Protein AF-A0A963GA34-F1 (afdb_monomer_lite)

Sequence (514 aa):
MICSTREDLLPYRVAASEIVSRIARDERHRFQILNTSMEDNTQSGAVESAIHVSKRWVEEADWIVVILGWLYGTVADDDPQGLSITEWEYRHARALREAGADKRIFVFFAGEPKSAVGYRAAEGDEFDLKDWMQSPYADRMQAFRSFACGKHAEPFRNQAHFCERLDATLRDAVSTLVPNFPHSGGLAELLVRVQDDCRGCVAGVRQLARCKRIHDWLHTFRQDVLRKLWEEDLPLWRTRPSLSAREFAMLARRGIAAARLATRIEQECEGLDECHADLRLAVLDVIKEVSSLWPEAECPATDATDVAERIDSLASAVRLAFSEANRAMLERQSALEALHAALVQHIGDHRASYGLTDEEDRLLDSELEQIRSNKRRLVEALLSHDKWQGYHDRLEAIYTKLGTPVFERELGRFTTTKLPGLEELLARMVQFPRGQGPGPEAQSEHVAAELHPRATALARHPDEESFRAFQAPFEQVFFHVDRATLAEVGRAEDRVAQFENALKNVALAAAGAR

Structure (mmCIF, N/CA/C/O backbone):
data_AF-A0A963GA34-F1
#
_entry.id   AF-A0A963GA34-F1
#
loop_
_atom_site.group_PDB
_atom_site.id
_atom_site.type_symbol
_atom_site.label_atom_id
_atom_site.label_alt_id
_atom_site.label_comp_id
_atom_site.label_asym_id
_atom_site.label_entity_id
_atom_site.label_seq_id
_atom_site.pdbx_PDB_ins_code
_atom_site.Cartn_x
_atom_site.Cartn_y
_atom_site.Cartn_z
_atom_site.occupancy
_atom_site.B_iso_or_equiv
_atom_site.auth_seq_id
_atom_site.auth_comp_id
_atom_site.auth_asym_id
_atom_site.auth_atom_id
_atom_site.pdbx_PDB_model_num
ATOM 1 N N . MET A 1 1 ? -10.846 19.895 16.377 1.00 82.50 1 MET A N 1
ATOM 2 C CA . MET A 1 1 ? -10.889 21.368 16.266 1.00 82.50 1 MET A CA 1
ATOM 3 C C . MET A 1 1 ? -11.002 21.769 14.804 1.00 82.50 1 MET A C 1
ATOM 5 O O . MET A 1 1 ? -10.276 21.209 13.985 1.00 82.50 1 MET A O 1
ATOM 9 N N . ILE A 1 2 ? -11.905 22.697 14.478 1.00 83.75 2 ILE A N 1
ATOM 10 C CA . ILE A 1 2 ? -12.041 23.272 13.128 1.00 83.75 2 ILE A CA 1
ATOM 11 C C . ILE A 1 2 ? -11.496 24.706 13.149 1.00 83.75 2 ILE A C 1
ATOM 13 O O . ILE A 1 2 ? -12.010 25.559 13.869 1.00 83.75 2 ILE A O 1
ATOM 17 N N . CYS A 1 3 ? -10.471 24.948 12.340 1.00 82.06 3 CYS A N 1
ATOM 18 C CA . CYS A 1 3 ? -9.737 26.199 12.196 1.00 82.06 3 CYS A CA 1
ATOM 19 C C . CYS A 1 3 ? -10.072 26.832 10.839 1.00 82.06 3 CYS A C 1
ATOM 21 O O . CYS A 1 3 ? -10.002 26.161 9.805 1.00 82.06 3 CYS A O 1
ATOM 23 N N . SER A 1 4 ? -10.392 28.124 10.802 1.00 77.44 4 SER A N 1
ATOM 24 C CA . SER A 1 4 ? -10.565 28.859 9.543 1.00 77.44 4 SER A CA 1
ATOM 25 C C . SER A 1 4 ? -10.117 30.307 9.681 1.00 77.44 4 SER A C 1
ATOM 27 O O . SER A 1 4 ? -10.205 30.895 10.758 1.00 77.44 4 SER A O 1
ATOM 29 N N . THR A 1 5 ? -9.673 30.890 8.568 1.00 60.62 5 THR A N 1
ATOM 30 C CA . THR A 1 5 ? -9.035 32.209 8.564 1.00 60.62 5 THR A CA 1
ATOM 31 C C . THR A 1 5 ? -9.970 33.363 8.955 1.00 60.62 5 THR A C 1
ATOM 33 O O . THR A 1 5 ? -9.458 34.401 9.378 1.00 60.62 5 THR A O 1
ATOM 36 N N . ARG A 1 6 ? -11.309 33.224 8.866 1.00 67.62 6 ARG A N 1
ATOM 37 C CA . ARG A 1 6 ? -12.282 34.307 9.149 1.00 67.62 6 ARG A CA 1
ATOM 38 C C . ARG A 1 6 ? -13.750 33.826 9.262 1.00 67.62 6 ARG A C 1
ATOM 40 O O . ARG A 1 6 ? -14.054 32.660 9.013 1.00 67.62 6 ARG A O 1
ATOM 47 N N . GLU A 1 7 ? -14.640 34.737 9.677 1.00 59.28 7 GLU A N 1
ATOM 48 C CA . GLU A 1 7 ? -16.116 34.635 9.735 1.00 59.28 7 GLU A CA 1
ATOM 49 C C . GLU A 1 7 ? -16.793 34.331 8.383 1.00 59.28 7 GLU A C 1
ATOM 51 O O . GLU A 1 7 ? -17.810 33.664 8.349 1.00 59.28 7 GLU A O 1
ATOM 56 N N . ASP A 1 8 ? -16.225 34.728 7.248 1.00 58.84 8 ASP A N 1
ATOM 57 C CA . ASP A 1 8 ? -16.766 34.474 5.898 1.00 58.84 8 ASP A CA 1
ATOM 58 C C . ASP A 1 8 ? -16.512 33.040 5.384 1.00 58.84 8 ASP A C 1
ATOM 60 O O . ASP A 1 8 ? -17.111 32.612 4.399 1.00 58.84 8 ASP A O 1
ATOM 64 N N . LEU A 1 9 ? -15.692 32.246 6.085 1.00 74.50 9 LEU A N 1
ATOM 65 C CA . LEU A 1 9 ? -15.646 30.785 5.931 1.00 74.50 9 LEU A CA 1
ATOM 66 C C . LEU A 1 9 ? -16.666 30.063 6.833 1.00 74.50 9 LEU A C 1
ATOM 68 O O . LEU A 1 9 ? -16.624 28.835 6.927 1.00 74.50 9 LEU A O 1
ATOM 72 N N . LEU A 1 10 ? -17.589 30.792 7.475 1.00 74.81 10 LEU A N 1
ATOM 73 C CA . LEU A 1 10 ? -18.668 30.233 8.296 1.00 74.81 10 LEU A CA 1
ATOM 74 C C . LEU A 1 10 ? -19.438 29.105 7.586 1.00 74.81 10 LEU A C 1
ATOM 76 O O . LEU A 1 10 ? -19.548 28.038 8.190 1.00 74.81 10 LEU A O 1
ATOM 80 N N . PRO A 1 11 ? -19.866 29.222 6.309 1.00 79.62 11 PRO A N 1
ATOM 81 C CA . PRO A 1 11 ? -20.570 28.123 5.637 1.00 79.62 11 PRO A CA 1
ATOM 82 C C . PRO A 1 11 ? -19.743 26.830 5.557 1.00 79.62 11 PRO A C 1
ATOM 84 O O . PRO A 1 11 ? -20.273 25.727 5.696 1.00 79.62 11 PRO A O 1
ATOM 87 N N . TYR A 1 12 ? -18.422 26.954 5.395 1.00 84.44 12 TYR A N 1
ATOM 88 C CA . TYR A 1 12 ? -17.501 25.818 5.369 1.00 84.44 12 TYR A CA 1
ATOM 89 C C . TYR A 1 12 ? -17.289 25.226 6.768 1.00 84.44 12 TYR A C 1
ATOM 91 O O . TYR A 1 12 ? -17.206 24.006 6.904 1.00 84.44 12 TYR A O 1
ATOM 99 N N . ARG A 1 13 ? -17.239 26.061 7.815 1.00 81.62 13 ARG A N 1
ATOM 100 C CA . ARG A 1 13 ? -17.166 25.595 9.210 1.00 81.62 13 ARG A CA 1
ATOM 101 C C . ARG A 1 13 ? -18.437 24.870 9.638 1.00 81.62 13 ARG A C 1
ATOM 103 O O . ARG A 1 13 ? -18.333 23.792 10.213 1.00 81.62 13 ARG A O 1
ATOM 110 N N . VAL A 1 14 ? -19.611 25.417 9.320 1.00 83.75 14 VAL A N 1
ATOM 111 C CA . VAL A 1 14 ? -20.911 24.787 9.599 1.00 83.75 14 VAL A CA 1
ATOM 112 C C . VAL A 1 14 ? -20.989 23.432 8.905 1.00 83.75 14 VAL A C 1
ATOM 114 O O . VAL A 1 14 ? -21.224 22.420 9.562 1.00 83.75 14 VAL A O 1
ATOM 117 N N . ALA A 1 15 ? -20.674 23.383 7.607 1.00 86.50 15 ALA A N 1
ATOM 118 C CA . ALA A 1 15 ? -20.642 22.129 6.864 1.00 86.50 15 ALA A CA 1
ATOM 119 C C . ALA A 1 15 ? -19.647 21.118 7.463 1.00 86.50 15 ALA A C 1
ATOM 121 O O . ALA A 1 15 ? -19.959 19.933 7.587 1.00 86.50 15 ALA A O 1
ATOM 122 N N . ALA A 1 16 ? -18.465 21.572 7.888 1.00 87.56 16 ALA A N 1
ATOM 123 C CA . ALA A 1 16 ? -17.494 20.718 8.561 1.00 87.56 16 ALA A CA 1
ATOM 124 C C . ALA A 1 16 ? -18.028 20.168 9.894 1.00 87.56 16 ALA A C 1
ATOM 126 O O . ALA A 1 16 ? -17.912 18.968 10.143 1.00 87.56 16 ALA A O 1
ATOM 127 N N . SER A 1 17 ? -18.666 21.002 10.716 1.00 86.12 17 SER A N 1
ATOM 128 C CA . SER A 1 17 ? -19.302 20.588 11.971 1.00 86.12 17 SER A CA 1
ATOM 129 C C . SER A 1 17 ? -20.434 19.578 11.755 1.00 86.12 17 SER A C 1
ATOM 131 O O . SER A 1 17 ? -20.552 18.617 12.520 1.00 86.12 17 SER A O 1
ATOM 133 N N . GLU A 1 18 ? -21.242 19.733 10.703 1.00 88.44 18 GLU A N 1
ATOM 134 C CA . GLU A 1 18 ? -22.288 18.771 10.331 1.00 88.44 18 GLU A CA 1
ATOM 135 C C . GLU A 1 18 ? -21.705 17.419 9.904 1.00 88.44 18 GLU A C 1
ATOM 137 O O . GLU A 1 18 ? -22.190 16.369 10.333 1.00 88.44 18 GLU A O 1
ATOM 142 N N . ILE A 1 19 ? -20.640 17.433 9.095 1.00 89.19 19 ILE A N 1
ATOM 143 C CA . ILE A 1 19 ? -19.920 16.224 8.672 1.00 89.19 19 ILE A CA 1
ATOM 144 C C . ILE A 1 19 ? -19.331 15.508 9.889 1.00 89.19 19 ILE A C 1
ATOM 146 O O . ILE A 1 19 ? -19.557 14.310 10.059 1.00 89.19 19 ILE A O 1
ATOM 150 N N . VAL A 1 20 ? -18.643 16.237 10.774 1.00 86.44 20 VAL A N 1
ATOM 151 C CA . VAL A 1 20 ? -18.084 15.686 12.018 1.00 86.44 20 VAL A CA 1
ATOM 152 C C . VAL A 1 20 ? -19.188 15.090 12.889 1.00 86.44 20 VAL A C 1
ATOM 154 O O . VAL A 1 20 ? -19.040 13.972 13.369 1.00 86.44 20 VAL A O 1
ATOM 157 N N . SER A 1 21 ? -20.324 15.776 13.041 1.00 84.94 21 SER A N 1
ATOM 158 C CA . SER A 1 21 ? -21.461 15.290 13.839 1.00 84.94 21 SER A CA 1
ATOM 159 C C . SER A 1 21 ? -22.110 14.038 13.246 1.00 84.94 21 SER A C 1
ATOM 161 O O . SER A 1 21 ? -22.558 13.156 13.981 1.00 84.94 21 SER A O 1
ATOM 163 N N . ARG A 1 22 ? -22.168 13.940 11.913 1.00 88.00 22 ARG A N 1
ATOM 164 C CA . ARG A 1 22 ? -22.647 12.744 11.216 1.00 88.00 22 ARG A CA 1
ATOM 165 C C . ARG A 1 22 ? -21.697 11.571 11.437 1.00 88.00 22 ARG A C 1
ATOM 167 O O . ARG A 1 22 ? -22.156 10.522 11.868 1.00 88.00 22 ARG A O 1
ATOM 174 N N . ILE A 1 23 ? -20.393 11.765 11.236 1.00 85.81 23 ILE A N 1
ATOM 175 C CA . ILE A 1 23 ? -19.382 10.725 11.483 1.00 85.81 23 ILE A CA 1
ATOM 176 C C . ILE A 1 23 ? -19.398 10.301 12.959 1.00 85.81 23 ILE A C 1
ATOM 178 O O . ILE A 1 23 ? -19.403 9.113 13.251 1.00 85.81 23 ILE A O 1
ATOM 182 N N . ALA A 1 24 ? -19.504 11.250 13.893 1.00 83.38 24 ALA A N 1
ATOM 183 C CA . ALA A 1 24 ? -19.626 10.971 15.324 1.00 83.38 24 ALA A CA 1
ATOM 184 C C . ALA A 1 24 ? -20.837 10.089 15.649 1.00 83.38 24 ALA A C 1
ATOM 186 O O . ALA A 1 24 ? -20.762 9.220 16.510 1.00 83.38 24 ALA A O 1
ATOM 187 N N . ARG A 1 25 ? -21.963 10.305 14.959 1.00 84.44 25 ARG A N 1
ATOM 188 C CA . ARG A 1 25 ? -23.172 9.492 15.120 1.00 84.44 25 ARG A CA 1
ATOM 189 C C . ARG A 1 25 ? -23.004 8.099 14.524 1.00 84.44 25 ARG A C 1
ATOM 191 O O . ARG A 1 25 ? -23.435 7.137 15.157 1.00 84.44 25 ARG A O 1
ATOM 198 N N . ASP A 1 26 ? -22.413 8.021 13.335 1.00 82.56 26 ASP A N 1
ATOM 199 C CA . ASP A 1 26 ? -22.175 6.772 12.610 1.00 82.56 26 ASP A CA 1
ATOM 200 C C . ASP A 1 26 ? -21.196 5.866 13.374 1.00 82.56 26 ASP A C 1
ATOM 202 O O . ASP A 1 26 ? -21.379 4.656 13.384 1.00 82.56 26 ASP A O 1
ATOM 206 N N . GLU A 1 27 ? -20.206 6.447 14.058 1.00 81.44 27 GLU A N 1
ATOM 207 C CA . GLU A 1 27 ? -19.087 5.739 14.704 1.00 81.44 27 GLU A CA 1
ATOM 208 C C . GLU A 1 27 ? -19.187 5.717 16.244 1.00 81.44 27 GLU A C 1
ATOM 210 O O . GLU A 1 27 ? -18.241 5.323 16.928 1.00 81.44 27 GLU A O 1
ATOM 215 N N . ARG A 1 28 ? -20.334 6.128 16.810 1.00 79.50 28 ARG A N 1
ATOM 216 C CA . ARG A 1 28 ? -20.542 6.314 18.264 1.00 79.50 28 ARG A CA 1
ATOM 217 C C . ARG A 1 28 ? -20.269 5.077 19.120 1.00 79.50 28 ARG A C 1
ATOM 219 O O . ARG A 1 28 ? -20.043 5.199 20.316 1.00 79.50 28 ARG A O 1
ATOM 226 N N . HIS A 1 29 ? -20.379 3.890 18.530 1.00 73.19 29 HIS A N 1
ATOM 227 C CA . HIS A 1 29 ? -20.136 2.603 19.187 1.00 73.19 29 HIS A CA 1
ATOM 228 C C . HIS A 1 29 ? -18.654 2.220 19.205 1.00 73.19 29 HIS A C 1
ATOM 230 O O . HIS A 1 29 ? -18.298 1.266 19.885 1.00 73.19 29 HIS A O 1
ATOM 236 N N . ARG A 1 30 ? -17.798 2.941 18.470 1.00 72.75 30 ARG A N 1
ATOM 237 C CA . ARG A 1 30 ? -16.344 2.730 18.440 1.00 72.75 30 ARG A CA 1
ATOM 238 C C . ARG A 1 30 ? -15.588 3.841 19.153 1.00 72.75 30 ARG A C 1
ATOM 240 O O . ARG A 1 30 ? -14.643 3.566 19.885 1.00 72.75 30 ARG A O 1
ATOM 247 N N . PHE A 1 31 ? -15.997 5.093 18.934 1.00 73.81 31 PHE A N 1
ATOM 248 C CA . PHE A 1 31 ? -15.293 6.270 19.435 1.00 73.81 31 PHE A CA 1
ATOM 249 C C . PHE A 1 31 ? -16.259 7.381 19.842 1.00 73.81 31 PHE A C 1
ATOM 251 O O . PHE A 1 31 ? -17.329 7.553 19.259 1.00 73.81 31 PHE A O 1
ATOM 258 N N . GLN A 1 32 ? -15.826 8.203 20.798 1.00 69.94 32 GLN A N 1
ATOM 259 C CA . GLN A 1 32 ? -16.468 9.476 21.094 1.00 69.94 32 GLN A CA 1
ATOM 260 C C . GLN A 1 32 ? -15.746 10.586 20.328 1.00 69.94 32 GLN A C 1
ATOM 262 O O . GLN A 1 32 ? -14.588 10.886 20.603 1.00 69.94 32 GLN A O 1
ATOM 267 N N . ILE A 1 33 ? -16.435 11.211 19.374 1.00 73.00 33 ILE A N 1
ATOM 268 C CA . ILE A 1 33 ? -15.909 12.373 18.653 1.00 73.00 33 ILE A CA 1
ATOM 269 C C . ILE A 1 33 ? -16.510 13.631 19.278 1.00 73.00 33 ILE A C 1
ATOM 271 O O . ILE A 1 33 ? -17.724 13.835 19.241 1.00 73.00 33 ILE A O 1
ATOM 275 N N . LEU A 1 34 ? -15.651 14.473 19.852 1.00 70.56 34 LEU A N 1
ATOM 276 C CA . LEU A 1 34 ? -16.024 15.775 20.396 1.00 70.56 34 LEU A CA 1
ATOM 277 C C . LEU A 1 34 ? -15.658 16.862 19.385 1.00 70.56 34 LEU A C 1
ATOM 279 O O . LEU A 1 34 ? -14.497 17.001 18.995 1.00 70.56 34 LEU A O 1
ATOM 283 N N . ASN A 1 35 ? -16.656 17.624 18.942 1.00 66.94 35 ASN A N 1
ATOM 284 C CA . ASN A 1 35 ? -16.414 18.787 18.102 1.00 66.94 35 ASN A CA 1
ATOM 285 C C . ASN A 1 35 ? -16.180 20.014 18.986 1.00 66.94 35 ASN A C 1
ATOM 287 O O . ASN A 1 35 ? -17.022 20.354 19.811 1.00 66.94 35 ASN A O 1
ATOM 291 N N . THR A 1 36 ? -15.053 20.684 18.766 1.00 65.50 36 THR A N 1
ATOM 292 C CA . THR A 1 36 ? -14.765 21.998 19.340 1.00 65.50 36 THR A CA 1
ATOM 293 C C . THR A 1 36 ? -14.562 22.954 18.177 1.00 65.50 36 THR A C 1
ATOM 295 O O . THR A 1 36 ? -13.589 22.822 17.419 1.00 65.50 36 THR A O 1
ATOM 298 N N . SER A 1 37 ? -15.497 23.889 18.024 1.00 61.12 37 SER A N 1
ATOM 299 C CA . SER A 1 37 ? -15.430 24.991 17.068 1.00 61.12 37 SER A CA 1
ATOM 300 C C . SER A 1 37 ? -15.336 26.320 17.824 1.00 61.12 37 SER A C 1
ATOM 302 O O . SER A 1 37 ? -15.760 26.416 18.977 1.00 61.12 37 SER A O 1
ATOM 304 N N . MET A 1 38 ? -14.793 27.358 17.180 1.00 56.78 38 MET A N 1
ATOM 305 C CA . MET A 1 38 ? -14.717 28.695 17.786 1.00 56.78 38 MET A CA 1
ATOM 306 C C . MET A 1 38 ? -16.094 29.322 18.074 1.00 56.78 38 MET A C 1
ATOM 308 O O . MET A 1 38 ? -16.169 30.311 18.796 1.00 56.78 38 MET A O 1
ATOM 312 N N . GLU A 1 39 ? -17.173 28.773 17.511 1.00 53.38 39 GLU A N 1
ATOM 313 C CA . GLU A 1 39 ? -18.527 29.335 17.591 1.00 53.38 39 GLU A CA 1
ATOM 314 C C . GLU A 1 39 ? -19.317 28.802 18.790 1.00 53.38 39 GLU A C 1
ATOM 316 O O . GLU A 1 39 ? -20.099 29.541 19.382 1.00 53.38 39 GLU A O 1
ATOM 321 N N . ASP A 1 40 ? -19.067 27.554 19.199 1.00 46.47 40 ASP A N 1
ATOM 322 C CA . ASP A 1 40 ? -19.817 26.902 20.284 1.00 46.47 40 ASP A CA 1
ATOM 323 C C . ASP A 1 40 ? -19.371 27.358 21.684 1.00 46.47 40 ASP A C 1
ATOM 325 O O . ASP A 1 40 ? -20.106 27.220 22.660 1.00 46.47 40 ASP A O 1
ATOM 329 N N . ASN A 1 41 ? -18.165 27.923 21.792 1.00 49.03 41 ASN A N 1
ATOM 330 C CA . ASN A 1 41 ? -17.547 28.335 23.050 1.00 49.03 41 ASN A CA 1
ATOM 331 C C . ASN A 1 41 ? -17.190 29.827 23.008 1.00 49.03 41 ASN A C 1
ATOM 333 O O . ASN A 1 41 ? -16.018 30.208 22.977 1.00 49.03 41 ASN A O 1
ATOM 337 N N . THR A 1 42 ? -18.206 30.692 22.996 1.00 43.84 42 THR A N 1
ATOM 338 C CA . THR A 1 42 ? -18.004 32.140 23.125 1.00 43.84 42 THR A CA 1
ATOM 339 C C . THR A 1 42 ? -17.345 32.482 24.461 1.00 43.84 42 THR A C 1
ATOM 341 O O . THR A 1 42 ? -17.850 32.111 25.521 1.00 43.84 42 THR A O 1
ATOM 344 N N . GLN A 1 43 ? -16.226 33.205 24.359 1.00 48.94 43 GLN A N 1
ATOM 345 C CA . GLN A 1 43 ? -15.454 33.897 25.397 1.00 48.94 43 GLN A CA 1
ATOM 346 C C . GLN A 1 43 ? -16.172 34.011 26.749 1.00 48.94 43 GLN A C 1
ATOM 348 O O . GLN A 1 43 ? -17.126 34.775 26.916 1.00 48.94 43 GLN A O 1
ATOM 353 N N . SER A 1 44 ? -15.678 33.274 27.743 1.00 42.09 44 SER A N 1
ATOM 354 C CA . SER A 1 44 ? -16.161 33.338 29.117 1.00 42.09 44 SER A CA 1
ATOM 355 C C . SER A 1 44 ? -15.744 34.652 29.779 1.00 42.09 44 SER A C 1
ATOM 357 O O . SER A 1 44 ? -14.802 34.656 30.555 1.00 42.09 44 SER A O 1
ATOM 359 N N . GLY A 1 45 ? -16.420 35.764 29.469 1.00 45.81 45 GLY A N 1
ATOM 360 C CA . GLY A 1 45 ? -16.564 36.976 30.299 1.00 45.81 45 GLY A CA 1
ATOM 361 C C . GLY A 1 45 ? -15.314 37.685 30.856 1.00 45.81 45 GLY A C 1
ATOM 362 O O . GLY A 1 45 ? -15.457 38.693 31.543 1.00 45.81 45 GLY A O 1
ATOM 363 N N . ALA A 1 46 ? -14.109 37.205 30.574 1.00 46.75 46 ALA A N 1
ATOM 364 C CA . ALA A 1 46 ? -12.825 37.741 30.989 1.00 46.75 46 ALA A CA 1
ATOM 365 C C . ALA A 1 46 ? -11.946 37.880 29.741 1.00 46.75 46 ALA A C 1
ATOM 367 O O . ALA A 1 46 ? -12.072 37.102 28.799 1.00 46.75 46 ALA A O 1
ATOM 368 N N . VAL A 1 47 ? -11.100 38.910 29.721 1.00 54.38 47 VAL A N 1
ATOM 369 C CA . VAL A 1 47 ? -10.253 39.312 28.587 1.00 54.38 47 VAL A CA 1
ATOM 370 C C . VAL A 1 47 ? -9.162 38.257 28.331 1.00 54.38 47 VAL A C 1
ATOM 372 O O . VAL A 1 47 ? -8.002 38.457 28.674 1.00 54.38 47 VAL A O 1
ATOM 375 N N . GLU A 1 48 ? -9.529 37.103 27.780 1.00 62.09 48 GLU A N 1
ATOM 376 C CA . GLU A 1 48 ? -8.594 36.117 27.232 1.00 62.09 48 GLU A CA 1
ATOM 377 C C . GLU A 1 48 ? -8.366 36.418 25.748 1.00 62.09 48 GLU A C 1
ATOM 379 O O . GLU A 1 48 ? -9.317 36.634 24.992 1.00 62.09 48 GLU A O 1
ATOM 384 N N . SER A 1 49 ? -7.100 36.467 25.319 1.00 69.25 49 SER A N 1
ATOM 385 C CA . SER A 1 49 ? -6.777 36.696 23.910 1.00 69.25 49 SER A CA 1
ATOM 386 C C . SER A 1 49 ? -7.182 35.496 23.051 1.00 69.25 49 SER A C 1
ATOM 388 O O . SER A 1 49 ? -7.190 34.352 23.512 1.00 69.25 49 SER A O 1
ATOM 390 N N . ALA A 1 50 ? -7.500 35.741 21.776 1.00 70.25 50 ALA A N 1
ATOM 391 C CA . ALA A 1 50 ? -7.913 34.683 20.853 1.00 70.25 50 ALA A CA 1
ATOM 392 C C . ALA A 1 50 ? -6.846 33.581 20.713 1.00 70.25 50 ALA A C 1
ATOM 394 O O . ALA A 1 50 ? -7.188 32.405 20.602 1.00 70.25 50 ALA A O 1
ATOM 395 N N . ILE A 1 51 ? -5.560 33.941 20.798 1.00 75.62 51 ILE A N 1
ATOM 396 C CA . ILE A 1 51 ? -4.446 32.986 20.799 1.00 75.62 51 ILE A CA 1
ATOM 397 C C . ILE A 1 51 ? -4.452 32.117 22.056 1.00 75.62 51 ILE A C 1
ATOM 399 O O . ILE A 1 51 ? -4.220 30.915 21.958 1.00 75.62 51 ILE A O 1
ATOM 403 N N . HIS A 1 52 ? -4.741 32.683 23.230 1.00 76.44 52 HIS A N 1
ATOM 404 C CA . HIS A 1 52 ? -4.780 31.915 24.474 1.00 76.44 52 HIS A CA 1
ATOM 405 C C . HIS A 1 52 ? -5.868 30.832 24.447 1.00 76.44 52 HIS A C 1
ATOM 407 O O . HIS A 1 52 ? -5.607 29.678 24.789 1.00 76.44 52 HIS A O 1
ATOM 413 N N . VAL A 1 53 ? -7.062 31.184 23.964 1.00 75.56 53 VAL A N 1
ATOM 414 C CA . VAL A 1 53 ? -8.175 30.236 23.801 1.00 75.56 53 VAL A CA 1
ATOM 415 C C . VAL A 1 53 ? -7.834 29.173 22.751 1.00 75.56 53 VAL A C 1
ATOM 417 O O . VAL A 1 53 ? -7.973 27.975 23.006 1.00 75.56 53 VAL A O 1
ATOM 420 N N . SER A 1 54 ? -7.308 29.602 21.599 1.00 79.44 54 SER A N 1
ATOM 421 C CA . SER A 1 54 ? -6.914 28.700 20.508 1.00 79.44 54 SER A CA 1
ATOM 422 C C . SER A 1 54 ? -5.824 27.723 20.947 1.00 79.44 54 SER A C 1
ATOM 424 O O . SER A 1 54 ? -5.872 26.548 20.593 1.00 79.44 54 SER A O 1
ATOM 426 N N . LYS A 1 55 ? -4.872 28.172 21.776 1.00 85.25 55 LYS A N 1
ATOM 427 C CA . LYS A 1 55 ? -3.823 27.322 22.347 1.00 85.25 55 LYS A CA 1
ATOM 428 C C . LYS A 1 55 ? -4.413 26.131 23.086 1.00 85.25 55 LYS A C 1
ATOM 430 O O . LYS A 1 55 ? -4.056 24.997 22.778 1.00 85.25 55 LYS A O 1
ATOM 435 N N . ARG A 1 56 ? -5.339 26.387 24.015 1.00 83.69 56 ARG A N 1
ATOM 436 C CA . ARG A 1 56 ? -5.964 25.333 24.816 1.00 83.69 56 ARG A CA 1
ATOM 437 C C . ARG A 1 56 ? -6.668 24.309 23.927 1.00 83.69 56 ARG A C 1
ATOM 439 O O . ARG A 1 56 ? -6.471 23.112 24.097 1.00 83.69 56 ARG A O 1
ATOM 446 N N . TRP A 1 57 ? -7.432 24.766 22.937 1.00 84.38 57 TRP A N 1
ATOM 447 C CA . TRP A 1 57 ? -8.152 23.866 22.033 1.00 84.38 57 TRP A CA 1
ATOM 448 C C . TRP A 1 57 ? -7.235 23.058 21.120 1.00 84.38 57 TRP A C 1
ATOM 450 O O . TRP A 1 57 ? -7.503 21.881 20.888 1.00 84.38 57 TRP A O 1
ATOM 460 N N . VAL A 1 58 ? -6.142 23.645 20.626 1.00 86.94 58 VAL A N 1
ATOM 461 C CA . VAL A 1 58 ? -5.140 22.908 19.845 1.00 86.94 58 VAL A CA 1
ATOM 462 C C . VAL A 1 58 ? -4.446 21.856 20.716 1.00 86.94 58 VAL A C 1
ATOM 464 O O . VAL A 1 58 ? -4.220 20.732 20.262 1.00 86.94 58 VAL A O 1
ATOM 467 N N . GLU A 1 59 ? -4.127 22.187 21.968 1.00 89.25 59 GLU A N 1
ATOM 468 C CA . GLU A 1 59 ? -3.520 21.262 22.930 1.00 89.25 59 GLU A CA 1
ATOM 469 C C . GLU A 1 59 ? -4.472 20.114 23.310 1.00 89.25 59 GLU A C 1
ATOM 471 O O . GLU A 1 59 ? -4.032 18.965 23.351 1.00 89.25 59 GLU A O 1
ATOM 476 N N . GLU A 1 60 ? -5.769 20.382 23.483 1.00 86.38 60 GLU A N 1
ATOM 477 C CA . GLU A 1 60 ? -6.797 19.381 23.817 1.00 86.38 60 GLU A CA 1
ATOM 478 C C . GLU A 1 60 ? -7.213 18.506 22.621 1.00 86.38 60 GLU A C 1
ATOM 480 O O . GLU A 1 60 ? -7.534 17.336 22.799 1.00 86.38 60 GLU A O 1
ATOM 485 N N . ALA A 1 61 ? -7.220 19.037 21.395 1.00 86.81 61 ALA A N 1
ATOM 486 C CA . ALA A 1 61 ? -7.761 18.322 20.239 1.00 86.81 61 ALA A CA 1
ATOM 487 C C . ALA A 1 61 ? -6.756 17.355 19.602 1.00 86.81 61 ALA A C 1
ATOM 489 O O . ALA A 1 61 ? -5.685 17.772 19.168 1.00 86.81 61 ALA A O 1
ATOM 490 N N . ASP A 1 62 ? -7.118 16.088 19.418 1.00 87.62 62 ASP A N 1
ATOM 491 C CA . ASP A 1 62 ? -6.280 15.136 18.671 1.00 87.62 62 ASP A CA 1
ATOM 492 C C . ASP A 1 62 ? -6.223 15.483 17.175 1.00 87.62 62 ASP A C 1
ATOM 494 O O . ASP A 1 62 ? -5.203 15.305 16.503 1.00 87.62 62 ASP A O 1
ATOM 498 N N . TRP A 1 63 ? -7.343 15.967 16.626 1.00 88.94 63 TRP A N 1
ATOM 499 C CA . TRP A 1 63 ? -7.503 16.251 15.200 1.00 88.94 63 TRP A CA 1
ATOM 500 C C . TRP A 1 63 ? -7.782 17.731 14.945 1.00 88.94 63 TRP A C 1
ATOM 502 O O . TRP A 1 63 ? -8.678 18.334 15.548 1.00 88.94 63 TRP A O 1
ATOM 512 N N . ILE A 1 64 ? -7.049 18.294 13.988 1.00 89.25 64 ILE A N 1
ATOM 513 C CA . ILE A 1 64 ? -7.133 19.688 13.558 1.00 89.25 64 ILE A CA 1
ATOM 514 C C . ILE A 1 64 ? -7.535 19.722 12.080 1.00 89.25 64 ILE A C 1
ATOM 516 O O . ILE A 1 64 ? -6.819 19.192 11.230 1.00 89.25 64 ILE A O 1
ATOM 520 N N . VAL A 1 65 ? -8.669 20.348 11.764 1.00 90.00 65 VAL A N 1
ATOM 521 C CA . VAL A 1 65 ? -9.127 20.601 10.389 1.00 90.00 65 VAL A CA 1
ATOM 522 C C . VAL A 1 65 ? -8.905 22.074 10.081 1.00 90.00 65 VAL A C 1
ATOM 524 O O . VAL A 1 65 ? -9.511 22.926 10.716 1.00 90.00 65 VAL A O 1
ATOM 527 N N . VAL A 1 66 ? -8.051 22.380 9.112 1.00 89.69 66 VAL A N 1
ATOM 528 C CA . VAL A 1 66 ? -7.681 23.743 8.724 1.00 89.69 66 VAL A CA 1
ATOM 529 C C . VAL A 1 66 ? -8.281 24.065 7.363 1.00 89.69 66 VAL A C 1
ATOM 531 O O . VAL A 1 66 ? -7.972 23.396 6.381 1.00 89.69 66 VAL A O 1
ATOM 534 N N . ILE A 1 67 ? -9.114 25.102 7.292 1.00 88.06 67 ILE A N 1
ATOM 535 C CA . ILE A 1 67 ? -9.778 25.549 6.063 1.00 88.06 67 ILE A CA 1
ATOM 536 C C . ILE A 1 67 ? -9.136 26.861 5.601 1.00 88.06 67 ILE A C 1
ATOM 538 O O . ILE A 1 67 ? -9.204 27.880 6.291 1.00 88.06 67 ILE A O 1
ATOM 542 N N . LEU A 1 68 ? -8.506 26.834 4.427 1.00 84.56 68 LEU A N 1
ATOM 543 C CA . LEU A 1 68 ? -7.732 27.934 3.855 1.00 84.56 68 LEU A CA 1
ATOM 544 C C . LEU A 1 68 ? -8.417 28.513 2.611 1.00 84.56 68 LEU A C 1
ATOM 546 O O . LEU A 1 68 ? -8.519 27.867 1.567 1.00 84.56 68 LEU A O 1
ATOM 550 N N . GLY A 1 69 ? -8.840 29.772 2.704 1.00 79.31 69 GLY A N 1
ATOM 551 C CA . GLY A 1 69 ? -9.303 30.555 1.558 1.00 79.31 69 GLY A CA 1
ATOM 552 C C . GLY A 1 69 ? -8.156 31.250 0.812 1.00 79.31 69 GLY A C 1
ATOM 553 O O . GLY A 1 69 ? -7.047 30.727 0.678 1.00 79.31 69 GLY A O 1
ATOM 554 N N . TRP A 1 70 ? -8.442 32.460 0.336 1.00 74.19 70 TRP A N 1
ATOM 555 C CA . TRP A 1 70 ? -7.483 33.365 -0.317 1.00 74.19 70 TRP A CA 1
ATOM 556 C C . TRP A 1 70 ? -7.147 34.607 0.527 1.00 74.19 70 TRP A C 1
ATOM 558 O O . TRP A 1 70 ? -6.211 35.333 0.207 1.00 74.19 70 TRP A O 1
ATOM 568 N N . LEU A 1 71 ? -7.864 34.820 1.636 1.00 73.44 71 LEU A N 1
ATOM 569 C CA . LEU A 1 71 ? -7.558 35.837 2.642 1.00 73.44 71 LEU A CA 1
ATOM 570 C C . LEU A 1 71 ? -6.771 35.223 3.802 1.00 73.44 71 LEU A C 1
ATOM 572 O O . LEU A 1 71 ? -7.127 34.156 4.303 1.00 73.44 71 LEU A O 1
ATOM 576 N N . TYR A 1 72 ? -5.737 35.945 4.246 1.00 70.25 72 TYR A N 1
ATOM 577 C CA . TYR A 1 72 ? -4.802 35.512 5.291 1.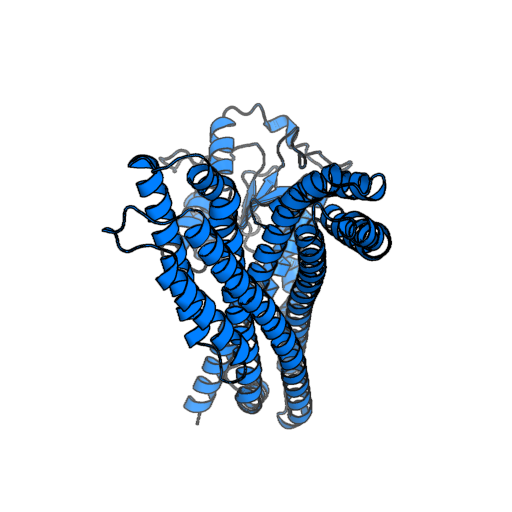00 70.25 72 TYR A CA 1
ATOM 578 C C . TYR A 1 72 ? -5.456 35.301 6.664 1.00 70.25 72 TYR A C 1
ATOM 580 O O . TYR A 1 72 ? -5.028 34.437 7.427 1.00 70.25 72 TYR A O 1
ATOM 588 N N . GLY A 1 73 ? -6.537 36.035 6.937 1.00 73.31 73 GLY A N 1
ATOM 589 C CA . GLY A 1 73 ? -7.318 35.936 8.166 1.00 73.31 73 GLY A CA 1
ATOM 590 C C . GLY A 1 73 ? -6.976 36.985 9.218 1.00 73.31 73 GLY A C 1
ATOM 591 O O . GLY A 1 73 ? -6.196 37.903 8.964 1.00 73.31 73 GLY A O 1
ATOM 592 N N . THR A 1 74 ? -7.591 36.860 10.395 1.00 75.69 74 THR A N 1
ATOM 593 C CA . THR A 1 74 ? -7.390 37.788 11.519 1.00 75.69 74 THR A CA 1
ATOM 594 C C . THR A 1 74 ? -6.003 37.602 12.130 1.00 75.69 74 THR A C 1
ATOM 596 O O . THR A 1 74 ? -5.692 36.519 12.626 1.00 75.69 74 THR A O 1
ATOM 599 N N . VAL A 1 75 ? -5.184 38.655 12.107 1.00 74.44 75 VAL A N 1
ATOM 600 C CA . VAL A 1 75 ? -3.911 38.737 12.841 1.00 74.44 75 VAL A CA 1
ATOM 601 C C . VAL A 1 75 ? -4.216 39.206 14.255 1.00 74.44 75 VAL A C 1
ATOM 603 O O . VAL A 1 75 ? -4.906 40.209 14.423 1.00 74.44 75 VAL A O 1
ATOM 606 N N . ALA A 1 76 ? -3.757 38.463 15.257 1.00 67.69 76 ALA A N 1
ATOM 607 C CA . ALA A 1 76 ? -3.986 38.834 16.645 1.00 67.69 76 ALA A CA 1
ATOM 608 C C . ALA A 1 76 ? -3.011 39.943 17.068 1.00 67.69 76 ALA A C 1
ATOM 610 O O . ALA A 1 76 ? -1.825 39.884 16.742 1.00 67.69 76 ALA A O 1
ATOM 611 N N . ASP A 1 77 ? -3.505 40.939 17.807 1.00 69.12 77 ASP A N 1
ATOM 612 C CA . ASP A 1 77 ? -2.700 42.084 18.259 1.00 69.12 77 ASP A CA 1
ATOM 613 C C . ASP A 1 77 ? -1.562 41.673 19.215 1.00 69.12 77 ASP A C 1
ATOM 615 O O . ASP A 1 77 ? -0.576 42.395 19.363 1.00 69.12 77 ASP A O 1
ATOM 619 N N . ASP A 1 78 ? -1.692 40.514 19.866 1.00 68.94 78 ASP A N 1
ATOM 620 C CA . ASP A 1 78 ? -0.744 39.955 20.828 1.00 68.94 78 ASP A CA 1
ATOM 621 C C . ASP A 1 78 ? 0.287 38.990 20.214 1.00 68.94 78 ASP A C 1
ATOM 623 O O . ASP A 1 78 ? 1.149 38.492 20.943 1.00 68.94 78 ASP A O 1
ATOM 627 N N . ASP A 1 79 ? 0.262 38.751 18.895 1.00 70.12 79 ASP A N 1
ATOM 628 C CA . ASP A 1 79 ? 1.282 37.942 18.218 1.00 70.12 79 ASP A CA 1
ATOM 629 C C . ASP A 1 79 ? 2.448 38.798 17.685 1.00 70.12 79 ASP A C 1
ATOM 631 O O . ASP A 1 79 ? 2.294 39.528 16.700 1.00 70.12 79 ASP A O 1
ATOM 635 N N . PRO A 1 80 ? 3.666 38.674 18.244 1.00 69.12 80 PRO A N 1
ATOM 636 C CA . PRO A 1 80 ? 4.819 39.455 17.797 1.00 69.12 80 PRO A CA 1
ATOM 637 C C . PRO A 1 80 ? 5.302 39.078 16.386 1.00 69.12 80 PRO A C 1
ATOM 639 O O . PRO A 1 80 ? 6.117 39.799 15.809 1.00 69.12 80 PRO A O 1
ATOM 642 N N . GLN A 1 81 ? 4.836 37.954 15.828 1.00 77.44 81 GLN A N 1
ATOM 643 C CA . GLN A 1 81 ? 5.189 37.484 14.486 1.00 77.44 81 GLN A CA 1
ATOM 644 C C . GLN A 1 81 ? 4.203 37.973 13.408 1.00 77.44 81 GLN A C 1
ATOM 646 O O . GLN A 1 81 ? 4.493 37.857 12.214 1.00 77.44 81 GLN A O 1
ATOM 651 N N . GLY A 1 82 ? 3.078 38.581 13.804 1.00 78.38 82 GLY A N 1
ATOM 652 C CA . GLY A 1 82 ? 2.049 39.077 12.893 1.00 78.38 82 GLY A CA 1
ATOM 653 C C . GLY A 1 82 ? 1.365 37.971 12.084 1.00 78.38 82 GLY A C 1
ATOM 654 O O . GLY A 1 82 ? 0.992 38.211 10.928 1.00 78.38 82 GLY A O 1
ATOM 655 N N . LEU A 1 83 ? 1.255 36.773 12.658 1.00 83.62 83 LEU A N 1
ATOM 656 C CA . LEU A 1 83 ? 0.583 35.615 12.084 1.00 83.62 83 LEU A CA 1
ATOM 657 C C . LEU A 1 83 ? -0.932 35.742 12.229 1.00 83.62 83 LEU A C 1
ATOM 659 O O . LEU A 1 83 ? -1.440 36.290 13.210 1.00 83.62 83 LEU A O 1
ATOM 663 N N . SER A 1 84 ? -1.676 35.191 11.269 1.00 82.81 84 SER A N 1
ATOM 664 C CA . SER A 1 84 ? -3.105 34.988 11.489 1.00 82.81 84 SER A CA 1
ATOM 665 C C . SER A 1 84 ? -3.338 33.910 12.546 1.00 82.81 84 SER A C 1
ATOM 667 O O . SER A 1 84 ? -2.521 32.999 12.695 1.00 82.81 84 SER A O 1
ATOM 669 N N . ILE A 1 85 ? -4.466 33.981 13.260 1.00 82.75 85 ILE A N 1
ATOM 670 C CA . ILE A 1 85 ? -4.837 32.987 14.284 1.00 82.75 85 ILE A CA 1
ATOM 671 C C . ILE A 1 85 ? -4.771 31.567 13.701 1.00 82.75 85 ILE A C 1
ATOM 673 O O . ILE A 1 85 ? -4.175 30.682 14.301 1.00 82.75 85 ILE A O 1
ATOM 677 N N . THR A 1 86 ? -5.274 31.360 12.483 1.00 85.69 86 THR A N 1
ATOM 678 C CA . THR A 1 86 ? -5.233 30.054 11.802 1.00 85.69 86 THR A CA 1
ATOM 679 C C . THR A 1 86 ? -3.824 29.592 11.448 1.00 85.69 86 THR A C 1
ATOM 681 O O . THR A 1 86 ? -3.521 28.402 11.548 1.00 85.69 86 THR A O 1
ATOM 684 N N . GLU A 1 87 ? -2.938 30.503 11.030 1.00 88.25 87 GLU A N 1
ATOM 685 C CA . GLU A 1 87 ? -1.537 30.137 10.818 1.00 88.25 87 GLU A CA 1
ATOM 686 C C . GLU A 1 87 ? -0.851 29.783 12.141 1.00 88.25 87 GLU A C 1
ATOM 688 O O . GLU A 1 87 ? -0.090 28.812 12.200 1.00 88.25 87 GLU A O 1
ATOM 693 N N . TRP A 1 88 ? -1.151 30.526 13.207 1.00 89.12 88 TRP A N 1
ATOM 694 C CA . TRP A 1 88 ? -0.659 30.240 14.547 1.00 89.12 88 TRP A CA 1
ATOM 695 C C . TRP A 1 88 ? -1.125 28.856 15.030 1.00 89.12 88 TRP A C 1
ATOM 697 O O . TRP A 1 88 ? -0.289 28.044 15.430 1.00 89.12 88 TRP A O 1
ATOM 707 N N . GLU A 1 89 ? -2.418 28.536 14.902 1.00 88.81 89 GLU A N 1
ATOM 708 C CA . GLU A 1 89 ? -3.004 27.233 15.258 1.00 88.81 89 GLU A CA 1
ATOM 709 C C . GLU A 1 89 ? -2.319 26.087 14.508 1.00 88.81 89 GLU A C 1
ATOM 711 O O . GLU A 1 89 ? -1.899 25.098 15.114 1.00 88.81 89 GLU A O 1
ATOM 716 N N . TYR A 1 90 ? -2.141 26.239 13.190 1.00 90.38 90 TYR A N 1
ATOM 717 C CA . TYR A 1 90 ? -1.454 25.252 12.361 1.00 90.38 90 TYR A CA 1
ATOM 718 C C . TYR A 1 90 ? -0.006 25.035 12.814 1.00 90.38 90 TYR A C 1
ATOM 720 O O . TYR A 1 90 ? 0.436 23.893 12.978 1.00 90.38 90 TYR A O 1
ATOM 728 N N . ARG A 1 91 ? 0.749 26.122 13.026 1.00 91.50 91 ARG A N 1
ATOM 729 C CA . ARG A 1 91 ? 2.148 26.057 13.474 1.00 91.50 91 ARG A CA 1
ATOM 730 C C . ARG A 1 91 ? 2.259 25.420 14.852 1.00 91.50 91 ARG A C 1
ATOM 732 O O . ARG A 1 91 ? 3.146 24.594 15.057 1.00 91.50 91 ARG A O 1
ATOM 739 N N . HIS A 1 92 ? 1.356 25.756 15.766 1.00 91.75 92 HIS A N 1
ATOM 740 C CA . HIS A 1 92 ? 1.347 25.205 17.113 1.00 91.75 92 HIS A CA 1
ATOM 741 C C . HIS A 1 92 ? 1.019 23.705 17.110 1.00 91.75 92 HIS A C 1
ATOM 743 O O . HIS A 1 92 ? 1.774 22.916 17.676 1.00 91.75 92 HIS A O 1
ATOM 749 N N . ALA A 1 93 ? -0.020 23.285 16.380 1.00 91.06 93 ALA A N 1
ATOM 750 C CA . ALA A 1 93 ? -0.366 21.873 16.218 1.00 91.06 93 ALA A CA 1
ATOM 751 C C . ALA A 1 93 ? 0.791 21.067 15.608 1.00 91.06 93 ALA A C 1
ATOM 753 O O . ALA A 1 93 ? 1.100 19.957 16.045 1.00 91.06 93 ALA A O 1
ATOM 754 N N . ARG A 1 94 ? 1.465 21.641 14.605 1.00 91.44 94 ARG A N 1
ATOM 755 C CA . ARG A 1 94 ? 2.629 21.022 13.972 1.00 91.44 94 ARG A CA 1
ATOM 756 C C . ARG A 1 94 ? 3.807 20.901 14.942 1.00 91.44 94 ARG A C 1
ATOM 758 O O . ARG A 1 94 ? 4.427 19.843 14.970 1.00 91.44 94 ARG A O 1
ATOM 765 N N . ALA A 1 95 ? 4.084 21.929 15.742 1.00 91.88 95 ALA A N 1
ATOM 766 C CA . ALA A 1 95 ? 5.139 21.893 16.752 1.00 91.88 95 ALA A CA 1
ATOM 767 C C . ALA A 1 95 ? 4.865 20.829 17.830 1.00 91.88 95 ALA A C 1
ATOM 769 O O . ALA A 1 95 ? 5.770 20.083 18.189 1.00 91.88 95 ALA A O 1
ATOM 770 N N . LEU A 1 96 ? 3.614 20.696 18.290 1.00 92.25 96 LEU A N 1
ATOM 771 C CA . LEU A 1 96 ? 3.212 19.623 19.210 1.00 92.25 96 LEU A CA 1
ATOM 772 C C . LEU A 1 96 ? 3.435 18.239 18.589 1.00 92.25 96 LEU A C 1
ATOM 774 O O . LEU A 1 96 ? 3.968 17.347 19.246 1.00 92.25 96 LEU A O 1
ATOM 778 N N . ARG A 1 97 ? 3.085 18.070 17.308 1.00 90.06 97 ARG A N 1
ATOM 779 C CA . ARG A 1 97 ? 3.335 16.826 16.569 1.00 90.06 97 ARG A CA 1
ATOM 780 C C . ARG A 1 97 ? 4.826 16.504 16.463 1.00 90.06 97 ARG A C 1
ATOM 782 O O . ARG A 1 97 ? 5.225 15.367 16.678 1.00 90.06 97 ARG A O 1
ATOM 789 N N . GLU A 1 98 ? 5.651 17.497 16.137 1.00 88.00 98 GLU A N 1
ATOM 790 C CA . GLU A 1 98 ? 7.114 17.356 16.063 1.00 88.00 98 GLU A CA 1
ATOM 791 C C . GLU A 1 98 ? 7.735 17.055 17.440 1.00 88.00 98 GLU A C 1
ATOM 793 O O . GLU A 1 98 ? 8.740 16.354 17.517 1.00 88.00 98 GLU A O 1
ATOM 798 N N . ALA A 1 99 ? 7.097 17.507 18.524 1.00 91.06 99 ALA A N 1
ATOM 799 C CA . ALA A 1 99 ? 7.451 17.176 19.904 1.00 91.06 99 ALA A CA 1
ATOM 800 C C . ALA A 1 99 ? 6.923 15.804 20.382 1.00 91.06 99 ALA A C 1
ATOM 802 O O . ALA A 1 99 ? 7.189 15.418 21.519 1.00 91.06 99 ALA A O 1
ATOM 803 N N . GLY A 1 100 ? 6.205 15.058 19.534 1.00 86.88 100 GLY A N 1
ATOM 804 C CA . GLY A 1 100 ? 5.754 13.691 19.810 1.00 86.88 100 GLY A CA 1
ATOM 805 C C . GLY A 1 100 ? 4.289 13.539 20.230 1.00 86.88 100 GLY A C 1
ATOM 806 O O . GLY A 1 100 ? 3.887 12.432 20.577 1.00 86.88 100 GLY A O 1
ATOM 807 N N . ALA A 1 101 ? 3.478 14.601 20.195 1.00 88.38 101 ALA A N 1
ATOM 808 C CA . ALA A 1 101 ? 2.034 14.475 20.398 1.00 88.38 101 ALA A CA 1
ATOM 809 C C . ALA A 1 101 ? 1.352 13.818 19.181 1.00 88.38 101 ALA A C 1
ATOM 811 O O . ALA A 1 101 ? 1.706 14.107 18.034 1.00 88.38 101 ALA A O 1
ATOM 812 N N . ASP A 1 102 ? 0.325 12.993 19.409 1.00 84.75 102 ASP A N 1
ATOM 813 C CA . ASP A 1 102 ? -0.464 12.358 18.339 1.00 84.75 102 ASP A CA 1
ATOM 814 C C . ASP A 1 102 ? -1.484 13.339 17.734 1.00 84.75 102 ASP A C 1
ATOM 816 O O . ASP A 1 102 ? -2.692 13.240 17.932 1.00 84.75 102 ASP A O 1
ATOM 820 N N . LYS A 1 103 ? -0.980 14.359 17.030 1.00 87.62 103 LYS A N 1
ATOM 821 C CA . LYS A 1 103 ? -1.809 15.366 16.353 1.00 87.62 103 LYS A CA 1
ATOM 822 C C . LYS A 1 103 ? -1.977 15.022 14.876 1.00 87.62 103 LYS A C 1
ATOM 824 O O . LYS A 1 103 ? -1.001 14.991 14.117 1.00 87.62 103 LYS A O 1
ATOM 829 N N . ARG A 1 104 ? -3.223 14.864 14.424 1.00 88.00 104 ARG A N 1
ATOM 830 C CA . ARG A 1 104 ? -3.564 14.732 12.996 1.00 88.00 104 ARG A CA 1
ATOM 831 C C . ARG A 1 104 ? -4.052 16.069 12.455 1.00 88.00 104 ARG A C 1
ATOM 833 O O . ARG A 1 104 ? -4.984 16.655 12.991 1.00 88.00 104 ARG A O 1
ATOM 840 N N . ILE A 1 105 ? -3.410 16.562 11.399 1.00 90.06 105 ILE A N 1
ATOM 841 C CA . ILE A 1 105 ? -3.700 17.879 10.817 1.00 90.06 105 ILE A CA 1
ATOM 842 C C . ILE A 1 105 ? -4.151 17.674 9.374 1.00 90.06 105 ILE A C 1
ATOM 844 O O . ILE A 1 105 ? -3.361 17.196 8.559 1.00 90.06 105 ILE A O 1
ATOM 848 N N . PHE A 1 106 ? -5.391 18.051 9.074 1.00 89.94 106 PHE A N 1
ATOM 849 C CA . PHE A 1 106 ? -6.002 18.000 7.748 1.00 89.94 106 PHE A CA 1
ATOM 850 C C . PHE A 1 106 ? -6.160 19.423 7.230 1.00 89.94 106 PHE A C 1
ATOM 852 O O . PHE A 1 106 ? -6.754 20.256 7.907 1.00 89.94 106 PHE A O 1
ATOM 859 N N . VAL A 1 107 ? -5.619 19.721 6.055 1.00 89.94 107 VAL A N 1
ATOM 860 C CA . VAL A 1 107 ? -5.649 21.066 5.474 1.00 89.94 107 VAL A CA 1
ATOM 861 C C . VAL A 1 107 ? -6.481 21.025 4.202 1.00 89.94 107 VAL A C 1
ATOM 863 O O . VAL A 1 107 ? -6.196 20.247 3.303 1.00 89.94 107 VAL A O 1
ATOM 866 N N . PHE A 1 108 ? -7.480 21.888 4.092 1.00 87.81 108 PHE A N 1
ATOM 867 C CA . PHE A 1 108 ? -8.311 22.034 2.904 1.00 87.81 108 PHE A CA 1
ATOM 868 C C . PHE A 1 108 ? -8.153 23.446 2.375 1.00 87.81 108 PHE A C 1
ATOM 870 O O . PHE A 1 108 ? -8.418 24.400 3.102 1.00 87.81 108 PHE A O 1
ATOM 877 N N . PHE A 1 109 ? -7.726 23.605 1.126 1.00 86.19 109 PHE A N 1
ATOM 878 C CA . PHE A 1 109 ? -7.481 24.925 0.553 1.00 86.19 109 PHE A CA 1
ATOM 879 C C . PHE A 1 109 ? -8.277 25.167 -0.729 1.00 86.19 109 PHE A C 1
ATOM 881 O O . PHE A 1 109 ? -8.405 24.291 -1.580 1.00 86.19 109 PHE A O 1
ATOM 888 N N . ALA A 1 110 ? -8.804 26.378 -0.906 1.00 81.56 110 ALA A N 1
ATOM 889 C CA . ALA A 1 110 ? -9.524 26.739 -2.125 1.00 81.56 110 ALA A CA 1
ATOM 890 C C . ALA A 1 110 ? -8.578 26.655 -3.338 1.00 81.56 110 ALA A C 1
ATOM 892 O O . ALA A 1 110 ? -7.487 27.221 -3.298 1.00 81.56 110 ALA A O 1
ATOM 893 N N . GLY A 1 111 ? -8.953 25.946 -4.403 1.00 73.94 111 GLY A N 1
ATOM 894 C CA . GLY A 1 111 ? -8.070 25.641 -5.535 1.00 73.94 111 GLY A CA 1
ATOM 895 C C . GLY A 1 111 ? -7.638 26.862 -6.357 1.00 73.94 111 GLY A C 1
ATOM 896 O O . GLY A 1 111 ? -8.405 27.808 -6.534 1.00 73.94 111 GLY A O 1
ATOM 897 N N . GLU A 1 112 ? -6.411 26.837 -6.891 1.00 68.88 112 GLU A N 1
ATOM 898 C CA . GLU A 1 112 ? -5.804 27.957 -7.631 1.00 68.88 112 GLU A CA 1
ATOM 899 C C . GLU A 1 112 ? -6.560 28.302 -8.925 1.00 68.88 112 GLU A C 1
ATOM 901 O O . GLU A 1 112 ? -6.774 27.414 -9.760 1.00 68.88 112 GLU A O 1
ATOM 906 N N . PRO A 1 113 ? -6.931 29.572 -9.163 1.00 57.38 113 PRO A N 1
ATOM 907 C CA . PRO A 1 113 ? -7.541 29.965 -10.425 1.00 57.38 113 PRO A CA 1
ATOM 908 C C . PRO A 1 113 ? -6.620 29.621 -11.604 1.00 57.38 113 PRO A C 1
ATOM 910 O O . PRO A 1 113 ? -5.431 29.917 -11.581 1.00 57.38 113 PRO A O 1
ATOM 913 N N . LYS A 1 114 ? -7.194 29.017 -12.656 1.00 55.22 114 LYS A N 1
ATOM 914 C CA . LYS A 1 114 ? -6.499 28.485 -13.852 1.00 55.22 114 LYS A CA 1
ATOM 915 C C . LYS A 1 114 ? -5.700 27.185 -13.647 1.00 55.22 114 LYS A C 1
ATOM 917 O O . LYS A 1 114 ? -5.083 26.722 -14.601 1.00 55.22 114 LYS A O 1
ATOM 922 N N . SER A 1 115 ? -5.767 26.552 -12.475 1.00 58.38 115 SER A N 1
ATOM 923 C CA . SER A 1 115 ? -5.324 25.160 -12.293 1.00 58.38 115 SER A CA 1
ATOM 924 C C . SER A 1 115 ? -6.418 24.160 -12.704 1.00 58.38 115 SER A C 1
ATOM 926 O O . SER A 1 115 ? -7.598 24.517 -12.808 1.00 58.38 115 SER A O 1
ATOM 928 N N . ALA A 1 116 ? -6.053 22.884 -12.877 1.00 50.91 116 ALA A N 1
ATOM 929 C CA . ALA A 1 116 ? -7.005 21.792 -13.127 1.00 50.91 116 ALA A CA 1
ATOM 930 C C . ALA A 1 116 ? -8.072 21.644 -12.015 1.00 50.91 116 ALA A C 1
ATOM 932 O O . ALA A 1 116 ? -9.127 21.051 -12.239 1.00 50.91 116 ALA A O 1
ATOM 933 N N . VAL A 1 117 ? -7.821 22.212 -10.829 1.00 54.28 117 VAL A N 1
ATOM 934 C CA . VAL A 1 117 ? -8.687 22.163 -9.639 1.00 54.28 117 VAL A CA 1
ATOM 935 C C . VAL A 1 117 ? -9.148 23.560 -9.212 1.00 54.28 117 VAL A C 1
ATOM 937 O O . VAL A 1 117 ? -9.541 23.756 -8.067 1.00 54.28 117 VAL A O 1
ATOM 940 N N . GLY A 1 118 ? -9.081 24.552 -10.104 1.00 68.44 118 GLY A N 1
ATOM 941 C CA . GLY A 1 118 ? -9.321 25.939 -9.722 1.00 68.44 118 GLY A CA 1
ATOM 942 C C . GLY A 1 118 ? -10.697 26.171 -9.114 1.00 68.44 118 GLY A C 1
ATOM 943 O O . GLY A 1 118 ? -11.693 25.642 -9.616 1.00 68.44 118 GLY A O 1
ATOM 944 N N . TYR A 1 119 ? -10.736 26.967 -8.042 1.00 71.69 119 TYR A N 1
ATOM 945 C CA . TYR A 1 119 ? -11.968 27.321 -7.351 1.00 71.69 119 TYR A CA 1
ATOM 946 C C . TYR A 1 119 ? -12.971 27.931 -8.335 1.00 71.69 119 TYR A C 1
ATOM 948 O O . TYR A 1 119 ? -12.604 28.704 -9.224 1.00 71.69 119 TYR A O 1
ATOM 956 N N . ARG A 1 120 ? -14.239 27.552 -8.205 1.00 71.31 120 ARG A N 1
ATOM 957 C CA . ARG A 1 120 ? -15.393 28.013 -8.974 1.00 71.31 120 ARG A CA 1
ATOM 958 C C . ARG A 1 120 ? -16.612 27.924 -8.069 1.00 71.31 120 ARG A C 1
ATOM 960 O O . ARG A 1 120 ? -17.107 26.819 -7.879 1.00 71.31 120 ARG A O 1
ATOM 967 N N . ALA A 1 121 ? -17.087 29.067 -7.572 1.00 65.81 121 ALA A N 1
ATOM 968 C CA . ALA A 1 121 ? -18.348 29.131 -6.844 1.00 65.81 121 ALA A CA 1
ATOM 969 C C . ALA A 1 121 ? -19.450 28.399 -7.629 1.00 65.81 121 ALA A C 1
ATOM 971 O O . ALA A 1 121 ? -19.582 28.585 -8.845 1.00 65.81 121 ALA A O 1
ATOM 972 N N . ALA A 1 122 ? -20.162 27.505 -6.951 1.00 68.88 122 ALA A N 1
ATOM 973 C CA . ALA A 1 122 ? -21.328 26.834 -7.498 1.00 68.88 122 ALA A CA 1
ATOM 974 C C . ALA A 1 122 ? -22.549 27.763 -7.445 1.00 68.88 122 ALA A C 1
ATOM 976 O O . ALA A 1 122 ? -22.588 28.738 -6.693 1.00 68.88 122 ALA A O 1
ATOM 977 N N . GLU A 1 123 ? -23.560 27.460 -8.256 1.00 60.44 123 GLU A N 1
ATOM 978 C CA . GLU A 1 123 ? -24.840 28.165 -8.209 1.00 60.44 123 GLU A CA 1
ATOM 979 C C . GLU A 1 123 ? -25.502 27.884 -6.845 1.00 60.44 123 GLU A C 1
ATOM 981 O O . GLU A 1 123 ? -25.862 26.744 -6.557 1.00 60.44 123 GLU A O 1
ATOM 986 N N . GLY A 1 124 ? -25.593 28.905 -5.983 1.00 61.88 124 GLY A N 1
ATOM 987 C CA . GLY A 1 124 ? -26.094 28.784 -4.606 1.00 61.88 124 GLY A CA 1
ATOM 988 C C . GLY A 1 124 ? -25.040 28.890 -3.495 1.00 61.88 124 GLY A C 1
ATOM 989 O O . GLY A 1 124 ? -25.429 28.927 -2.331 1.00 61.88 124 GLY A O 1
ATOM 990 N N . ASP A 1 125 ? -23.743 28.988 -3.817 1.00 64.50 125 ASP A N 1
ATOM 991 C CA . ASP A 1 125 ? -22.720 29.329 -2.816 1.00 64.50 125 ASP A CA 1
ATOM 992 C C . ASP A 1 125 ? -22.932 30.784 -2.341 1.00 64.50 125 ASP A C 1
ATOM 994 O O . ASP A 1 125 ? -23.045 31.696 -3.162 1.00 64.50 125 ASP A O 1
ATOM 998 N N . GLU A 1 126 ? -22.952 31.028 -1.024 1.00 64.19 126 GLU A N 1
ATOM 999 C CA . GLU A 1 126 ? -23.147 32.384 -0.470 1.00 64.19 126 GLU A CA 1
ATOM 1000 C C . GLU A 1 126 ? -21.990 33.348 -0.801 1.00 64.19 126 GLU A C 1
ATOM 1002 O O . GLU A 1 126 ? -22.191 34.563 -0.835 1.00 64.19 126 GLU A O 1
ATOM 1007 N N . PHE A 1 127 ? -20.785 32.826 -1.071 1.00 64.00 127 PHE A N 1
ATOM 1008 C CA . PHE A 1 127 ? -19.576 33.627 -1.287 1.00 64.00 127 PHE A CA 1
ATOM 1009 C C . PHE A 1 127 ? -18.695 33.079 -2.427 1.00 64.00 127 PHE A C 1
ATOM 1011 O O . PHE A 1 127 ? -18.344 31.895 -2.453 1.00 64.00 127 PHE A O 1
ATOM 1018 N N . ASP A 1 128 ? -18.251 33.954 -3.341 1.00 68.44 128 ASP A N 1
ATOM 1019 C CA . ASP A 1 128 ? -17.209 33.629 -4.326 1.00 68.44 128 ASP A CA 1
ATOM 1020 C C . ASP A 1 128 ? -15.816 33.961 -3.766 1.00 68.44 128 ASP A C 1
ATOM 1022 O O . ASP A 1 128 ? -15.407 35.118 -3.670 1.00 68.44 128 ASP A O 1
ATOM 1026 N N . LEU A 1 129 ? -15.051 32.925 -3.410 1.00 68.88 129 LEU A N 1
ATOM 1027 C CA . LEU A 1 129 ? -13.698 33.074 -2.868 1.00 68.88 129 LEU A CA 1
ATOM 1028 C C . LEU A 1 129 ? -12.679 33.615 -3.899 1.00 68.88 129 LEU A C 1
ATOM 1030 O O . LEU A 1 129 ? -11.543 33.895 -3.519 1.00 68.88 129 LEU A O 1
ATOM 1034 N N . LYS A 1 130 ? -13.021 33.756 -5.194 1.00 62.84 130 LYS A N 1
ATOM 1035 C CA . LYS A 1 130 ? -12.100 34.274 -6.234 1.00 62.84 130 LYS A CA 1
ATOM 1036 C C . LYS A 1 130 ? -11.760 35.750 -6.087 1.00 62.84 130 LYS A C 1
ATOM 1038 O O . LYS A 1 130 ? -10.651 36.144 -6.452 1.00 62.84 130 LYS A O 1
ATOM 1043 N N . ASP A 1 131 ? -12.673 36.554 -5.549 1.00 59.00 131 ASP A N 1
ATOM 1044 C CA . ASP A 1 131 ? -12.511 38.013 -5.449 1.00 59.00 131 ASP A CA 1
ATOM 1045 C C . ASP A 1 131 ? -11.394 38.424 -4.471 1.00 59.00 131 ASP A C 1
ATOM 1047 O O . ASP A 1 131 ? -11.002 39.584 -4.365 1.00 59.00 131 ASP A O 1
ATOM 1051 N N . TRP A 1 132 ? -10.835 37.452 -3.756 1.00 60.59 132 TRP A N 1
ATOM 1052 C CA . TRP A 1 132 ? -9.917 37.639 -2.640 1.00 60.59 132 TRP A CA 1
ATOM 1053 C C . TRP A 1 132 ? -8.436 37.602 -3.030 1.00 60.59 132 TRP A C 1
ATOM 1055 O O . TRP A 1 132 ? -7.570 37.882 -2.201 1.00 60.59 132 TRP A O 1
ATOM 1065 N N . MET A 1 133 ? -8.124 37.327 -4.300 1.00 60.16 133 MET A N 1
ATOM 1066 C CA . MET A 1 133 ? -6.752 37.371 -4.824 1.00 60.16 133 MET A CA 1
ATOM 1067 C C . MET A 1 133 ? -6.106 38.766 -4.780 1.00 60.16 133 MET A C 1
ATOM 1069 O O . MET A 1 133 ? -4.899 38.881 -4.967 1.00 60.16 133 MET A O 1
ATOM 1073 N N . GLN A 1 134 ? -6.888 39.829 -4.561 1.00 61.53 134 GLN A N 1
ATOM 1074 C CA . GLN A 1 134 ? -6.409 41.218 -4.525 1.00 61.53 134 GLN A CA 1
ATOM 1075 C C . GLN A 1 134 ? -6.092 41.719 -3.102 1.00 61.53 134 GLN A C 1
ATOM 1077 O O . GLN A 1 134 ? -5.982 42.921 -2.867 1.00 61.53 134 GLN A O 1
ATOM 1082 N N . SER A 1 135 ? -5.960 40.811 -2.132 1.00 66.19 135 SER A N 1
ATOM 1083 C CA . SER A 1 135 ? -5.694 41.155 -0.733 1.00 66.19 135 SER A CA 1
ATOM 1084 C C . SER A 1 135 ? -4.286 41.733 -0.514 1.00 66.19 135 SER A C 1
ATOM 1086 O O . SER A 1 135 ? -3.322 41.187 -1.055 1.00 66.19 135 SER A O 1
ATOM 1088 N N . PRO A 1 136 ? -4.108 42.741 0.366 1.00 67.62 136 PRO A N 1
ATOM 1089 C CA . PRO A 1 136 ? -2.781 43.228 0.763 1.00 67.62 136 PRO A CA 1
ATOM 1090 C C . PRO A 1 136 ? -1.932 42.170 1.493 1.00 67.62 136 PRO A C 1
ATOM 1092 O O . PRO A 1 136 ? -0.734 42.363 1.672 1.00 67.62 136 PRO A O 1
ATOM 1095 N N . TYR A 1 137 ? -2.533 41.045 1.898 1.00 71.19 137 TYR A N 1
ATOM 1096 C CA . TYR A 1 137 ? -1.850 39.913 2.531 1.00 71.19 137 TYR A CA 1
ATOM 1097 C C . TYR A 1 137 ? -1.673 38.707 1.596 1.00 71.19 137 TYR A C 1
ATOM 1099 O O . TYR A 1 137 ? -1.364 37.615 2.075 1.00 71.19 137 TYR A O 1
ATOM 1107 N N . ALA A 1 138 ? -1.865 38.876 0.281 1.00 73.50 138 ALA A N 1
ATOM 1108 C CA . ALA A 1 138 ? -1.772 37.788 -0.696 1.00 73.50 138 ALA A CA 1
ATOM 1109 C C . ALA A 1 138 ? -0.435 37.028 -0.609 1.00 73.50 138 ALA A C 1
ATOM 1111 O O . ALA A 1 138 ? -0.440 35.800 -0.555 1.00 73.50 138 ALA A O 1
ATOM 1112 N N . ASP A 1 139 ? 0.691 37.738 -0.481 1.00 80.38 139 ASP A N 1
ATOM 1113 C CA . ASP A 1 139 ? 2.019 37.118 -0.366 1.00 80.38 139 ASP A CA 1
ATOM 1114 C C . ASP A 1 139 ? 2.157 36.265 0.903 1.00 80.38 139 ASP A C 1
ATOM 1116 O O . ASP A 1 139 ? 2.692 35.155 0.861 1.00 80.38 139 ASP A O 1
ATOM 1120 N N . ARG A 1 140 ? 1.629 36.746 2.038 1.00 82.12 140 ARG A N 1
ATOM 1121 C CA . ARG A 1 140 ? 1.627 35.989 3.300 1.00 82.12 140 ARG A CA 1
ATOM 1122 C C . ARG A 1 140 ? 0.730 34.760 3.209 1.00 82.12 140 ARG A C 1
ATOM 1124 O O . ARG A 1 140 ? 1.131 33.685 3.644 1.00 82.12 140 ARG A O 1
ATOM 1131 N N . MET A 1 141 ? -0.445 34.891 2.594 1.00 82.69 141 MET A N 1
ATOM 1132 C CA . MET A 1 141 ? -1.341 33.756 2.374 1.00 82.69 141 MET A CA 1
ATOM 1133 C C . MET A 1 141 ? -0.715 32.713 1.444 1.00 82.69 141 MET A C 1
ATOM 1135 O O . MET A 1 141 ? -0.792 31.519 1.726 1.00 82.69 141 MET A O 1
ATOM 1139 N N . GLN A 1 142 ? -0.043 33.137 0.372 1.00 81.12 142 GLN A N 1
ATOM 1140 C CA . GLN A 1 142 ? 0.659 32.228 -0.533 1.00 81.12 142 GLN A CA 1
ATOM 1141 C C . GLN A 1 142 ? 1.819 31.514 0.177 1.00 81.12 142 GLN A C 1
ATOM 1143 O O . GLN A 1 142 ? 2.005 30.306 -0.004 1.00 81.12 142 GLN A O 1
ATOM 1148 N N . ALA A 1 143 ? 2.567 32.227 1.026 1.00 84.12 143 ALA A N 1
ATOM 1149 C CA . ALA A 1 143 ? 3.619 31.643 1.852 1.00 84.12 143 ALA A CA 1
ATOM 1150 C C . ALA A 1 143 ? 3.054 30.615 2.845 1.00 84.12 143 ALA A C 1
ATOM 1152 O O . ALA A 1 143 ? 3.588 29.509 2.942 1.00 84.12 143 ALA A O 1
ATOM 1153 N N . PHE A 1 144 ? 1.944 30.930 3.520 1.00 86.19 144 PHE A N 1
ATOM 1154 C CA . PHE A 1 144 ? 1.297 30.000 4.441 1.00 86.19 144 PHE A CA 1
ATOM 1155 C C . PHE A 1 144 ? 0.761 28.761 3.719 1.00 86.19 144 PHE A C 1
ATOM 1157 O O . PHE A 1 144 ? 1.033 27.645 4.151 1.00 86.19 144 PHE A O 1
ATOM 1164 N N . ARG A 1 145 ? 0.083 28.919 2.577 1.00 83.25 145 ARG A N 1
ATOM 1165 C CA . ARG A 1 145 ? -0.382 27.786 1.759 1.00 83.25 145 ARG A CA 1
ATOM 1166 C C . ARG A 1 145 ? 0.780 26.895 1.333 1.00 83.25 145 ARG A C 1
ATOM 1168 O O . ARG A 1 145 ? 0.711 25.688 1.532 1.00 83.25 145 ARG A O 1
ATOM 1175 N N . SER A 1 146 ? 1.872 27.486 0.848 1.00 82.62 146 SER A N 1
ATOM 1176 C CA . SER A 1 146 ? 3.086 26.747 0.474 1.00 82.62 146 SER A CA 1
ATOM 1177 C C . SER A 1 146 ? 3.698 25.998 1.662 1.00 82.62 146 SER A C 1
ATOM 1179 O O . SER A 1 146 ? 4.173 24.877 1.507 1.00 82.62 146 SER A O 1
ATOM 1181 N N . PHE A 1 147 ? 3.656 26.593 2.856 1.00 84.88 147 PHE A N 1
ATOM 1182 C CA . PHE A 1 147 ? 4.117 25.972 4.097 1.00 84.88 147 PHE A CA 1
ATOM 1183 C C . PHE A 1 147 ? 3.187 24.854 4.595 1.00 84.88 147 PHE A C 1
ATOM 1185 O O . PHE A 1 147 ? 3.663 23.868 5.162 1.00 84.88 147 PHE A O 1
ATOM 1192 N N . ALA A 1 148 ? 1.878 25.000 4.383 1.00 82.81 148 ALA A N 1
ATOM 1193 C CA . ALA A 1 148 ? 0.851 24.058 4.811 1.00 82.81 148 ALA A CA 1
ATOM 1194 C C . ALA A 1 148 ? 0.661 22.873 3.844 1.00 82.81 148 ALA A C 1
ATOM 1196 O O . ALA A 1 148 ? 0.070 21.863 4.235 1.00 82.81 148 ALA A O 1
ATOM 1197 N N . CYS A 1 149 ? 1.184 22.963 2.614 1.00 68.81 149 CYS A N 1
ATOM 1198 C CA . CYS A 1 149 ? 1.204 21.881 1.631 1.00 68.81 149 CYS A CA 1
ATOM 1199 C C . CYS A 1 149 ? 1.970 20.658 2.170 1.00 68.81 149 CYS A C 1
ATOM 1201 O O . CYS A 1 149 ? 3.199 20.627 2.210 1.00 68.81 149 CYS A O 1
ATOM 1203 N N . GLY A 1 150 ? 1.232 19.625 2.576 1.00 67.19 150 GLY A N 1
ATOM 1204 C CA . GLY A 1 150 ? 1.771 18.373 3.102 1.00 67.19 150 GLY A CA 1
ATOM 1205 C C . GLY A 1 150 ? 0.894 17.169 2.754 1.00 67.19 150 GLY A C 1
ATOM 1206 O O . GLY A 1 150 ? -0.017 17.267 1.940 1.00 67.19 150 GLY A O 1
ATOM 1207 N N . LYS A 1 151 ? 1.154 16.022 3.399 1.00 64.00 151 LYS A N 1
ATOM 1208 C CA . LYS A 1 151 ? 0.489 14.725 3.133 1.00 64.00 151 LYS A CA 1
ATOM 1209 C C . LYS A 1 151 ? -1.048 14.755 3.229 1.00 64.00 151 LYS A C 1
ATOM 1211 O O . LYS A 1 151 ? -1.700 13.915 2.627 1.00 64.00 151 LYS A O 1
ATOM 1216 N N . HIS A 1 152 ? -1.609 15.703 3.977 1.00 69.25 152 HIS A N 1
ATOM 1217 C CA . HIS A 1 152 ? -3.049 15.838 4.219 1.00 69.25 152 HIS A CA 1
ATOM 1218 C C . HIS A 1 152 ? -3.586 17.201 3.764 1.00 69.25 152 HIS A C 1
ATOM 1220 O O . HIS A 1 152 ? -4.538 17.707 4.352 1.00 69.25 152 HIS A O 1
ATOM 1226 N N . ALA A 1 153 ? -2.925 17.827 2.786 1.00 79.62 153 ALA A N 1
ATOM 1227 C CA . ALA A 1 153 ? -3.359 19.089 2.208 1.00 79.62 153 ALA A CA 1
ATOM 1228 C C . ALA A 1 153 ? -4.109 18.841 0.895 1.00 79.62 153 ALA A C 1
ATOM 1230 O O . ALA A 1 153 ? -3.540 18.280 -0.039 1.00 79.62 153 ALA A O 1
ATOM 1231 N N . GLU A 1 154 ? -5.367 19.270 0.830 1.00 80.81 154 GLU A N 1
ATOM 1232 C CA . GLU A 1 154 ? -6.294 18.934 -0.246 1.00 80.81 154 GLU A CA 1
ATOM 1233 C C . GLU A 1 154 ? -6.956 20.179 -0.858 1.00 80.81 154 GLU A C 1
ATOM 1235 O O . GLU A 1 154 ? -7.546 20.987 -0.131 1.00 80.81 154 GLU A O 1
ATOM 1240 N N . PRO A 1 155 ? -6.905 20.357 -2.192 1.00 83.06 155 PRO A N 1
ATOM 1241 C CA . PRO A 1 155 ? -7.617 21.439 -2.855 1.00 83.06 155 PRO A CA 1
ATOM 1242 C C . PRO A 1 155 ? -9.128 21.170 -2.937 1.00 83.06 155 PRO A C 1
ATOM 1244 O O . PRO A 1 155 ? -9.556 20.043 -3.184 1.00 83.06 155 PRO A O 1
ATOM 1247 N N . PHE A 1 156 ? -9.949 22.221 -2.858 1.00 82.50 156 PHE A N 1
ATOM 1248 C CA . PHE A 1 156 ? -11.385 22.154 -3.165 1.00 82.50 156 PHE A CA 1
ATOM 1249 C C . PHE A 1 156 ? -11.826 23.211 -4.185 1.00 82.50 156 PHE A C 1
ATOM 1251 O O . PHE A 1 156 ? -11.202 24.259 -4.350 1.00 82.50 156 PHE A O 1
ATOM 1258 N N . ARG A 1 157 ? -12.925 22.923 -4.896 1.00 81.94 157 ARG A N 1
ATOM 1259 C CA . ARG A 1 157 ? -13.411 23.735 -6.031 1.00 81.94 157 ARG A CA 1
ATOM 1260 C C . ARG A 1 157 ? -14.582 24.637 -5.651 1.00 81.94 157 ARG A C 1
ATOM 1262 O O . ARG A 1 157 ? -14.720 25.696 -6.236 1.00 81.94 157 ARG A O 1
ATOM 1269 N N . ASN A 1 158 ? -15.402 24.204 -4.706 1.00 81.06 158 ASN A N 1
ATOM 1270 C CA . ASN A 1 158 ? -16.582 24.875 -4.161 1.00 81.06 158 ASN A CA 1
ATOM 1271 C C . ASN A 1 158 ? -16.967 24.175 -2.852 1.00 81.06 158 ASN A C 1
ATOM 1273 O O . ASN A 1 158 ? -16.286 23.225 -2.444 1.00 81.06 158 ASN A O 1
ATOM 1277 N N . GLN A 1 159 ? -18.055 24.613 -2.220 1.00 83.88 159 GLN A N 1
ATOM 1278 C CA . GLN A 1 159 ? -18.519 24.046 -0.958 1.00 83.88 159 GLN A CA 1
ATOM 1279 C C . GLN A 1 159 ? -18.909 22.566 -1.081 1.00 83.88 159 GLN A C 1
ATOM 1281 O O . GLN A 1 159 ? -18.494 21.762 -0.251 1.00 83.88 159 GLN A O 1
ATOM 1286 N N . ALA A 1 160 ? -19.616 22.165 -2.143 1.00 83.62 160 ALA A N 1
ATOM 1287 C CA . ALA A 1 160 ? -19.991 20.762 -2.354 1.00 83.62 160 ALA A CA 1
ATOM 1288 C C . ALA A 1 160 ? -18.763 19.838 -2.471 1.00 83.62 160 ALA A C 1
ATOM 1290 O O . ALA A 1 160 ? -18.686 18.817 -1.789 1.00 83.62 160 ALA A O 1
ATOM 1291 N N . HIS A 1 161 ? -17.769 20.234 -3.275 1.00 84.06 161 HIS A N 1
ATOM 1292 C CA . HIS A 1 161 ? -16.514 19.493 -3.410 1.00 84.06 161 HIS A CA 1
ATOM 1293 C C . HIS A 1 161 ? -15.733 19.472 -2.086 1.00 84.06 161 HIS A C 1
ATOM 1295 O O . HIS A 1 161 ? -15.169 18.443 -1.729 1.00 84.06 161 HIS A O 1
ATOM 1301 N N . PHE A 1 162 ? -15.724 20.570 -1.322 1.00 86.81 162 PHE A N 1
ATOM 1302 C CA . PHE A 1 162 ? -15.138 20.584 0.021 1.00 86.81 162 PHE A CA 1
ATOM 1303 C C . PHE A 1 162 ? -15.807 19.558 0.946 1.00 86.81 162 PHE A C 1
ATOM 1305 O O . PHE A 1 162 ? -15.104 18.773 1.576 1.00 86.81 162 PHE A O 1
ATOM 1312 N N . CYS A 1 163 ? -17.142 19.523 0.992 1.00 87.00 163 CYS A N 1
ATOM 1313 C CA . CYS A 1 163 ? -17.893 18.586 1.825 1.00 87.00 163 CYS A CA 1
ATOM 1314 C C . CYS A 1 163 ? -17.580 17.127 1.478 1.00 87.00 163 CYS A C 1
ATOM 1316 O O . CYS A 1 163 ? -17.352 16.319 2.376 1.00 87.00 163 CYS A O 1
ATOM 1318 N N . GLU A 1 164 ? -17.532 16.799 0.185 1.00 85.56 164 GLU A N 1
ATOM 1319 C CA . GLU A 1 164 ? -17.166 15.465 -0.299 1.00 85.56 164 GLU A CA 1
ATOM 1320 C C . GLU A 1 164 ? -15.742 15.080 0.136 1.00 85.56 164 GLU A C 1
ATOM 1322 O O . GLU A 1 164 ? -15.530 14.009 0.708 1.00 85.56 164 GLU A O 1
ATOM 1327 N N . ARG A 1 165 ? -14.760 15.971 -0.075 1.00 83.94 165 ARG A N 1
ATOM 1328 C CA . ARG A 1 165 ? -13.355 15.727 0.297 1.00 83.94 165 ARG A CA 1
ATOM 1329 C C . ARG A 1 165 ? -13.170 15.611 1.805 1.00 83.94 165 ARG A C 1
ATOM 1331 O O . ARG A 1 165 ? -12.383 14.772 2.246 1.00 83.94 165 ARG A O 1
ATOM 1338 N N . LEU A 1 166 ? -13.868 16.434 2.587 1.00 87.69 166 LEU A N 1
ATOM 1339 C CA . LEU A 1 166 ? -13.794 16.400 4.042 1.00 87.69 166 LEU A CA 1
ATOM 1340 C C . LEU A 1 166 ? -14.406 15.109 4.591 1.00 87.69 166 LEU A C 1
ATOM 1342 O O . LEU A 1 166 ? -13.755 14.445 5.392 1.00 87.69 166 LEU A O 1
ATOM 1346 N N . ASP A 1 167 ? -15.604 14.720 4.141 1.00 85.94 167 ASP A N 1
ATOM 1347 C CA . ASP A 1 167 ? -16.247 13.471 4.574 1.00 85.94 167 ASP A CA 1
ATOM 1348 C C . ASP A 1 167 ? -15.373 12.259 4.232 1.00 85.94 167 ASP A C 1
ATOM 1350 O O . ASP A 1 167 ? -15.072 11.458 5.115 1.00 85.94 167 ASP A O 1
ATOM 1354 N N . ALA A 1 168 ? -14.864 12.179 2.997 1.00 81.88 168 ALA A N 1
ATOM 1355 C CA . ALA A 1 168 ? -13.970 11.102 2.579 1.00 81.88 168 ALA A CA 1
ATOM 1356 C C . ALA A 1 168 ? -12.679 11.053 3.417 1.00 81.88 168 ALA A C 1
ATOM 1358 O O . ALA A 1 168 ? -12.299 9.988 3.906 1.00 81.88 168 ALA A O 1
ATOM 1359 N N . THR A 1 169 ? -12.026 12.202 3.626 1.00 83.88 169 THR A N 1
ATOM 1360 C CA . THR A 1 169 ? -10.786 12.301 4.414 1.00 83.88 169 THR A CA 1
ATOM 1361 C C . THR A 1 169 ? -11.007 11.906 5.871 1.00 83.88 169 THR A C 1
ATOM 1363 O O . THR A 1 169 ? -10.222 11.137 6.424 1.00 83.88 169 THR A O 1
ATOM 1366 N N . LEU A 1 170 ? -12.065 12.414 6.510 1.00 84.81 170 LEU A N 1
ATOM 1367 C CA . LEU A 1 170 ? -12.348 12.115 7.912 1.00 84.81 170 LEU A CA 1
ATOM 1368 C C . LEU A 1 170 ? -12.797 10.665 8.101 1.00 84.81 170 LEU A C 1
ATOM 1370 O O . LEU A 1 170 ? -12.359 10.030 9.057 1.00 84.81 170 LEU A O 1
ATOM 1374 N N . ARG A 1 171 ? -13.605 10.106 7.192 1.00 83.50 171 ARG A N 1
ATOM 1375 C CA . ARG A 1 171 ? -13.977 8.683 7.240 1.00 83.50 171 ARG A CA 1
ATOM 1376 C C . ARG A 1 171 ? -12.769 7.775 7.051 1.00 83.50 171 ARG A C 1
ATOM 1378 O O . ARG A 1 171 ? -12.621 6.820 7.811 1.00 83.50 171 ARG A O 1
ATOM 1385 N N . ASP A 1 172 ? -11.873 8.082 6.109 1.00 79.38 172 ASP A N 1
ATOM 1386 C CA . ASP A 1 172 ? -10.618 7.332 5.978 1.00 79.38 172 ASP A CA 1
ATOM 1387 C C . ASP A 1 172 ? -9.786 7.457 7.262 1.00 79.38 172 ASP A C 1
ATOM 1389 O O . ASP A 1 172 ? -9.356 6.443 7.809 1.00 79.38 172 ASP A O 1
ATOM 1393 N N . ALA A 1 173 ? -9.662 8.657 7.836 1.00 80.94 173 ALA A N 1
ATOM 1394 C CA . ALA A 1 173 ? -8.949 8.850 9.094 1.00 80.94 173 ALA A CA 1
ATOM 1395 C C . ALA A 1 173 ? -9.562 8.051 10.259 1.00 80.94 173 ALA A C 1
ATOM 1397 O O . ALA A 1 173 ? -8.807 7.420 11.002 1.00 80.94 173 ALA A O 1
ATOM 1398 N N . VAL A 1 174 ? -10.893 8.011 10.408 1.00 81.88 174 VAL A N 1
ATOM 1399 C CA . VAL A 1 174 ? -11.558 7.252 11.489 1.00 81.88 174 VAL A CA 1
ATOM 1400 C C . VAL A 1 174 ? -11.382 5.754 11.273 1.00 81.88 174 VAL A C 1
ATOM 1402 O O . VAL A 1 174 ? -11.105 5.019 12.217 1.00 81.88 174 VAL A O 1
ATOM 1405 N N . SER A 1 175 ? -11.418 5.299 10.020 1.00 74.69 175 SER A N 1
ATOM 1406 C CA . SER A 1 175 ? -11.176 3.897 9.665 1.00 74.69 175 SER A CA 1
ATOM 1407 C C . SER A 1 175 ? -9.774 3.390 10.052 1.00 74.69 175 SER A C 1
ATOM 1409 O O . SER A 1 175 ? -9.542 2.182 10.109 1.00 74.69 175 SER A O 1
ATOM 1411 N N . THR A 1 176 ? -8.836 4.308 10.322 1.00 75.31 176 THR A N 1
ATOM 1412 C CA . THR A 1 176 ? -7.468 4.013 10.787 1.00 75.31 176 THR A CA 1
ATOM 1413 C C . THR A 1 176 ? -7.265 4.184 12.291 1.00 75.31 176 THR A C 1
ATOM 1415 O O . THR A 1 176 ? -6.135 4.064 12.760 1.00 75.31 176 THR A O 1
ATOM 1418 N N . LEU A 1 177 ? -8.307 4.521 13.054 1.00 78.94 177 LEU A N 1
ATOM 1419 C CA . LEU A 1 177 ? -8.206 4.556 14.509 1.00 78.94 177 LEU A CA 1
ATOM 1420 C C . LEU A 1 177 ? -8.158 3.135 15.070 1.00 78.94 177 LEU A C 1
ATOM 1422 O O . LEU A 1 177 ? -8.812 2.220 14.568 1.00 78.94 177 LEU A O 1
ATOM 1426 N N . VAL A 1 178 ? -7.356 2.968 16.120 1.00 76.88 178 VAL A N 1
ATOM 1427 C CA . VAL A 1 178 ? -7.194 1.686 16.803 1.00 76.88 178 VAL A CA 1
ATOM 1428 C C . VAL A 1 178 ? -8.466 1.389 17.596 1.00 76.88 178 VAL A C 1
ATOM 1430 O O . VAL A 1 178 ? -8.902 2.268 18.338 1.00 76.88 178 VAL A O 1
ATOM 1433 N N . PRO A 1 179 ? -9.053 0.185 17.490 1.00 75.19 179 PRO A N 1
ATOM 1434 C CA . PRO A 1 179 ? -10.197 -0.182 18.313 1.00 75.19 179 PRO A CA 1
ATOM 1435 C C . PRO A 1 179 ? -9.892 -0.059 19.805 1.00 75.19 179 PRO A C 1
ATOM 1437 O O . PRO A 1 179 ? -8.866 -0.548 20.285 1.00 75.19 179 PRO A O 1
ATOM 1440 N N . ASN A 1 180 ? -10.821 0.547 20.543 1.00 79.50 180 ASN A N 1
ATOM 1441 C CA . ASN A 1 180 ? -10.768 0.618 21.997 1.00 79.50 180 ASN A CA 1
ATOM 1442 C C . ASN A 1 180 ? -11.552 -0.551 22.607 1.00 79.50 180 ASN A C 1
ATOM 1444 O O . ASN A 1 180 ? -12.716 -0.415 22.979 1.00 79.50 180 ASN A O 1
ATOM 1448 N N . PHE A 1 181 ? -10.930 -1.728 22.645 1.00 84.56 181 PHE A N 1
ATOM 1449 C CA . PHE A 1 181 ? -11.565 -2.913 23.215 1.00 84.56 181 PHE A CA 1
ATOM 1450 C C . PHE A 1 181 ? -11.672 -2.828 24.744 1.00 84.56 181 PHE A C 1
ATOM 1452 O O . PHE A 1 181 ? -10.725 -2.379 25.397 1.00 84.56 181 PHE A O 1
ATOM 1459 N N . PRO A 1 182 ? -12.776 -3.317 25.338 1.00 83.94 182 PRO A N 1
ATOM 1460 C CA . PRO A 1 182 ? -12.898 -3.397 26.784 1.00 83.94 182 PRO A CA 1
ATOM 1461 C C . PRO A 1 182 ? -11.840 -4.345 27.367 1.00 83.94 182 PRO A C 1
ATOM 1463 O O . PRO A 1 182 ? -11.460 -5.350 26.763 1.00 83.94 182 PRO A O 1
ATOM 1466 N N . HIS A 1 183 ? -11.360 -4.023 28.568 1.00 85.19 183 HIS A N 1
ATOM 1467 C CA . HIS A 1 183 ? -10.330 -4.798 29.272 1.00 85.19 183 HIS A CA 1
ATOM 1468 C C . HIS A 1 183 ? -10.889 -5.960 30.112 1.00 85.19 183 HIS A C 1
ATOM 1470 O O . HIS A 1 183 ? -10.126 -6.732 30.689 1.00 85.19 183 HIS A O 1
ATOM 1476 N N . SER A 1 184 ? -12.212 -6.080 30.199 1.00 82.56 184 SER A N 1
ATOM 1477 C CA . SER A 1 184 ? -12.939 -7.124 30.921 1.00 82.56 184 SER A CA 1
ATOM 1478 C C . SER A 1 184 ? -14.284 -7.392 30.234 1.00 82.56 184 SER A C 1
ATOM 1480 O O . SER A 1 184 ? -14.678 -6.640 29.345 1.00 82.56 184 SER A O 1
ATOM 1482 N N . GLY A 1 185 ? -14.979 -8.461 30.631 1.00 87.56 185 GLY A N 1
ATOM 1483 C CA . GLY A 1 185 ? -16.270 -8.843 30.048 1.00 87.56 185 GLY A CA 1
ATOM 1484 C C . GLY A 1 185 ? -16.164 -9.904 28.951 1.00 87.56 185 GLY A C 1
ATOM 1485 O O . GLY A 1 185 ? -15.087 -10.446 28.684 1.00 87.56 185 GLY A O 1
ATOM 1486 N N . GLY A 1 186 ? -17.305 -10.211 28.331 1.00 90.69 186 GLY A N 1
ATOM 1487 C CA . GLY A 1 186 ? -17.428 -11.288 27.347 1.00 90.69 186 GLY A CA 1
ATOM 1488 C C . GLY A 1 186 ? -16.582 -11.045 26.099 1.00 90.69 186 GLY A C 1
ATOM 1489 O O . GLY A 1 186 ? -15.956 -11.972 25.580 1.00 90.69 186 GLY A O 1
ATOM 1490 N N . LEU A 1 187 ? -16.486 -9.786 25.653 1.00 91.19 187 LEU A N 1
ATOM 1491 C CA . LEU A 1 187 ? -15.670 -9.437 24.490 1.00 91.19 187 LEU A CA 1
ATOM 1492 C C . LEU A 1 187 ? -14.176 -9.632 24.762 1.00 91.19 187 LEU A C 1
ATOM 1494 O O . LEU A 1 187 ? -13.471 -10.180 23.918 1.00 91.19 187 LEU A O 1
ATOM 1498 N N . ALA A 1 188 ? -13.690 -9.242 25.942 1.00 91.44 188 ALA A N 1
ATOM 1499 C CA . ALA A 1 188 ? -12.287 -9.422 26.308 1.00 91.44 188 ALA A CA 1
ATOM 1500 C C . ALA A 1 188 ? -11.891 -10.910 26.330 1.00 91.44 188 ALA A C 1
ATOM 1502 O O . ALA A 1 188 ? -10.849 -11.285 25.788 1.00 91.44 188 ALA A O 1
ATOM 1503 N N . GLU A 1 189 ? -12.736 -11.774 26.900 1.00 91.38 189 GLU A N 1
ATOM 1504 C CA . GLU A 1 189 ? -12.493 -13.221 26.942 1.00 91.38 189 GLU A CA 1
ATOM 1505 C C . GLU A 1 189 ? -12.535 -13.869 25.552 1.00 91.38 189 GLU A C 1
ATOM 1507 O O . GLU A 1 189 ? -11.673 -14.696 25.234 1.00 91.38 189 GLU A O 1
ATOM 1512 N N . LEU A 1 190 ? -13.478 -13.453 24.700 1.00 93.38 190 LEU A N 1
ATOM 1513 C CA . LEU A 1 190 ? -13.550 -13.882 23.304 1.00 93.38 190 LEU A CA 1
ATOM 1514 C C . LEU A 1 190 ? -12.280 -13.493 22.533 1.00 93.38 190 LEU A C 1
ATOM 1516 O O . LEU A 1 190 ? -11.704 -14.330 21.839 1.00 93.38 190 LEU A O 1
ATOM 1520 N N . LEU A 1 191 ? -11.806 -12.252 22.678 1.00 92.19 191 LEU A N 1
ATOM 1521 C CA . LEU A 1 191 ? -10.593 -11.771 22.008 1.00 92.19 191 LEU A CA 1
ATOM 1522 C C . LEU A 1 191 ? -9.335 -12.518 22.467 1.00 92.19 191 LEU A C 1
ATOM 1524 O O . LEU A 1 191 ? -8.466 -12.812 21.646 1.00 92.19 191 LEU A O 1
ATOM 1528 N N . VAL A 1 192 ? -9.242 -12.871 23.755 1.00 91.25 192 VAL A N 1
ATOM 1529 C CA . VAL A 1 192 ? -8.168 -13.738 24.271 1.00 91.25 192 VAL A CA 1
ATOM 1530 C C . VAL A 1 192 ? -8.262 -15.137 23.661 1.00 91.25 192 VAL A C 1
ATOM 1532 O O . VAL A 1 192 ? -7.238 -15.716 23.299 1.00 91.25 192 VAL A O 1
ATOM 1535 N N . ARG A 1 193 ? -9.475 -15.678 23.499 1.00 92.56 193 ARG A N 1
ATOM 1536 C CA . ARG A 1 193 ? -9.696 -17.008 22.917 1.00 92.56 193 ARG A CA 1
ATOM 1537 C C . ARG A 1 193 ? -9.235 -17.107 21.462 1.00 92.56 193 ARG A C 1
ATOM 1539 O O . ARG A 1 193 ? -8.637 -18.118 21.108 1.00 92.56 193 ARG A O 1
ATOM 1546 N N . VAL A 1 194 ? -9.491 -16.085 20.647 1.00 93.00 194 VAL A N 1
ATOM 1547 C CA . VAL A 1 194 ? -9.122 -16.056 19.214 1.00 93.00 194 VAL A CA 1
ATOM 1548 C C . VAL A 1 194 ? -7.774 -15.370 18.949 1.00 93.00 194 VAL A C 1
ATOM 1550 O O . VAL A 1 194 ? -7.431 -15.068 17.806 1.00 93.00 194 VAL A O 1
ATOM 1553 N N . GLN A 1 195 ? -6.984 -15.097 19.994 1.00 91.44 195 GLN A N 1
ATOM 1554 C CA . GLN A 1 195 ? -5.757 -14.306 19.878 1.00 91.44 195 GLN A CA 1
ATOM 1555 C C . GLN A 1 195 ? -4.739 -14.922 18.909 1.00 91.44 195 GLN A C 1
ATOM 1557 O O . GLN A 1 195 ? -4.070 -14.189 18.176 1.00 91.44 195 GLN A O 1
ATOM 1562 N N . ASP A 1 196 ? -4.609 -16.247 18.888 1.00 91.19 196 ASP A N 1
ATOM 1563 C CA . ASP A 1 196 ? -3.656 -16.922 18.006 1.00 91.19 196 ASP A CA 1
ATOM 1564 C C . ASP A 1 196 ? -4.090 -16.866 16.532 1.00 91.19 196 ASP A C 1
ATOM 1566 O O . ASP A 1 196 ? -3.244 -16.646 15.662 1.00 91.19 196 ASP A O 1
ATOM 1570 N N . ASP A 1 197 ? -5.394 -16.919 16.243 1.00 93.56 197 ASP A N 1
ATOM 1571 C CA . ASP A 1 197 ? -5.928 -16.717 14.887 1.00 93.56 197 ASP A CA 1
ATOM 1572 C C . ASP A 1 197 ? -5.668 -15.282 14.399 1.00 93.56 197 ASP A C 1
ATOM 1574 O O . ASP A 1 197 ? -5.226 -15.055 13.265 1.00 93.56 197 ASP A O 1
ATOM 1578 N N . CYS A 1 198 ? -5.858 -14.298 15.287 1.00 92.06 198 CYS A N 1
ATOM 1579 C CA . CYS A 1 198 ? -5.501 -12.904 15.028 1.00 92.06 198 CYS A CA 1
ATOM 1580 C C . CYS A 1 198 ? -4.001 -12.757 14.730 1.00 92.06 198 CYS A C 1
ATOM 1582 O O . CYS A 1 198 ? -3.629 -12.097 13.758 1.00 92.06 198 CYS A O 1
ATOM 1584 N N . ARG A 1 199 ? -3.126 -13.395 15.522 1.00 92.31 199 ARG A N 1
ATOM 1585 C CA . ARG A 1 199 ? -1.670 -13.390 15.288 1.00 92.31 199 ARG A CA 1
ATOM 1586 C C . ARG A 1 199 ? -1.304 -14.022 13.949 1.00 92.31 199 ARG A C 1
ATOM 1588 O O . ARG A 1 199 ? -0.434 -13.486 13.265 1.00 92.31 199 ARG A O 1
ATOM 1595 N N . GLY A 1 200 ? -1.981 -15.099 13.551 1.00 92.94 200 GLY A N 1
ATOM 1596 C CA . GLY A 1 200 ? -1.824 -15.712 12.231 1.00 92.94 200 GLY A CA 1
ATOM 1597 C C . GLY A 1 200 ? -2.121 -14.724 11.100 1.00 92.94 200 GLY A C 1
ATOM 1598 O O . GLY A 1 200 ? -1.298 -14.547 10.201 1.00 92.94 200 GLY A O 1
ATOM 1599 N N . CYS A 1 201 ? -3.242 -14.000 11.184 1.00 94.25 201 CYS A N 1
ATOM 1600 C CA . CYS A 1 201 ? -3.595 -12.959 10.212 1.00 94.25 201 CYS A CA 1
ATOM 1601 C C . CYS A 1 201 ? -2.562 -11.816 10.175 1.00 94.25 201 CYS A C 1
ATOM 1603 O O . CYS A 1 201 ? -2.136 -11.402 9.095 1.00 94.25 201 CYS A O 1
ATOM 1605 N N . VAL A 1 202 ? -2.121 -11.331 11.343 1.00 94.12 202 VAL A N 1
ATOM 1606 C CA . VAL A 1 202 ? -1.096 -10.276 11.466 1.00 94.12 202 VAL A CA 1
ATOM 1607 C C . VAL A 1 202 ? 0.219 -10.720 10.819 1.00 94.12 202 VAL A C 1
ATOM 1609 O O . VAL A 1 202 ? 0.814 -9.972 10.040 1.00 94.12 202 VAL A O 1
ATOM 1612 N N . ALA A 1 203 ? 0.670 -11.942 11.111 1.00 93.12 203 ALA A N 1
ATOM 1613 C CA . ALA A 1 203 ? 1.872 -12.512 10.513 1.00 93.12 203 ALA A CA 1
ATOM 1614 C C . ALA A 1 203 ? 1.737 -12.629 8.987 1.00 93.12 203 ALA A C 1
ATOM 1616 O O . ALA A 1 203 ? 2.657 -12.241 8.270 1.00 93.12 203 ALA A O 1
ATOM 1617 N N . GLY A 1 204 ? 0.577 -13.070 8.488 1.00 93.69 204 GLY A N 1
ATOM 1618 C CA . GLY A 1 204 ? 0.286 -13.145 7.055 1.00 93.69 204 GLY A CA 1
ATOM 1619 C C . GLY A 1 204 ? 0.415 -11.795 6.341 1.00 93.69 204 GLY A C 1
ATOM 1620 O O . GLY A 1 204 ? 1.092 -11.705 5.318 1.00 93.69 204 GLY A O 1
ATOM 1621 N N . VAL A 1 205 ? -0.156 -10.726 6.910 1.00 95.44 205 VAL A N 1
ATOM 1622 C CA . VAL A 1 205 ? -0.039 -9.363 6.353 1.00 95.44 205 VAL A CA 1
ATOM 1623 C C . VAL A 1 205 ? 1.408 -8.861 6.381 1.00 95.44 205 VAL A C 1
ATOM 1625 O O . VAL A 1 205 ? 1.865 -8.278 5.401 1.00 95.44 205 VAL A O 1
ATOM 1628 N N . ARG A 1 206 ? 2.169 -9.128 7.451 1.00 94.62 206 ARG A N 1
ATOM 1629 C CA . ARG A 1 206 ? 3.599 -8.766 7.528 1.00 94.62 206 ARG A CA 1
ATOM 1630 C C . ARG A 1 206 ? 4.445 -9.490 6.480 1.00 94.62 206 ARG A C 1
ATOM 1632 O O . ARG A 1 206 ? 5.310 -8.875 5.863 1.00 94.62 206 ARG A O 1
ATOM 1639 N N . GLN A 1 207 ? 4.200 -10.782 6.261 1.00 94.25 207 GLN A N 1
ATOM 1640 C CA . GLN A 1 207 ? 4.902 -11.558 5.232 1.00 94.25 207 GLN A CA 1
ATOM 1641 C C . GLN A 1 207 ? 4.586 -11.036 3.825 1.00 94.25 207 GLN A C 1
ATOM 1643 O O . GLN A 1 207 ? 5.496 -10.834 3.021 1.00 94.25 207 GLN A O 1
ATOM 1648 N N . LEU A 1 208 ? 3.319 -10.713 3.552 1.00 95.12 208 LEU A N 1
ATOM 1649 C CA . LEU A 1 208 ? 2.914 -10.044 2.316 1.00 95.12 208 LEU A CA 1
ATOM 1650 C C . LEU A 1 208 ? 3.628 -8.690 2.134 1.00 95.12 208 LEU A C 1
ATOM 1652 O O . LEU A 1 2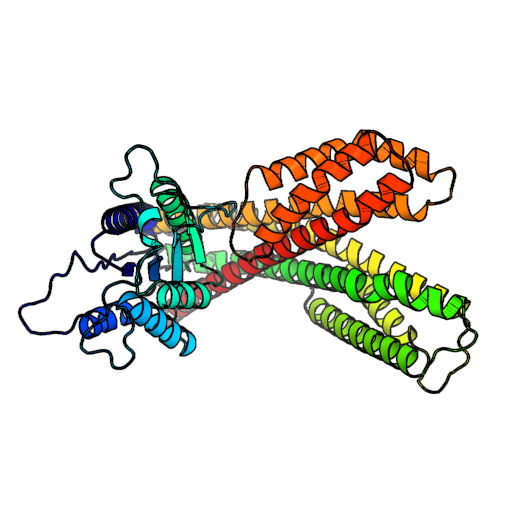08 ? 4.123 -8.398 1.046 1.00 95.12 208 LEU A O 1
ATOM 1656 N N . ALA A 1 209 ? 3.729 -7.884 3.196 1.00 94.62 209 ALA A N 1
ATOM 1657 C CA . ALA A 1 209 ? 4.420 -6.597 3.162 1.00 94.62 209 ALA A CA 1
ATOM 1658 C C . ALA A 1 209 ? 5.913 -6.724 2.845 1.00 94.62 209 ALA A C 1
ATOM 1660 O O . ALA A 1 209 ? 6.428 -5.969 2.018 1.00 94.62 209 ALA A O 1
ATOM 1661 N N . ARG A 1 210 ? 6.592 -7.723 3.419 1.00 94.88 210 ARG A N 1
ATOM 1662 C CA . ARG A 1 210 ? 7.983 -8.058 3.075 1.00 94.88 210 ARG A CA 1
ATOM 1663 C C . ARG A 1 210 ? 8.128 -8.450 1.607 1.00 94.88 210 ARG A C 1
ATOM 1665 O O . ARG A 1 210 ? 8.983 -7.897 0.921 1.00 94.88 210 ARG A O 1
ATOM 1672 N N . CYS A 1 211 ? 7.262 -9.333 1.103 1.00 95.31 211 CYS A N 1
ATOM 1673 C CA . CYS A 1 211 ? 7.274 -9.734 -0.309 1.00 95.31 211 CYS A CA 1
ATOM 1674 C C . CYS A 1 211 ? 7.107 -8.521 -1.238 1.00 95.31 211 CYS A C 1
ATOM 1676 O O . CYS A 1 211 ? 7.866 -8.370 -2.195 1.00 95.31 211 CYS A O 1
ATOM 1678 N N . LYS A 1 212 ? 6.180 -7.605 -0.919 1.00 94.88 212 LYS A N 1
ATOM 1679 C CA . LYS A 1 212 ? 5.979 -6.381 -1.707 1.00 94.88 212 LYS A CA 1
ATOM 1680 C C . LYS A 1 212 ? 7.166 -5.420 -1.639 1.00 94.88 212 LYS A C 1
ATOM 1682 O O . LYS A 1 212 ? 7.476 -4.795 -2.651 1.00 94.88 212 LYS A O 1
ATOM 1687 N N . ARG A 1 213 ? 7.836 -5.290 -0.486 1.00 95.25 213 ARG A N 1
ATOM 1688 C CA . ARG A 1 213 ? 9.070 -4.493 -0.360 1.00 95.25 213 ARG A CA 1
ATOM 1689 C C . ARG A 1 213 ? 10.201 -5.071 -1.204 1.00 95.25 213 ARG A C 1
ATOM 1691 O O . ARG A 1 213 ? 10.857 -4.315 -1.909 1.00 95.25 213 ARG A O 1
ATOM 1698 N N . ILE A 1 214 ? 10.402 -6.390 -1.171 1.00 94.88 214 ILE A N 1
ATOM 1699 C CA . ILE A 1 214 ? 11.382 -7.079 -2.026 1.00 94.88 214 ILE A CA 1
ATOM 1700 C C . ILE A 1 214 ? 11.080 -6.808 -3.503 1.00 94.88 214 ILE A C 1
ATOM 1702 O O . ILE A 1 214 ? 11.972 -6.392 -4.240 1.00 94.88 214 ILE A O 1
ATOM 1706 N N . HIS A 1 215 ? 9.820 -6.975 -3.914 1.00 94.31 215 HIS A N 1
ATOM 1707 C CA . HIS A 1 215 ? 9.359 -6.679 -5.272 1.00 94.31 215 HIS A CA 1
ATOM 1708 C C . HIS A 1 215 ? 9.649 -5.220 -5.680 1.00 94.31 215 HIS A C 1
ATOM 1710 O O . HIS A 1 215 ? 10.265 -4.991 -6.718 1.00 94.31 215 HIS A O 1
ATOM 1716 N N . ASP A 1 216 ? 9.336 -4.243 -4.821 1.00 92.06 216 ASP A N 1
ATOM 1717 C CA . ASP A 1 216 ? 9.581 -2.810 -5.071 1.00 92.06 216 ASP A CA 1
ATOM 1718 C C . ASP A 1 216 ? 11.082 -2.482 -5.188 1.00 92.06 216 ASP A C 1
ATOM 1720 O O . ASP A 1 216 ? 11.514 -1.723 -6.063 1.00 92.06 216 ASP A O 1
ATOM 1724 N N . TRP A 1 217 ? 11.915 -3.094 -4.337 1.00 93.12 217 TRP A N 1
ATOM 1725 C CA . TRP A 1 217 ? 13.368 -2.942 -4.410 1.00 93.12 217 TRP A CA 1
ATOM 1726 C C . TRP A 1 217 ? 13.948 -3.552 -5.684 1.00 93.12 217 TRP A C 1
ATOM 1728 O O . TRP A 1 217 ? 14.846 -2.952 -6.272 1.00 93.12 217 TRP A O 1
ATOM 1738 N N . LEU A 1 218 ? 13.429 -4.693 -6.143 1.00 92.75 218 LEU A N 1
ATOM 1739 C CA . LEU A 1 218 ? 13.811 -5.305 -7.419 1.00 92.75 218 LEU A CA 1
ATOM 1740 C C . LEU A 1 218 ? 13.366 -4.444 -8.611 1.00 92.75 218 LEU A C 1
ATOM 1742 O O . LEU A 1 218 ? 14.129 -4.273 -9.564 1.00 92.75 218 LEU A O 1
ATOM 1746 N N . HIS A 1 219 ? 12.186 -3.823 -8.539 1.00 88.88 219 HIS A N 1
ATOM 1747 C CA . HIS A 1 219 ? 11.734 -2.869 -9.552 1.00 88.88 219 HIS A CA 1
ATOM 1748 C C . HIS A 1 219 ? 12.643 -1.633 -9.604 1.00 88.88 219 HIS A C 1
ATOM 1750 O O . HIS A 1 219 ? 13.089 -1.218 -10.676 1.00 88.88 219 HIS A O 1
ATOM 1756 N N . THR A 1 220 ? 12.982 -1.087 -8.433 1.00 89.25 220 THR A N 1
ATOM 1757 C CA . THR A 1 220 ? 13.939 0.017 -8.290 1.00 89.25 220 THR A CA 1
ATOM 1758 C C . THR A 1 220 ? 15.300 -0.384 -8.849 1.00 89.25 220 THR A C 1
ATOM 1760 O O . THR A 1 220 ? 15.904 0.374 -9.600 1.00 89.25 220 THR A O 1
ATOM 1763 N N . PHE A 1 221 ? 15.766 -1.601 -8.564 1.00 90.81 221 PHE A N 1
ATOM 1764 C CA . PHE A 1 221 ? 17.008 -2.137 -9.113 1.00 90.81 221 PHE A CA 1
ATOM 1765 C C . PHE A 1 221 ? 16.980 -2.148 -10.644 1.00 90.81 221 PHE A C 1
ATOM 1767 O O . PHE A 1 221 ? 17.913 -1.669 -11.292 1.00 90.81 221 PHE A O 1
ATOM 1774 N N . ARG A 1 222 ? 15.891 -2.634 -11.244 1.00 87.38 222 ARG A N 1
ATOM 1775 C CA . ARG A 1 222 ? 15.726 -2.630 -12.698 1.00 87.38 222 ARG A CA 1
ATOM 1776 C C . ARG A 1 222 ? 15.779 -1.216 -13.281 1.00 87.38 222 ARG A C 1
ATOM 1778 O O . ARG A 1 222 ? 16.522 -0.992 -14.234 1.00 87.38 222 ARG A O 1
ATOM 1785 N N . GLN A 1 223 ? 15.023 -0.275 -12.717 1.00 82.50 223 GLN A N 1
ATOM 1786 C CA . GLN A 1 223 ? 14.917 1.089 -13.247 1.00 82.50 223 GLN A CA 1
ATOM 1787 C C . GLN A 1 223 ? 16.193 1.911 -13.029 1.00 82.50 223 GLN A C 1
ATOM 1789 O O . GLN A 1 223 ? 16.665 2.593 -13.939 1.00 82.50 223 GLN A O 1
ATOM 1794 N N . ASP A 1 224 ? 16.780 1.841 -11.835 1.00 84.75 224 ASP A N 1
ATOM 1795 C CA . ASP A 1 224 ? 17.885 2.717 -11.454 1.00 84.75 224 ASP A CA 1
ATOM 1796 C C . ASP A 1 224 ? 19.273 2.154 -11.736 1.00 84.75 224 ASP A C 1
ATOM 1798 O O . ASP A 1 224 ? 20.218 2.946 -11.821 1.00 84.75 224 ASP A O 1
ATOM 1802 N N . VAL A 1 225 ? 19.399 0.832 -11.883 1.00 87.81 225 VAL A N 1
ATOM 1803 C CA . VAL A 1 225 ? 20.671 0.149 -12.142 1.00 87.81 225 VAL A CA 1
ATOM 1804 C C . VAL A 1 225 ? 20.667 -0.468 -13.537 1.00 87.81 225 VAL A C 1
ATOM 1806 O O . VAL A 1 225 ? 21.372 0.036 -14.409 1.00 87.81 225 VAL A O 1
ATOM 1809 N N . LEU A 1 226 ? 19.873 -1.519 -13.776 1.00 86.56 226 LEU A N 1
ATOM 1810 C CA . LEU A 1 226 ? 19.959 -2.310 -15.016 1.00 86.56 226 LEU A CA 1
ATOM 1811 C C . LEU A 1 226 ? 19.674 -1.488 -16.267 1.00 86.56 226 LEU A C 1
ATOM 1813 O O . LEU A 1 226 ? 20.448 -1.522 -17.220 1.00 86.56 226 LEU A O 1
ATOM 1817 N N . ARG A 1 227 ? 18.592 -0.707 -16.250 1.00 83.12 227 ARG A N 1
ATOM 1818 C CA . ARG A 1 227 ? 18.211 0.110 -17.399 1.00 83.12 227 ARG A CA 1
ATOM 1819 C C . ARG A 1 227 ? 19.307 1.107 -17.760 1.00 83.12 227 ARG A C 1
ATOM 1821 O O . ARG A 1 227 ? 19.698 1.188 -18.917 1.00 83.12 227 ARG A O 1
ATOM 1828 N N . LYS A 1 228 ? 19.874 1.801 -16.770 1.00 85.19 228 LYS A N 1
ATOM 1829 C CA . LYS A 1 228 ? 20.970 2.750 -17.014 1.00 85.19 228 LYS A CA 1
ATOM 1830 C C . LYS A 1 228 ? 22.230 2.032 -17.507 1.00 85.19 228 LYS A C 1
ATOM 1832 O O . LYS A 1 228 ? 22.934 2.570 -18.362 1.00 85.19 228 LYS A O 1
ATOM 1837 N N . LEU A 1 229 ? 22.523 0.827 -17.010 1.00 81.81 229 LEU A N 1
ATOM 1838 C CA . LEU A 1 229 ? 23.646 0.023 -17.503 1.00 81.81 229 LEU A CA 1
ATOM 1839 C C . LEU A 1 229 ? 23.482 -0.330 -18.985 1.00 81.81 229 LEU A C 1
ATOM 1841 O O . LEU A 1 229 ? 24.431 -0.164 -19.748 1.00 81.81 229 LEU A O 1
ATOM 1845 N N . TRP A 1 230 ? 22.288 -0.744 -19.410 1.00 80.38 230 TRP A N 1
ATOM 1846 C CA . TRP A 1 230 ? 22.010 -1.062 -20.813 1.00 80.38 230 TRP A CA 1
ATOM 1847 C C . TRP A 1 230 ? 21.917 0.166 -21.725 1.00 80.38 230 TRP A C 1
ATOM 1849 O O . TRP A 1 230 ? 22.444 0.132 -22.835 1.00 80.38 230 TRP A O 1
ATOM 1859 N N . GLU A 1 231 ? 21.238 1.229 -21.292 1.00 80.81 231 GLU A N 1
ATOM 1860 C CA . GLU A 1 231 ? 20.933 2.395 -22.133 1.00 80.81 231 GLU A CA 1
ATOM 1861 C C . GLU A 1 231 ? 22.086 3.404 -22.193 1.00 80.81 231 GLU A C 1
ATOM 1863 O O . GLU A 1 231 ? 22.273 4.059 -23.218 1.00 80.81 231 GLU A O 1
ATOM 1868 N N . GLU A 1 232 ? 22.870 3.535 -21.119 1.00 82.50 232 GLU A N 1
ATOM 1869 C CA . GLU A 1 232 ? 23.890 4.582 -21.003 1.00 82.50 232 GLU A CA 1
ATOM 1870 C C . GLU A 1 232 ? 25.316 4.021 -21.030 1.00 82.50 232 GLU A C 1
ATOM 1872 O O . GLU A 1 232 ? 26.154 4.533 -21.771 1.00 82.50 232 GLU A O 1
ATOM 1877 N N . ASP A 1 233 ? 25.613 2.970 -20.257 1.00 78.12 233 ASP A N 1
ATOM 1878 C CA . ASP A 1 233 ? 27.007 2.545 -20.048 1.00 78.12 233 ASP A CA 1
ATOM 1879 C C . ASP A 1 233 ? 27.489 1.515 -21.079 1.00 78.12 233 ASP A C 1
ATOM 1881 O O . ASP A 1 233 ? 28.584 1.645 -21.631 1.00 78.12 233 ASP A O 1
ATOM 1885 N N . LEU A 1 234 ? 26.679 0.498 -21.386 1.00 77.88 234 LEU A N 1
ATOM 1886 C CA . LEU A 1 234 ? 27.041 -0.547 -22.344 1.00 77.88 234 LEU A CA 1
ATOM 1887 C C . LEU A 1 234 ? 27.349 0.004 -23.756 1.00 77.88 234 LEU A C 1
ATOM 1889 O O . LEU A 1 234 ? 28.326 -0.445 -24.367 1.00 77.88 234 LEU A O 1
ATOM 1893 N N . PRO A 1 235 ? 26.615 1.005 -24.291 1.00 82.31 235 PRO A N 1
ATOM 1894 C CA . PRO A 1 235 ? 26.971 1.645 -25.559 1.00 82.31 235 PRO A CA 1
ATOM 1895 C C . PRO A 1 235 ? 28.332 2.359 -25.522 1.00 82.31 235 PRO A C 1
ATOM 1897 O O . PRO A 1 235 ? 29.058 2.354 -26.521 1.00 82.31 235 PRO A O 1
ATOM 1900 N N . LEU A 1 236 ? 28.716 2.942 -24.379 1.00 76.75 236 LEU A N 1
ATOM 1901 C CA . LEU A 1 236 ? 30.027 3.580 -24.209 1.00 76.75 236 LEU A CA 1
ATOM 1902 C C . LEU A 1 236 ? 31.156 2.542 -24.244 1.00 76.75 236 LEU A C 1
ATOM 1904 O O . LEU A 1 236 ? 32.171 2.773 -24.901 1.00 76.75 236 LEU A O 1
ATOM 1908 N N . TRP A 1 237 ? 30.956 1.381 -23.614 1.00 74.06 237 TRP A N 1
ATOM 1909 C CA . TRP A 1 237 ? 31.911 0.266 -23.640 1.00 74.06 237 TRP A CA 1
ATOM 1910 C C . TRP A 1 237 ? 32.074 -0.361 -25.027 1.00 74.06 237 TRP A C 1
ATOM 1912 O O . TRP A 1 237 ? 33.185 -0.692 -25.427 1.00 74.06 237 TRP A O 1
ATOM 1922 N N . ARG A 1 238 ? 30.989 -0.485 -25.798 1.00 75.00 238 ARG A N 1
ATOM 1923 C CA . ARG A 1 238 ? 31.037 -1.053 -27.158 1.00 75.00 238 ARG A CA 1
ATOM 1924 C C . ARG A 1 238 ? 31.757 -0.162 -28.170 1.00 75.00 238 ARG A C 1
ATOM 1926 O O . ARG A 1 238 ? 32.222 -0.652 -29.194 1.00 75.00 238 ARG A O 1
ATOM 1933 N N . THR A 1 239 ? 31.816 1.144 -27.921 1.00 74.56 239 THR A N 1
ATOM 1934 C CA . THR A 1 239 ? 32.354 2.125 -28.878 1.00 74.56 239 THR A CA 1
ATOM 1935 C C . THR A 1 239 ? 33.777 2.576 -28.562 1.00 74.56 239 THR A C 1
ATOM 1937 O O . THR A 1 239 ? 34.381 3.271 -29.382 1.00 74.56 239 THR A O 1
ATOM 1940 N N . ARG A 1 240 ? 34.336 2.205 -27.400 1.00 68.94 240 ARG A N 1
ATOM 1941 C CA . ARG A 1 240 ? 35.645 2.692 -26.948 1.00 68.94 240 ARG A CA 1
ATOM 1942 C C . ARG A 1 240 ? 36.508 1.574 -26.355 1.00 68.94 240 ARG A C 1
ATOM 1944 O O . ARG A 1 240 ? 36.010 0.790 -25.560 1.00 68.94 240 ARG A O 1
ATOM 1951 N N . PRO A 1 241 ? 37.821 1.552 -26.650 1.00 61.31 241 PRO A N 1
ATOM 1952 C CA . PRO A 1 241 ? 38.746 0.560 -26.096 1.00 61.31 241 PRO A CA 1
ATOM 1953 C C . PRO A 1 241 ? 39.015 0.737 -24.591 1.00 61.31 241 PRO A C 1
ATOM 1955 O O . PRO A 1 241 ? 39.533 -0.174 -23.956 1.00 61.31 241 PRO A O 1
ATOM 1958 N N . SER A 1 242 ? 38.691 1.900 -24.013 1.00 68.00 242 SER A N 1
ATOM 1959 C CA . SER A 1 242 ? 38.820 2.178 -22.579 1.00 68.00 242 SER A CA 1
ATOM 1960 C C . SER A 1 242 ? 37.878 3.302 -22.144 1.00 68.00 242 SER A C 1
ATOM 1962 O O . SER A 1 242 ? 37.659 4.255 -22.899 1.00 68.00 242 SER A O 1
ATOM 1964 N N . LEU A 1 243 ? 37.388 3.235 -20.908 1.00 69.06 243 LEU A N 1
ATOM 1965 C CA . LEU A 1 243 ? 36.580 4.287 -20.287 1.00 69.06 243 LEU A CA 1
ATOM 1966 C C . LEU A 1 243 ? 37.457 5.397 -19.692 1.00 69.06 243 LEU A C 1
ATOM 1968 O O . LEU A 1 243 ? 38.546 5.145 -19.180 1.00 69.06 243 LEU A O 1
ATOM 1972 N N . SER A 1 244 ? 36.971 6.637 -19.712 1.00 74.44 244 SER A N 1
ATOM 1973 C CA . SER A 1 244 ? 37.604 7.742 -18.985 1.00 74.44 244 SER A CA 1
ATOM 1974 C C . SER A 1 244 ? 37.446 7.580 -17.468 1.00 74.44 244 SER A C 1
ATOM 1976 O O . SER A 1 244 ? 36.513 6.938 -16.986 1.00 74.44 244 SER A O 1
ATOM 1978 N N . ALA A 1 245 ? 38.298 8.249 -16.683 1.00 73.00 245 ALA A N 1
ATOM 1979 C CA . ALA A 1 245 ? 38.201 8.243 -15.218 1.00 73.00 245 ALA A CA 1
ATOM 1980 C C . ALA A 1 245 ? 36.823 8.707 -14.698 1.00 73.00 245 ALA A C 1
ATOM 1982 O O . ALA A 1 245 ? 36.338 8.217 -13.679 1.00 73.00 245 ALA A O 1
ATOM 1983 N N . ARG A 1 246 ? 36.167 9.633 -15.412 1.00 78.50 246 ARG A N 1
ATOM 1984 C CA . ARG A 1 246 ? 34.815 10.104 -15.079 1.00 78.50 246 ARG A CA 1
ATOM 1985 C C . ARG A 1 246 ? 33.757 9.024 -15.320 1.00 78.50 246 ARG A C 1
ATOM 1987 O O . ARG A 1 246 ? 32.871 8.864 -14.486 1.00 78.50 246 ARG A O 1
ATOM 1994 N N . GLU A 1 247 ? 33.843 8.308 -16.436 1.00 75.81 247 GLU A N 1
ATOM 1995 C CA . GLU A 1 247 ? 32.921 7.216 -16.784 1.00 75.81 247 GLU A CA 1
ATOM 1996 C C . GLU A 1 247 ? 33.105 6.027 -15.831 1.00 75.81 247 GLU A C 1
ATOM 1998 O O . GLU A 1 247 ? 32.127 5.505 -15.300 1.00 75.81 247 GLU A O 1
ATOM 2003 N N . PHE A 1 248 ? 34.353 5.691 -15.490 1.00 74.38 248 PHE A N 1
ATOM 2004 C CA . PHE A 1 248 ? 34.657 4.690 -14.467 1.00 74.38 248 PHE A CA 1
ATOM 2005 C C . PHE A 1 248 ? 34.091 5.078 -13.090 1.00 74.38 248 PHE A C 1
ATOM 2007 O O . PHE A 1 248 ? 33.484 4.259 -12.404 1.00 74.38 248 PHE A O 1
ATOM 2014 N N . ALA A 1 249 ? 34.206 6.352 -12.694 1.00 74.88 249 ALA A N 1
ATOM 2015 C CA . ALA A 1 249 ? 33.616 6.841 -11.448 1.00 74.88 249 ALA A CA 1
ATOM 2016 C C . ALA A 1 249 ? 32.075 6.784 -11.446 1.00 74.88 249 ALA A C 1
ATOM 2018 O O . ALA A 1 249 ? 31.474 6.545 -10.398 1.00 74.88 249 ALA A O 1
ATOM 2019 N N . MET A 1 250 ? 31.419 7.004 -12.592 1.00 77.00 250 MET A N 1
ATOM 2020 C CA . MET A 1 250 ? 29.966 6.838 -12.720 1.00 77.00 250 MET A CA 1
ATOM 2021 C C . MET A 1 250 ? 29.545 5.375 -12.559 1.00 77.00 250 MET A C 1
ATOM 2023 O O . MET A 1 250 ? 28.618 5.099 -11.798 1.00 77.00 250 MET A O 1
ATOM 2027 N N . LEU A 1 251 ? 30.257 4.448 -13.199 1.00 75.25 251 LEU A N 1
ATOM 2028 C CA . LEU A 1 251 ? 30.031 3.009 -13.057 1.00 75.25 251 LEU A CA 1
ATOM 2029 C C . LEU A 1 251 ? 30.232 2.535 -11.620 1.00 75.25 251 LEU A C 1
ATOM 2031 O O . LEU A 1 251 ? 29.356 1.881 -11.063 1.00 75.25 251 LEU A O 1
ATOM 2035 N N . ALA A 1 252 ? 31.321 2.954 -10.971 1.00 74.94 252 ALA A N 1
ATOM 2036 C CA . ALA A 1 252 ? 31.568 2.637 -9.568 1.00 74.94 252 ALA A CA 1
ATOM 2037 C C . ALA A 1 252 ? 30.420 3.117 -8.658 1.00 74.94 252 ALA A C 1
ATOM 2039 O O . ALA A 1 252 ? 29.996 2.400 -7.754 1.00 74.94 252 ALA A O 1
ATOM 2040 N N . ARG A 1 253 ? 29.849 4.305 -8.918 1.00 81.50 253 ARG A N 1
ATOM 2041 C CA . ARG A 1 253 ? 28.665 4.793 -8.184 1.00 81.50 253 ARG A CA 1
ATOM 2042 C C . ARG A 1 253 ? 27.437 3.912 -8.404 1.00 81.50 253 ARG A C 1
ATOM 2044 O O . ARG A 1 253 ? 26.705 3.673 -7.445 1.00 81.50 253 ARG A O 1
ATOM 2051 N N . ARG A 1 254 ? 27.209 3.430 -9.628 1.00 81.88 254 ARG A N 1
ATOM 2052 C CA . ARG A 1 254 ? 26.112 2.492 -9.925 1.00 81.88 254 ARG A CA 1
ATOM 2053 C C . ARG A 1 254 ? 26.338 1.148 -9.258 1.00 81.88 254 ARG A C 1
ATOM 2055 O O . ARG A 1 254 ? 25.396 0.593 -8.711 1.00 81.88 254 ARG A O 1
ATOM 2062 N N . GLY A 1 255 ? 27.581 0.684 -9.198 1.00 79.69 255 GLY A N 1
ATOM 2063 C CA . GLY A 1 255 ? 27.929 -0.521 -8.463 1.00 79.69 255 GLY A CA 1
ATOM 2064 C C . GLY A 1 255 ? 27.677 -0.426 -6.968 1.00 79.69 255 GLY A C 1
ATOM 2065 O O . GLY A 1 255 ? 27.082 -1.326 -6.382 1.00 79.69 255 GLY A O 1
ATOM 2066 N N . ILE A 1 256 ? 28.018 0.712 -6.363 1.00 82.25 256 ILE A N 1
ATOM 2067 C CA . ILE A 1 256 ? 27.665 1.006 -4.969 1.00 82.25 256 ILE A CA 1
ATOM 2068 C C . ILE A 1 256 ? 26.140 1.042 -4.788 1.00 82.25 256 ILE A C 1
ATOM 2070 O O . ILE A 1 256 ? 25.632 0.548 -3.783 1.00 82.25 256 ILE A O 1
ATOM 2074 N N . ALA A 1 257 ? 25.394 1.622 -5.735 1.00 85.88 257 ALA A N 1
ATOM 2075 C CA . ALA A 1 257 ? 23.932 1.644 -5.682 1.00 85.88 257 ALA A CA 1
ATOM 2076 C C . ALA A 1 257 ? 23.330 0.231 -5.784 1.00 85.88 257 ALA A C 1
ATOM 2078 O O . ALA A 1 257 ? 22.475 -0.116 -4.972 1.00 85.88 257 ALA A O 1
ATOM 2079 N N . ALA A 1 258 ? 23.828 -0.593 -6.708 1.00 87.62 258 ALA A N 1
ATOM 2080 C CA . ALA A 1 258 ? 23.445 -1.990 -6.878 1.00 87.62 258 ALA A CA 1
ATOM 2081 C C . ALA A 1 258 ? 23.694 -2.801 -5.600 1.00 87.62 258 ALA A C 1
ATOM 2083 O O . ALA A 1 258 ? 22.777 -3.439 -5.093 1.00 87.62 258 ALA A O 1
ATOM 2084 N N . ALA A 1 259 ? 24.895 -2.702 -5.022 1.00 87.94 259 ALA A N 1
ATOM 2085 C CA . ALA A 1 259 ? 25.240 -3.386 -3.777 1.00 87.94 259 ALA A CA 1
ATOM 2086 C C . ALA A 1 259 ? 24.329 -2.958 -2.615 1.00 87.94 259 ALA A C 1
ATOM 2088 O O . ALA A 1 259 ? 23.826 -3.799 -1.879 1.00 87.94 259 ALA A O 1
ATOM 2089 N N . ARG A 1 260 ? 24.039 -1.655 -2.482 1.00 90.19 260 ARG A N 1
ATOM 2090 C CA . ARG A 1 260 ? 23.112 -1.146 -1.453 1.00 90.19 260 ARG A CA 1
ATOM 2091 C C . ARG A 1 260 ? 21.699 -1.697 -1.611 1.00 90.19 260 ARG A C 1
ATOM 2093 O O . ARG A 1 260 ? 21.061 -2.001 -0.607 1.00 90.19 260 ARG A O 1
ATOM 2100 N N . LEU A 1 261 ? 21.196 -1.777 -2.842 1.00 90.94 261 LEU A N 1
ATOM 2101 C CA . LEU A 1 261 ? 19.881 -2.354 -3.113 1.00 90.94 261 LEU A CA 1
ATOM 2102 C C . LEU A 1 261 ? 19.875 -3.857 -2.822 1.00 90.94 261 LEU A C 1
ATOM 2104 O O . LEU A 1 261 ? 18.967 -4.317 -2.140 1.00 90.94 261 LEU A O 1
ATOM 2108 N N . ALA A 1 262 ? 20.907 -4.593 -3.243 1.00 90.69 262 ALA A N 1
ATOM 2109 C CA . ALA A 1 262 ? 21.051 -6.020 -2.955 1.00 90.69 262 ALA A CA 1
ATOM 2110 C C . ALA A 1 262 ? 21.042 -6.301 -1.443 1.00 90.69 262 ALA A C 1
ATOM 2112 O O . ALA A 1 262 ? 20.271 -7.141 -0.994 1.00 90.69 262 ALA A O 1
ATOM 2113 N N . THR A 1 263 ? 21.783 -5.526 -0.641 1.00 91.75 263 THR A N 1
ATOM 2114 C CA . THR A 1 263 ? 21.759 -5.642 0.830 1.00 91.75 263 THR A CA 1
ATOM 2115 C C . THR A 1 263 ? 20.373 -5.369 1.421 1.00 91.75 263 THR A C 1
ATOM 2117 O O . THR A 1 263 ? 19.960 -6.041 2.360 1.00 91.75 263 THR A O 1
ATOM 2120 N N . ARG A 1 264 ? 19.618 -4.393 0.896 1.00 92.38 264 ARG A N 1
ATOM 2121 C CA . ARG A 1 264 ? 18.241 -4.143 1.367 1.00 92.38 264 ARG A CA 1
ATOM 2122 C C . ARG A 1 264 ? 17.307 -5.302 1.036 1.00 92.38 264 ARG A C 1
ATOM 2124 O O . ARG A 1 264 ? 16.489 -5.677 1.869 1.00 92.38 264 ARG A O 1
ATOM 2131 N N . ILE A 1 265 ? 17.432 -5.857 -0.168 1.00 92.62 265 ILE A N 1
ATOM 2132 C CA . ILE A 1 265 ? 16.655 -7.021 -0.600 1.00 92.62 265 ILE A CA 1
ATOM 2133 C C . ILE A 1 265 ? 16.982 -8.223 0.298 1.00 92.62 265 ILE A C 1
ATOM 2135 O O . ILE A 1 265 ? 16.065 -8.884 0.779 1.00 92.62 265 ILE A O 1
ATOM 2139 N N . GLU A 1 266 ? 18.264 -8.460 0.580 1.00 93.12 266 GLU A N 1
ATOM 2140 C CA . GLU A 1 266 ? 18.744 -9.510 1.485 1.00 93.12 266 GLU A CA 1
ATOM 2141 C C . GLU A 1 266 ? 18.127 -9.386 2.886 1.00 93.12 266 GLU A C 1
ATOM 2143 O O . GLU A 1 266 ? 17.518 -10.334 3.376 1.00 93.12 266 GLU A O 1
ATOM 2148 N N . GLN A 1 267 ? 18.180 -8.194 3.487 1.00 92.94 267 GLN A N 1
ATOM 2149 C CA . GLN A 1 267 ? 17.616 -7.922 4.818 1.00 92.94 267 GLN A CA 1
ATOM 2150 C C . GLN A 1 267 ? 16.106 -8.186 4.900 1.00 92.94 267 GLN A C 1
ATOM 2152 O O . GLN A 1 267 ? 15.608 -8.719 5.894 1.00 92.94 267 GLN A O 1
ATOM 2157 N N . GLU A 1 268 ? 15.345 -7.819 3.867 1.00 92.44 268 GLU A N 1
ATOM 2158 C CA . GLU A 1 268 ? 13.912 -8.133 3.828 1.00 92.44 268 GLU A CA 1
ATOM 2159 C C . GLU A 1 268 ? 13.675 -9.647 3.702 1.00 92.44 268 GLU A C 1
ATOM 2161 O O . GLU A 1 268 ? 12.759 -10.186 4.333 1.00 92.44 268 GLU A O 1
ATOM 2166 N N . CYS A 1 269 ? 14.531 -10.329 2.936 1.00 91.75 269 CYS A N 1
ATOM 2167 C CA . CYS A 1 269 ? 14.480 -11.761 2.650 1.00 91.75 269 CYS A CA 1
ATOM 2168 C C . CYS A 1 269 ? 14.777 -12.635 3.885 1.00 91.75 269 CYS A C 1
ATOM 2170 O O . CYS A 1 269 ? 14.127 -13.669 4.099 1.00 91.75 269 CYS A O 1
ATOM 2172 N N . GLU A 1 270 ? 15.693 -12.194 4.754 1.00 89.88 270 GLU A N 1
ATOM 2173 C CA . GLU A 1 270 ? 16.003 -12.843 6.039 1.00 89.88 270 GLU A CA 1
ATOM 2174 C C . GLU A 1 270 ? 14.760 -13.008 6.925 1.00 89.88 270 GLU A C 1
ATOM 2176 O O . GLU A 1 270 ? 14.609 -14.021 7.608 1.00 89.88 270 GLU A O 1
ATOM 2181 N N . GLY A 1 271 ? 13.828 -12.052 6.878 1.00 86.25 271 GLY A N 1
ATOM 2182 C CA . GLY A 1 271 ? 12.601 -12.098 7.676 1.00 86.25 271 GLY A CA 1
ATOM 2183 C C . GLY A 1 271 ? 11.422 -12.839 7.040 1.00 86.25 271 GLY A C 1
ATOM 2184 O O . GLY A 1 271 ? 10.332 -12.838 7.623 1.00 86.25 271 GLY A O 1
ATOM 2185 N N . LEU A 1 272 ? 11.606 -13.442 5.861 1.00 90.25 272 LEU A N 1
ATOM 2186 C CA . LEU A 1 272 ? 10.609 -14.340 5.277 1.00 90.25 272 LEU A CA 1
ATOM 2187 C C . LEU A 1 272 ? 10.518 -15.664 6.058 1.00 90.25 272 LEU A C 1
ATOM 2189 O O . LEU A 1 272 ? 11.459 -16.080 6.730 1.00 90.25 272 LEU A O 1
ATOM 2193 N N . ASP A 1 273 ? 9.376 -16.336 5.995 1.00 87.81 273 ASP A N 1
ATOM 2194 C CA . ASP A 1 273 ? 9.252 -17.698 6.529 1.00 87.81 273 ASP A CA 1
ATOM 2195 C C . ASP A 1 273 ? 9.783 -18.757 5.533 1.00 87.81 273 ASP A C 1
ATOM 2197 O O . ASP A 1 273 ? 10.135 -18.456 4.388 1.00 87.81 273 ASP A O 1
ATOM 2201 N N . GLU A 1 274 ? 9.851 -20.019 5.965 1.00 86.25 274 GLU A N 1
ATOM 2202 C CA . GLU A 1 274 ? 10.338 -21.142 5.145 1.00 86.25 274 GLU A CA 1
ATOM 2203 C C . GLU A 1 274 ? 9.499 -21.397 3.886 1.00 86.25 274 GLU A C 1
ATOM 2205 O O . GLU A 1 274 ? 9.990 -21.981 2.922 1.00 86.25 274 GLU A O 1
ATOM 2210 N N . CYS A 1 275 ? 8.249 -20.930 3.850 1.00 86.25 275 CYS A N 1
ATOM 2211 C CA . CYS A 1 275 ? 7.368 -21.138 2.707 1.00 86.25 275 CYS A CA 1
ATOM 2212 C C . CYS A 1 275 ? 7.738 -20.260 1.499 1.00 86.25 275 CYS A C 1
ATOM 2214 O O . CYS A 1 275 ? 7.140 -20.421 0.441 1.00 86.25 275 CYS A O 1
ATOM 2216 N N . HIS A 1 276 ? 8.700 -19.342 1.638 1.00 90.75 276 HIS A N 1
ATOM 2217 C CA . HIS A 1 276 ? 9.189 -18.477 0.559 1.00 90.75 276 HIS A CA 1
ATOM 2218 C C . HIS A 1 276 ? 10.576 -18.904 0.046 1.00 90.75 276 HIS A C 1
ATOM 2220 O O . HIS A 1 276 ? 11.370 -18.064 -0.382 1.00 90.75 276 HIS A O 1
ATOM 2226 N N . ALA A 1 277 ? 10.900 -20.200 0.116 1.00 91.06 277 ALA A N 1
ATOM 2227 C CA . ALA A 1 277 ? 12.206 -20.735 -0.275 1.00 91.06 277 ALA A CA 1
ATOM 2228 C C . ALA A 1 277 ? 12.612 -20.366 -1.715 1.00 91.06 277 ALA A C 1
ATOM 2230 O O . ALA A 1 277 ? 13.757 -19.986 -1.943 1.00 91.06 277 ALA A O 1
ATOM 2231 N N . ASP A 1 278 ? 11.678 -20.401 -2.667 1.00 93.81 278 ASP A N 1
ATOM 2232 C CA . ASP A 1 278 ? 11.971 -20.082 -4.071 1.00 93.81 278 ASP A CA 1
ATOM 2233 C C . ASP A 1 278 ? 12.346 -18.605 -4.264 1.00 93.81 278 ASP A C 1
ATOM 2235 O O . ASP A 1 278 ? 13.337 -18.293 -4.923 1.00 93.81 278 ASP A O 1
ATOM 2239 N N . LEU A 1 279 ? 11.615 -17.691 -3.613 1.00 94.31 279 LEU A N 1
ATOM 2240 C CA . LEU A 1 279 ? 11.957 -16.266 -3.602 1.00 94.31 279 LEU A CA 1
ATOM 2241 C C . LEU A 1 279 ? 13.328 -16.035 -2.955 1.00 94.31 279 LEU A C 1
ATOM 2243 O O . LEU A 1 279 ? 14.126 -15.246 -3.460 1.00 94.31 279 LEU A O 1
ATOM 2247 N N . ARG A 1 280 ? 13.631 -16.748 -1.863 1.00 93.94 280 ARG A N 1
ATOM 2248 C CA . ARG A 1 280 ? 14.940 -16.680 -1.198 1.00 93.94 280 ARG A CA 1
ATOM 2249 C C . ARG A 1 280 ? 16.073 -17.081 -2.129 1.00 93.94 280 ARG A C 1
ATOM 2251 O O . ARG A 1 280 ? 17.055 -16.352 -2.226 1.00 93.94 280 ARG A O 1
ATOM 2258 N N . LEU A 1 281 ? 15.923 -18.202 -2.828 1.00 94.44 281 LEU A N 1
ATOM 2259 C CA . LEU A 1 281 ? 16.912 -18.680 -3.791 1.00 94.44 281 LEU A CA 1
ATOM 2260 C C . LEU A 1 281 ? 17.103 -17.683 -4.940 1.00 94.44 281 LEU A C 1
ATOM 2262 O O . LEU A 1 281 ? 18.236 -17.320 -5.242 1.00 94.44 281 LEU A O 1
ATOM 2266 N N . ALA A 1 282 ? 16.014 -17.159 -5.506 1.00 94.88 282 ALA A N 1
ATOM 2267 C CA . ALA A 1 282 ? 16.097 -16.178 -6.585 1.00 94.88 282 ALA A CA 1
ATOM 2268 C C . ALA A 1 282 ? 16.776 -14.864 -6.143 1.00 94.88 282 ALA A C 1
ATOM 2270 O O . ALA A 1 282 ? 17.554 -14.278 -6.893 1.00 94.88 282 ALA A O 1
ATOM 2271 N N . VAL A 1 283 ? 16.531 -14.404 -4.911 1.00 93.81 283 VAL A N 1
ATOM 2272 C CA . VAL A 1 283 ? 17.224 -13.242 -4.327 1.00 93.81 283 VAL A CA 1
ATOM 2273 C C . VAL A 1 283 ? 18.716 -13.516 -4.116 1.00 93.81 283 VAL A C 1
ATOM 2275 O O . VAL A 1 283 ? 19.535 -12.638 -4.385 1.00 93.81 283 VAL A O 1
ATOM 2278 N N . LEU A 1 284 ? 19.087 -14.716 -3.663 1.00 93.06 284 LEU A N 1
ATOM 2279 C CA . LEU A 1 284 ? 20.492 -15.098 -3.499 1.00 93.06 284 LEU A CA 1
ATOM 2280 C C . LEU A 1 284 ? 21.246 -15.075 -4.832 1.00 93.06 284 LEU A C 1
ATOM 2282 O O . LEU A 1 284 ? 22.388 -14.613 -4.869 1.00 93.06 284 LEU A O 1
ATOM 2286 N N . ASP A 1 285 ? 20.601 -15.493 -5.922 1.00 93.69 285 ASP A N 1
ATOM 2287 C CA . ASP A 1 285 ? 21.175 -15.375 -7.263 1.00 93.69 285 ASP A CA 1
ATOM 2288 C C . ASP A 1 285 ? 21.417 -13.904 -7.633 1.00 93.69 285 ASP A C 1
ATOM 2290 O O . ASP A 1 285 ? 22.504 -13.568 -8.095 1.00 93.69 285 ASP A O 1
ATOM 2294 N N . VAL A 1 286 ? 20.480 -12.992 -7.340 1.00 92.00 286 VAL A N 1
ATOM 2295 C CA . VAL A 1 286 ? 20.698 -11.545 -7.546 1.00 92.00 286 VAL A CA 1
ATOM 2296 C C . VAL A 1 286 ? 21.911 -11.047 -6.760 1.00 92.00 286 VAL A C 1
ATOM 2298 O O . VAL A 1 286 ? 22.758 -10.353 -7.319 1.00 92.00 286 VAL A O 1
ATOM 2301 N N . ILE A 1 287 ? 22.021 -11.396 -5.476 1.00 91.75 287 ILE A N 1
ATOM 2302 C CA . ILE A 1 287 ? 23.138 -10.966 -4.619 1.00 91.75 287 ILE A CA 1
ATOM 2303 C C . ILE A 1 287 ? 24.469 -11.462 -5.193 1.00 91.75 287 ILE A C 1
ATOM 2305 O O . ILE A 1 287 ? 25.417 -10.683 -5.322 1.00 91.75 287 ILE A O 1
ATOM 2309 N N . LYS A 1 288 ? 24.519 -12.734 -5.598 1.00 90.50 288 LYS A N 1
ATOM 2310 C CA . LYS A 1 288 ? 25.693 -13.351 -6.214 1.00 90.50 288 LYS A CA 1
ATOM 2311 C C . LYS A 1 288 ? 26.100 -12.630 -7.501 1.00 90.50 288 LYS A C 1
ATOM 2313 O O . LYS A 1 288 ? 27.268 -12.267 -7.634 1.00 90.50 288 LYS A O 1
ATOM 2318 N N . GLU A 1 289 ? 25.148 -12.382 -8.400 1.00 89.62 289 GLU A N 1
ATOM 2319 C CA . GLU A 1 289 ? 25.401 -11.695 -9.671 1.00 89.62 289 GLU A CA 1
ATOM 2320 C C . GLU A 1 289 ? 25.881 -10.248 -9.458 1.00 89.62 289 GLU A C 1
ATOM 2322 O O . GLU A 1 289 ? 26.777 -9.776 -10.158 1.00 89.62 289 GLU A O 1
ATOM 2327 N N . VAL A 1 290 ? 25.354 -9.540 -8.450 1.00 86.69 290 VAL A N 1
ATOM 2328 C CA . VAL A 1 290 ? 25.821 -8.188 -8.092 1.00 86.69 290 VAL A CA 1
ATOM 2329 C C . VAL A 1 290 ? 27.266 -8.199 -7.602 1.00 86.69 290 VAL A C 1
ATOM 2331 O O . VAL A 1 290 ? 28.036 -7.308 -7.965 1.00 86.69 290 VAL A O 1
ATOM 2334 N N . SER A 1 291 ? 27.655 -9.193 -6.800 1.00 81.38 291 SER A N 1
ATOM 2335 C CA . SER A 1 291 ? 29.037 -9.336 -6.330 1.00 81.38 291 SER A CA 1
ATOM 2336 C C . SER A 1 291 ? 30.025 -9.624 -7.465 1.00 81.38 291 SER A C 1
ATOM 2338 O O . SER A 1 291 ? 31.170 -9.187 -7.383 1.00 81.38 291 SER A O 1
ATOM 2340 N N . SER A 1 292 ? 29.597 -10.311 -8.529 1.00 77.31 292 SER A N 1
ATOM 2341 C CA . SER A 1 292 ? 30.430 -10.617 -9.704 1.00 77.31 292 SER A CA 1
ATOM 2342 C C . SER A 1 292 ? 30.371 -9.574 -10.825 1.00 77.31 292 SER A C 1
ATOM 2344 O O . SER A 1 292 ? 31.154 -9.653 -11.778 1.00 77.31 292 SER A O 1
ATOM 2346 N N . LEU A 1 293 ? 29.454 -8.603 -10.740 1.00 71.81 293 LEU A N 1
ATOM 2347 C CA . LEU A 1 293 ? 29.208 -7.625 -11.801 1.00 71.81 293 LEU A CA 1
ATOM 2348 C C . LEU A 1 293 ? 30.419 -6.719 -12.057 1.00 71.81 293 LEU A C 1
ATOM 2350 O O . LEU A 1 293 ? 30.678 -6.354 -13.203 1.00 71.81 293 LEU A O 1
ATOM 2354 N N . TRP A 1 294 ? 31.168 -6.360 -11.009 1.00 69.25 294 TRP A N 1
ATOM 2355 C CA . TRP A 1 294 ? 32.278 -5.420 -11.136 1.00 69.25 294 TRP A CA 1
ATOM 2356 C C . TRP A 1 294 ? 33.628 -6.123 -11.174 1.00 69.25 294 TRP A C 1
ATOM 2358 O O . TRP A 1 294 ? 33.909 -6.945 -10.301 1.00 69.25 294 TRP A O 1
ATOM 2368 N N . PRO A 1 295 ? 34.492 -5.781 -12.145 1.00 55.16 295 PRO A N 1
ATOM 2369 C CA . PRO A 1 295 ? 35.883 -6.176 -12.066 1.00 55.16 295 PRO A CA 1
ATOM 2370 C C . PRO A 1 295 ? 36.489 -5.568 -10.798 1.00 55.16 295 PRO A C 1
ATOM 2372 O O . PRO A 1 295 ? 36.180 -4.430 -10.430 1.00 55.16 295 PRO A O 1
ATOM 2375 N N . GLU A 1 296 ? 37.357 -6.324 -10.125 1.00 56.84 296 GLU A N 1
ATOM 2376 C CA . GLU A 1 296 ? 38.195 -5.774 -9.061 1.00 56.84 296 GLU A CA 1
ATOM 2377 C C . GLU A 1 296 ? 38.891 -4.506 -9.584 1.00 56.84 296 GLU A C 1
ATOM 2379 O O . GLU A 1 296 ? 39.239 -4.425 -10.766 1.00 56.84 296 GLU A O 1
ATOM 2384 N N . ALA A 1 297 ? 39.076 -3.504 -8.717 1.00 51.66 297 ALA A N 1
ATOM 2385 C CA . ALA A 1 297 ? 39.533 -2.152 -9.072 1.00 51.66 297 ALA A CA 1
ATOM 2386 C C . ALA A 1 297 ? 40.866 -2.095 -9.860 1.00 51.66 297 ALA A C 1
ATOM 2388 O O . ALA A 1 297 ? 41.253 -1.032 -10.342 1.00 51.66 297 ALA A O 1
ATOM 2389 N N . GLU A 1 298 ? 41.551 -3.228 -10.007 1.00 47.91 298 GLU A N 1
ATOM 2390 C CA . GLU A 1 298 ? 42.839 -3.403 -10.667 1.00 47.91 298 GLU A CA 1
ATOM 2391 C C . GLU A 1 298 ? 42.757 -4.033 -12.074 1.00 47.91 298 GLU A C 1
ATOM 2393 O O . GLU A 1 298 ? 43.801 -4.254 -12.684 1.00 47.91 298 GLU A O 1
ATOM 2398 N N . CYS A 1 299 ? 41.565 -4.304 -12.633 1.00 46.38 299 CYS A N 1
ATOM 2399 C CA . CYS A 1 299 ? 41.432 -4.966 -13.942 1.00 46.38 299 CYS A CA 1
ATOM 2400 C C . CYS A 1 299 ? 40.920 -4.023 -15.063 1.00 46.38 299 CYS A C 1
ATOM 2402 O O . CYS A 1 299 ? 39.722 -3.976 -15.339 1.00 46.38 299 CYS A O 1
ATOM 2404 N N . PRO A 1 300 ? 41.805 -3.268 -15.750 1.00 45.38 300 PRO A N 1
ATOM 2405 C CA . PRO A 1 300 ? 41.434 -2.280 -16.773 1.00 45.38 300 PRO A CA 1
ATOM 2406 C C . PRO A 1 300 ? 41.064 -2.869 -18.148 1.00 45.38 300 PRO A C 1
ATOM 2408 O O . PRO A 1 300 ? 40.747 -2.109 -19.060 1.00 45.38 300 PRO A O 1
ATOM 2411 N N . ALA A 1 301 ? 41.116 -4.192 -18.322 1.00 49.88 301 ALA A N 1
ATOM 2412 C CA . ALA A 1 301 ? 40.876 -4.874 -19.594 1.00 49.88 301 ALA A CA 1
ATOM 2413 C C . ALA A 1 301 ? 39.696 -5.852 -19.485 1.00 49.88 301 ALA A C 1
ATOM 2415 O O . ALA A 1 301 ? 39.861 -7.058 -19.646 1.00 49.88 301 ALA A O 1
ATOM 2416 N N . THR A 1 302 ? 38.506 -5.347 -19.168 1.00 58.97 302 THR A N 1
ATOM 2417 C CA . THR A 1 302 ? 37.276 -6.143 -19.280 1.00 58.97 302 THR A CA 1
ATOM 2418 C C . THR A 1 302 ? 36.720 -5.965 -20.688 1.00 58.97 302 THR A C 1
ATOM 2420 O O . THR A 1 302 ? 36.449 -4.838 -21.105 1.00 58.97 302 THR A O 1
ATOM 2423 N N . ASP A 1 303 ? 36.601 -7.062 -21.439 1.00 68.06 303 ASP A N 1
ATOM 2424 C CA . ASP A 1 303 ? 35.969 -7.055 -22.760 1.00 68.06 303 ASP A CA 1
ATOM 2425 C C . ASP A 1 303 ? 34.505 -6.599 -22.630 1.00 68.06 303 ASP A C 1
ATOM 2427 O O . ASP A 1 303 ? 33.789 -7.023 -21.721 1.00 68.06 303 ASP A O 1
ATOM 2431 N N . ALA A 1 304 ? 34.047 -5.742 -23.545 1.00 69.25 304 ALA A N 1
ATOM 2432 C CA . ALA A 1 304 ? 32.666 -5.270 -23.581 1.00 69.25 304 ALA A CA 1
ATOM 2433 C C . ALA A 1 304 ? 31.667 -6.430 -23.744 1.00 69.25 304 ALA A C 1
ATOM 2435 O O . ALA A 1 304 ? 30.520 -6.308 -23.313 1.00 69.25 304 ALA A O 1
ATOM 2436 N N . THR A 1 305 ? 32.100 -7.544 -24.343 1.00 74.69 305 THR A N 1
ATOM 2437 C CA . THR A 1 305 ? 31.312 -8.779 -24.454 1.00 74.69 305 THR A CA 1
ATOM 2438 C C . THR A 1 305 ? 31.097 -9.437 -23.087 1.00 74.69 305 THR A C 1
ATOM 2440 O O . THR A 1 305 ? 29.954 -9.690 -22.726 1.00 74.69 305 THR A O 1
ATOM 2443 N N . ASP A 1 306 ? 32.157 -9.619 -22.289 1.00 77.81 306 ASP A N 1
ATOM 2444 C CA . ASP A 1 306 ? 32.078 -10.189 -20.928 1.00 77.81 306 ASP A CA 1
ATOM 2445 C C . ASP A 1 306 ? 31.205 -9.311 -20.014 1.00 77.81 306 ASP A C 1
ATOM 2447 O O . ASP A 1 306 ? 30.324 -9.792 -19.304 1.00 77.81 306 ASP A O 1
ATOM 2451 N N . VAL A 1 307 ? 31.358 -7.986 -20.096 1.00 76.31 307 VAL A N 1
ATOM 2452 C CA . VAL A 1 307 ? 30.499 -7.060 -19.343 1.00 76.31 307 VAL A CA 1
ATOM 2453 C C . VAL A 1 307 ? 29.030 -7.165 -19.770 1.00 76.31 307 VAL A C 1
ATOM 2455 O O . VAL A 1 307 ? 28.148 -7.155 -18.911 1.00 76.31 307 VAL A O 1
ATOM 2458 N N . ALA A 1 308 ? 28.751 -7.277 -21.074 1.00 79.38 308 ALA A N 1
ATOM 2459 C CA . ALA A 1 308 ? 27.388 -7.469 -21.567 1.00 79.38 308 ALA A CA 1
ATOM 2460 C C . ALA A 1 308 ? 26.772 -8.765 -21.018 1.00 79.38 308 ALA A C 1
ATOM 2462 O O . ALA A 1 308 ? 25.660 -8.733 -20.498 1.00 79.38 308 ALA A O 1
ATOM 2463 N N . GLU A 1 309 ? 27.514 -9.874 -21.065 1.00 83.94 309 GLU A N 1
ATOM 2464 C CA . GLU A 1 309 ? 27.068 -11.180 -20.563 1.00 83.94 309 GLU A CA 1
ATOM 2465 C C . GLU A 1 309 ? 26.783 -11.161 -19.053 1.00 83.94 309 GLU A C 1
ATOM 2467 O O . GLU A 1 309 ? 25.790 -11.737 -18.600 1.00 83.94 309 GLU A O 1
ATOM 2472 N N . ARG A 1 310 ? 27.596 -10.448 -18.262 1.00 84.44 310 ARG A N 1
ATOM 2473 C CA . ARG A 1 310 ? 27.353 -10.262 -16.820 1.00 84.44 310 ARG A CA 1
ATOM 2474 C C . ARG A 1 310 ? 26.117 -9.413 -16.538 1.00 84.44 310 ARG A C 1
ATOM 2476 O O . ARG A 1 310 ? 25.339 -9.750 -15.650 1.00 84.44 310 ARG A O 1
ATOM 2483 N N . ILE A 1 311 ? 25.911 -8.328 -17.290 1.00 85.31 311 ILE A N 1
ATOM 2484 C CA . ILE A 1 311 ? 24.700 -7.504 -17.157 1.00 85.31 311 ILE A CA 1
ATOM 2485 C C . ILE A 1 311 ? 23.460 -8.332 -17.519 1.00 85.31 311 ILE A C 1
ATOM 2487 O O . ILE A 1 311 ? 22.464 -8.266 -16.802 1.00 85.31 311 ILE A O 1
ATOM 2491 N N . ASP A 1 312 ? 23.522 -9.142 -18.576 1.00 86.12 312 ASP A N 1
ATOM 2492 C CA . ASP A 1 312 ? 22.408 -9.994 -19.004 1.00 86.12 312 ASP A CA 1
ATOM 2493 C C . ASP A 1 312 ? 22.119 -11.126 -18.000 1.00 86.12 312 ASP A C 1
ATOM 2495 O O . ASP A 1 312 ? 20.953 -11.468 -17.758 1.00 86.12 312 ASP A O 1
ATOM 2499 N N . SER A 1 313 ? 23.161 -11.669 -17.360 1.00 89.69 313 SER A N 1
ATOM 2500 C CA . SER A 1 313 ? 23.040 -12.650 -16.270 1.00 89.69 313 SER A CA 1
ATOM 2501 C C . SER A 1 313 ? 22.363 -12.034 -15.046 1.00 89.69 313 SER A C 1
ATOM 2503 O O . SER A 1 313 ? 21.355 -12.560 -14.566 1.00 89.69 313 SER A O 1
ATOM 2505 N N . LEU A 1 314 ? 22.815 -10.852 -14.612 1.00 89.94 314 LEU A N 1
ATOM 2506 C CA . LEU A 1 314 ? 22.177 -10.109 -13.528 1.00 89.94 314 LEU A CA 1
ATOM 2507 C C . LEU A 1 314 ? 20.731 -9.730 -13.864 1.00 89.94 314 LEU A C 1
ATOM 2509 O O . LEU A 1 314 ? 19.845 -9.873 -13.024 1.00 89.94 314 LEU A O 1
ATOM 2513 N N . ALA A 1 315 ? 20.465 -9.267 -15.085 1.00 89.19 315 ALA A N 1
ATOM 2514 C CA . ALA A 1 315 ? 19.113 -8.939 -15.518 1.00 89.19 315 ALA A CA 1
ATOM 2515 C C . ALA A 1 315 ? 18.192 -10.164 -15.485 1.00 89.19 315 ALA A C 1
ATOM 2517 O O . ALA A 1 315 ? 17.038 -10.063 -15.066 1.00 89.19 315 ALA A O 1
ATOM 2518 N N . SER A 1 316 ? 18.713 -11.333 -15.864 1.00 90.12 316 SER A N 1
ATOM 2519 C CA . SER A 1 316 ? 17.986 -12.598 -15.777 1.00 90.12 316 SER A CA 1
ATOM 2520 C C . SER A 1 316 ? 17.685 -12.989 -14.328 1.00 90.12 316 SER A C 1
ATOM 2522 O O . SER A 1 316 ? 16.545 -13.362 -14.042 1.00 90.12 316 SER A O 1
ATOM 2524 N N . ALA A 1 317 ? 18.652 -12.844 -13.415 1.00 93.44 317 ALA A N 1
ATOM 2525 C CA . ALA A 1 317 ? 18.460 -13.096 -11.986 1.00 93.44 317 ALA A CA 1
ATOM 2526 C C . ALA A 1 317 ? 17.426 -12.138 -11.369 1.00 93.44 317 ALA A C 1
ATOM 2528 O O . ALA A 1 317 ? 16.490 -12.579 -10.702 1.00 93.44 317 ALA A O 1
ATOM 2529 N N . VAL A 1 318 ? 17.527 -10.834 -11.657 1.00 92.88 318 VAL A N 1
ATOM 2530 C CA . VAL A 1 318 ? 16.572 -9.820 -11.173 1.00 92.88 318 VAL A CA 1
ATOM 2531 C C . VAL A 1 318 ? 15.168 -10.103 -11.695 1.00 92.88 318 VAL A C 1
ATOM 2533 O O . VAL A 1 318 ? 14.212 -10.028 -10.929 1.00 92.88 318 VAL A O 1
ATOM 2536 N N . ARG A 1 319 ? 15.023 -10.478 -12.970 1.00 89.94 319 ARG A N 1
ATOM 2537 C CA . ARG A 1 319 ? 13.723 -10.833 -13.556 1.00 89.94 319 ARG A CA 1
ATOM 2538 C C . ARG A 1 319 ? 13.099 -12.058 -12.890 1.00 89.94 319 ARG A C 1
ATOM 2540 O O . ARG A 1 319 ? 11.893 -12.055 -12.631 1.00 89.94 319 ARG A O 1
ATOM 2547 N N . LEU A 1 320 ? 13.897 -13.093 -12.617 1.00 91.94 320 LEU A N 1
ATOM 2548 C CA . LEU A 1 320 ? 13.427 -14.277 -11.900 1.00 91.94 320 LEU A CA 1
ATOM 2549 C C . LEU A 1 320 ? 12.962 -13.893 -10.492 1.00 91.94 320 LEU A C 1
ATOM 2551 O O . LEU A 1 320 ? 11.808 -14.135 -10.155 1.00 91.94 320 LEU A O 1
ATOM 2555 N N . ALA A 1 321 ? 13.804 -13.206 -9.717 1.00 94.88 321 ALA A N 1
ATOM 2556 C CA . ALA A 1 321 ? 13.461 -12.759 -8.368 1.00 94.88 321 ALA A CA 1
ATOM 2557 C C . ALA A 1 321 ? 12.215 -11.860 -8.344 1.00 94.88 321 ALA A C 1
ATOM 2559 O O . ALA A 1 321 ? 11.383 -11.980 -7.449 1.00 94.88 321 ALA A O 1
ATOM 2560 N N . PHE A 1 322 ? 12.050 -10.987 -9.342 1.00 92.38 322 PHE A N 1
ATOM 2561 C CA . PHE A 1 322 ? 10.886 -10.111 -9.468 1.00 92.38 322 PHE A CA 1
ATOM 2562 C C . PHE A 1 322 ? 9.593 -10.905 -9.693 1.00 92.38 322 PHE A C 1
ATOM 2564 O O . PHE A 1 322 ? 8.581 -10.652 -9.036 1.00 92.38 322 PHE A O 1
ATOM 2571 N N . SER A 1 323 ? 9.649 -11.915 -10.565 1.00 90.38 323 SER A N 1
ATOM 2572 C CA . SER A 1 323 ? 8.526 -12.819 -10.845 1.00 90.38 323 SER A CA 1
ATOM 2573 C C . SER A 1 323 ? 8.170 -13.666 -9.619 1.00 90.38 323 SER A C 1
ATOM 2575 O O . SER A 1 323 ? 6.997 -13.780 -9.260 1.00 90.38 323 SER A O 1
ATOM 2577 N N . GLU A 1 324 ? 9.182 -14.202 -8.931 1.00 93.94 324 GLU A N 1
ATOM 2578 C CA . GLU A 1 324 ? 9.008 -14.968 -7.694 1.00 93.94 324 GLU A CA 1
ATOM 2579 C C . GLU A 1 324 ? 8.435 -14.113 -6.560 1.00 93.94 324 GLU A C 1
ATOM 2581 O O . GLU A 1 324 ? 7.585 -14.579 -5.802 1.00 93.94 324 GLU A O 1
ATOM 2586 N N . ALA A 1 325 ? 8.818 -12.836 -6.472 1.00 94.44 325 ALA A N 1
ATOM 2587 C CA . ALA A 1 325 ? 8.261 -11.918 -5.486 1.00 94.44 325 ALA A CA 1
ATOM 2588 C C . ALA A 1 325 ? 6.770 -11.650 -5.748 1.00 94.44 325 ALA A C 1
ATOM 2590 O O . ALA A 1 325 ? 5.976 -11.642 -4.805 1.00 94.44 325 ALA A O 1
ATOM 2591 N N . ASN A 1 326 ? 6.361 -11.495 -7.015 1.00 92.44 326 ASN A N 1
ATOM 2592 C CA . ASN A 1 326 ? 4.943 -11.372 -7.367 1.00 92.44 326 ASN A CA 1
ATOM 2593 C C . ASN A 1 326 ? 4.159 -12.656 -7.055 1.00 92.44 326 ASN A C 1
ATOM 2595 O O . ASN A 1 326 ? 3.087 -12.590 -6.452 1.00 92.44 326 ASN A O 1
ATOM 2599 N N . ARG A 1 327 ? 4.713 -13.830 -7.388 1.00 92.00 327 ARG A N 1
ATOM 2600 C CA . ARG A 1 327 ? 4.100 -15.126 -7.058 1.00 92.00 327 ARG A CA 1
ATOM 2601 C C . ARG A 1 327 ? 3.911 -15.295 -5.549 1.00 92.00 327 ARG A C 1
ATOM 2603 O O . ARG A 1 327 ? 2.811 -15.622 -5.108 1.00 92.00 327 ARG A O 1
ATOM 2610 N N . ALA A 1 328 ? 4.941 -14.991 -4.762 1.00 93.81 328 ALA A N 1
ATOM 2611 C CA . ALA A 1 328 ? 4.881 -15.009 -3.305 1.00 93.81 328 ALA A CA 1
ATOM 2612 C C . ALA A 1 328 ? 3.773 -14.092 -2.756 1.00 93.81 328 ALA A C 1
ATOM 2614 O O . ALA A 1 328 ? 3.024 -14.495 -1.865 1.00 93.81 328 ALA A O 1
ATOM 2615 N N . MET A 1 329 ? 3.613 -12.880 -3.306 1.00 94.00 329 MET A N 1
ATOM 2616 C CA . MET A 1 329 ? 2.519 -11.982 -2.914 1.00 94.00 329 MET A CA 1
ATOM 2617 C C . MET A 1 329 ? 1.135 -12.589 -3.181 1.00 94.00 329 MET A C 1
ATOM 2619 O O . MET A 1 329 ? 0.264 -12.501 -2.314 1.00 94.00 329 MET A O 1
ATOM 2623 N N . LEU A 1 330 ? 0.924 -13.222 -4.340 1.00 90.94 330 LEU A N 1
ATOM 2624 C CA . LEU A 1 330 ? -0.347 -13.873 -4.686 1.00 90.94 330 LEU A CA 1
ATOM 2625 C C . LEU A 1 330 ? -0.659 -15.065 -3.774 1.00 90.94 330 LEU A C 1
ATOM 2627 O O . LEU A 1 330 ? -1.776 -15.194 -3.270 1.00 90.94 330 LEU A O 1
ATOM 2631 N N . GLU A 1 331 ? 0.334 -15.915 -3.516 1.00 92.06 331 GLU A N 1
ATOM 2632 C CA . GLU A 1 331 ? 0.192 -17.053 -2.605 1.00 92.06 331 GLU A CA 1
ATOM 2633 C C . GLU A 1 331 ? -0.150 -16.582 -1.185 1.00 92.06 331 GLU A C 1
ATOM 2635 O O . GLU A 1 331 ? -1.062 -17.120 -0.550 1.00 92.06 331 GLU A O 1
ATOM 2640 N N . ARG A 1 332 ? 0.515 -15.523 -0.697 1.00 91.38 332 ARG A N 1
ATOM 2641 C CA . ARG A 1 332 ? 0.204 -14.921 0.609 1.00 91.38 332 ARG A CA 1
ATOM 2642 C C . ARG A 1 332 ? -1.167 -14.265 0.642 1.00 91.38 332 ARG A C 1
ATOM 2644 O O . ARG A 1 332 ? -1.846 -14.367 1.661 1.00 91.38 332 ARG A O 1
ATOM 2651 N N . GLN A 1 333 ? -1.593 -13.622 -0.442 1.00 92.56 333 GLN A N 1
ATOM 2652 C CA . GLN A 1 333 ? -2.938 -13.065 -0.554 1.00 92.56 333 GLN A CA 1
ATOM 2653 C C . GLN A 1 333 ? -3.997 -14.167 -0.411 1.00 92.56 333 GLN A C 1
ATOM 2655 O O . GLN A 1 333 ? -4.918 -14.017 0.390 1.00 92.56 333 GLN A O 1
ATOM 2660 N N . SER A 1 334 ? -3.821 -15.297 -1.099 1.00 90.06 334 SER A N 1
ATOM 2661 C CA . SER A 1 334 ? -4.725 -16.451 -0.997 1.00 90.06 334 SER A CA 1
ATOM 2662 C C . SER A 1 334 ? -4.701 -17.083 0.403 1.00 90.06 334 SER A C 1
ATOM 2664 O O . SER A 1 334 ? -5.749 -17.387 0.974 1.00 90.06 334 SER A O 1
ATOM 2666 N N . ALA A 1 335 ? -3.519 -17.223 1.012 1.00 90.94 335 ALA A N 1
ATOM 2667 C CA . ALA A 1 335 ? -3.389 -17.719 2.383 1.00 90.94 335 ALA A CA 1
ATOM 2668 C C . ALA A 1 335 ? -4.061 -16.786 3.410 1.00 90.94 335 ALA A C 1
ATOM 2670 O O . ALA A 1 335 ? -4.709 -17.254 4.347 1.00 90.94 335 ALA A O 1
ATOM 2671 N N . LEU A 1 336 ? -3.959 -15.466 3.220 1.00 91.38 336 LEU A N 1
ATOM 2672 C CA . LEU A 1 336 ? -4.608 -14.471 4.074 1.00 91.38 336 LEU A CA 1
ATOM 2673 C C . LEU A 1 336 ? -6.137 -14.560 3.998 1.00 91.38 336 LEU A C 1
ATOM 2675 O O . LEU A 1 336 ? -6.810 -14.355 5.009 1.00 91.38 336 LEU A O 1
ATOM 2679 N N . GLU A 1 337 ? -6.704 -14.892 2.834 1.00 91.06 337 GLU A N 1
ATOM 2680 C CA . GLU A 1 337 ? -8.145 -15.135 2.717 1.00 91.06 337 GLU A CA 1
ATOM 2681 C C . GLU A 1 337 ? -8.599 -16.318 3.572 1.00 91.06 337 GLU A C 1
ATOM 2683 O O . GLU A 1 337 ? -9.604 -16.195 4.279 1.00 91.06 337 GLU A O 1
ATOM 2688 N N . ALA A 1 338 ? -7.840 -17.418 3.559 1.00 92.56 338 ALA A N 1
ATOM 2689 C CA . ALA A 1 338 ? -8.120 -18.595 4.374 1.00 92.56 338 ALA A CA 1
ATOM 2690 C C . ALA A 1 338 ? -7.992 -18.298 5.878 1.00 92.56 338 ALA A C 1
ATOM 2692 O O . ALA A 1 338 ? -8.897 -18.627 6.644 1.00 92.56 338 ALA A O 1
ATOM 2693 N N . LEU A 1 339 ? -6.921 -17.611 6.295 1.00 93.00 339 LEU A N 1
ATOM 2694 C CA . LEU A 1 339 ? -6.716 -17.199 7.690 1.00 93.00 339 LEU A CA 1
ATOM 2695 C C . LEU A 1 339 ? -7.847 -16.291 8.188 1.00 93.00 339 LEU A C 1
ATOM 2697 O O . LEU A 1 339 ? -8.401 -16.512 9.262 1.00 93.00 339 LEU A O 1
ATOM 2701 N N . HIS A 1 340 ? -8.245 -15.304 7.382 1.00 93.69 340 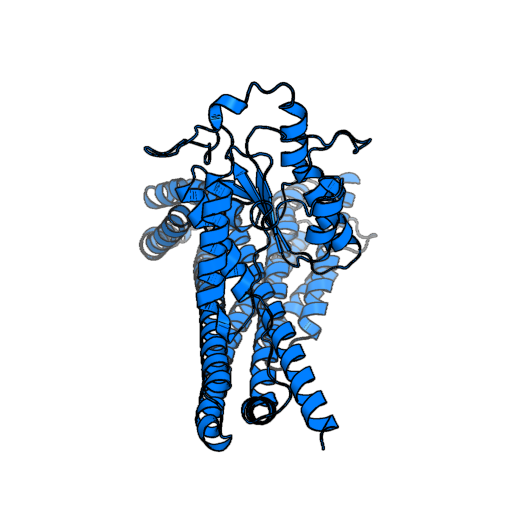HIS A N 1
ATOM 2702 C CA . HIS A 1 340 ? -9.358 -14.423 7.721 1.00 93.69 340 HIS A CA 1
ATOM 2703 C C . HIS A 1 340 ? -10.686 -15.188 7.812 1.00 93.69 340 HIS A C 1
ATOM 2705 O O . HIS A 1 340 ? -11.512 -14.882 8.669 1.00 93.69 340 HIS A O 1
ATOM 2711 N N . ALA A 1 341 ? -10.943 -16.139 6.909 1.00 93.38 341 ALA A N 1
ATOM 2712 C CA . ALA A 1 341 ? -12.159 -16.949 6.956 1.00 93.38 341 ALA A CA 1
ATOM 2713 C C . ALA A 1 341 ? -12.221 -17.791 8.241 1.00 93.38 341 ALA A C 1
ATOM 2715 O O . ALA A 1 341 ? -13.256 -17.793 8.905 1.00 93.38 341 ALA A O 1
ATOM 2716 N N . ALA A 1 342 ? -11.103 -18.419 8.621 1.00 93.25 342 ALA A N 1
ATOM 2717 C CA . ALA A 1 342 ? -10.984 -19.175 9.865 1.00 93.25 342 ALA A CA 1
ATOM 2718 C C . ALA A 1 342 ? -11.206 -18.288 11.102 1.00 93.25 342 ALA A C 1
ATOM 2720 O O . ALA A 1 342 ? -12.004 -18.644 11.963 1.00 93.25 342 ALA A O 1
ATOM 2721 N N . LEU A 1 343 ? -10.591 -17.098 11.150 1.00 94.25 343 LEU A N 1
ATOM 2722 C CA . LEU A 1 343 ? -10.788 -16.139 12.241 1.00 94.25 343 LEU A CA 1
ATOM 2723 C C . LEU A 1 343 ? -12.266 -15.753 12.405 1.00 94.25 343 LEU A C 1
ATOM 2725 O O . LEU A 1 343 ? -12.802 -15.806 13.509 1.00 94.25 343 LEU A O 1
ATOM 2729 N N . VAL A 1 344 ? -12.942 -15.381 11.312 1.00 94.69 344 VAL A N 1
ATOM 2730 C CA . VAL A 1 344 ? -14.364 -14.996 11.356 1.00 94.69 344 VAL A CA 1
ATOM 2731 C C . VAL A 1 344 ? -15.240 -16.165 11.807 1.00 94.69 344 VAL A C 1
ATOM 2733 O O . VAL A 1 344 ? -16.168 -15.962 12.588 1.00 94.69 344 VAL A O 1
ATOM 2736 N N . GLN A 1 345 ? -14.938 -17.381 11.348 1.00 93.81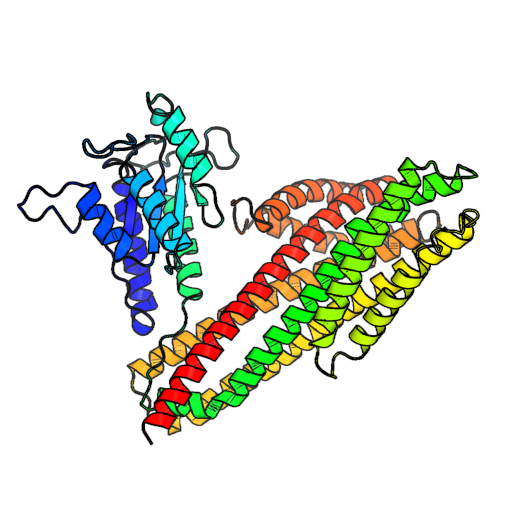 345 GLN A N 1
ATOM 2737 C CA . GLN A 1 345 ? -15.654 -18.578 11.774 1.00 93.81 345 GLN A CA 1
ATOM 2738 C C . GLN A 1 345 ? -15.462 -18.840 13.273 1.00 93.81 345 GLN A C 1
ATOM 2740 O O . GLN A 1 345 ? -16.451 -18.975 13.985 1.00 93.81 345 GLN A O 1
ATOM 2745 N N . HIS A 1 346 ? -14.223 -18.838 13.773 1.00 93.12 346 HIS A N 1
ATOM 2746 C CA . HIS A 1 346 ? -13.935 -19.051 15.194 1.00 93.12 346 HIS A CA 1
ATOM 2747 C C . HIS A 1 346 ? -14.568 -17.982 16.088 1.00 93.12 346 HIS A C 1
ATOM 2749 O O . HIS A 1 346 ? -15.080 -18.309 17.160 1.00 93.12 346 HIS A O 1
ATOM 2755 N N . ILE A 1 347 ? -14.586 -16.718 15.650 1.00 94.12 347 ILE A N 1
ATOM 2756 C CA . ILE A 1 347 ? -15.326 -15.661 16.347 1.00 94.12 347 ILE A CA 1
ATOM 2757 C C . ILE A 1 347 ? -16.812 -16.026 16.409 1.00 94.12 347 ILE A C 1
ATOM 2759 O O . ILE A 1 347 ? -17.385 -15.989 17.492 1.00 94.12 347 ILE A O 1
ATOM 2763 N N . GLY A 1 348 ? -17.421 -16.426 15.289 1.00 91.62 348 GLY A N 1
ATOM 2764 C CA . GLY A 1 348 ? -18.828 -16.832 15.229 1.00 91.62 348 GLY A CA 1
ATOM 2765 C C . GLY A 1 348 ? -19.165 -18.025 16.131 1.00 91.62 348 GLY A C 1
ATOM 2766 O O . GLY A 1 348 ? -20.141 -17.964 16.880 1.00 91.62 348 GLY A O 1
ATOM 2767 N N . ASP A 1 349 ? -18.332 -19.068 16.116 1.00 90.56 349 ASP A N 1
ATOM 2768 C CA . ASP A 1 349 ? -18.507 -20.291 16.911 1.00 90.56 349 ASP A CA 1
ATOM 2769 C C . ASP A 1 349 ? -18.453 -20.007 18.421 1.00 90.56 349 ASP A C 1
ATOM 2771 O O . ASP A 1 349 ? -19.150 -20.634 19.223 1.00 90.56 349 ASP A O 1
ATOM 2775 N N . HIS A 1 350 ? -17.637 -19.030 18.820 1.00 89.12 350 HIS A N 1
ATOM 2776 C CA . HIS A 1 350 ? -17.437 -18.670 20.216 1.00 89.12 350 HIS A CA 1
ATOM 2777 C C . HIS A 1 350 ? -18.339 -17.527 20.702 1.00 89.12 350 HIS A C 1
ATOM 2779 O O . HIS A 1 350 ? -18.634 -17.479 21.896 1.00 89.12 350 HIS A O 1
ATOM 2785 N N . ARG A 1 351 ? -18.839 -16.656 19.815 1.00 90.00 351 ARG A N 1
ATOM 2786 C CA . ARG A 1 351 ? -19.619 -15.442 20.142 1.00 90.00 351 ARG A CA 1
ATOM 2787 C C . ARG A 1 351 ? -20.747 -15.701 21.142 1.00 90.00 351 ARG A C 1
ATOM 2789 O O . ARG A 1 351 ? -20.840 -15.019 22.158 1.00 90.00 351 ARG A O 1
ATOM 2796 N N . ALA A 1 352 ? -21.558 -16.735 20.907 1.00 83.88 352 ALA A N 1
ATOM 2797 C CA . ALA A 1 352 ? -22.695 -17.075 21.769 1.00 83.88 352 ALA A CA 1
ATOM 2798 C C . ALA A 1 352 ? -22.290 -17.598 23.163 1.00 83.88 352 ALA A C 1
ATOM 2800 O O . ALA A 1 352 ? -23.084 -17.535 24.098 1.00 83.88 352 ALA 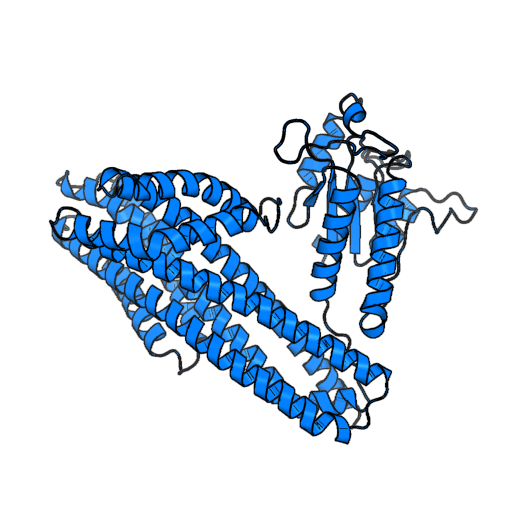A O 1
ATOM 2801 N N . SER A 1 353 ? -21.065 -18.112 23.315 1.00 87.44 353 SER A N 1
ATOM 2802 C CA . SER A 1 353 ? -20.590 -18.736 24.558 1.00 87.44 353 SER A CA 1
ATOM 2803 C C . SER A 1 353 ? -20.094 -17.726 25.598 1.00 87.44 353 SER A C 1
ATOM 2805 O O . SER A 1 353 ? -19.995 -18.078 26.770 1.00 87.44 353 SER A O 1
ATOM 2807 N N . TYR A 1 354 ? -19.792 -16.490 25.189 1.00 87.19 354 TYR A N 1
ATOM 2808 C CA . TYR A 1 354 ? -19.165 -15.475 26.047 1.00 87.19 354 TYR A CA 1
ATOM 2809 C C . TYR A 1 354 ? -20.124 -14.393 26.566 1.00 87.19 354 TYR A C 1
ATOM 2811 O O . TYR A 1 354 ? -19.690 -13.504 27.288 1.00 87.19 354 TYR A O 1
ATOM 2819 N N . GLY A 1 355 ? -21.425 -14.466 26.251 1.00 84.50 355 GLY A N 1
ATOM 2820 C CA . GLY A 1 355 ? -22.443 -13.601 26.867 1.00 84.50 355 GLY A CA 1
ATOM 2821 C C . GLY A 1 355 ? -22.207 -12.098 26.667 1.00 84.50 355 GLY A C 1
ATOM 2822 O O . GLY A 1 355 ? -22.280 -11.341 27.632 1.00 84.50 355 GLY A O 1
ATOM 2823 N N . LEU A 1 356 ? -21.907 -11.687 25.431 1.00 91.06 356 LEU A N 1
ATOM 2824 C CA . LEU A 1 356 ? -21.682 -10.289 25.047 1.00 91.06 356 LEU A CA 1
ATOM 2825 C C . LEU A 1 356 ? -22.896 -9.408 25.376 1.00 91.06 356 LEU A C 1
ATOM 2827 O O . LEU A 1 356 ? -24.043 -9.790 25.134 1.00 91.06 356 LEU A O 1
ATOM 2831 N N . THR A 1 357 ? -22.639 -8.205 25.883 1.00 90.75 357 THR A N 1
ATOM 2832 C CA . THR A 1 357 ? -23.647 -7.140 25.965 1.00 90.75 357 THR A CA 1
ATOM 2833 C C . THR A 1 357 ? -23.982 -6.593 24.574 1.00 90.75 357 THR A C 1
ATOM 2835 O O . THR A 1 357 ? -23.163 -6.666 23.662 1.00 90.75 357 THR A O 1
ATOM 2838 N N . ASP A 1 358 ? -25.152 -5.965 24.408 1.00 89.31 358 ASP A N 1
ATOM 2839 C CA . ASP A 1 358 ? -25.552 -5.330 23.139 1.00 89.31 358 ASP A CA 1
ATOM 2840 C C . ASP A 1 358 ? -24.523 -4.311 22.612 1.00 89.31 358 ASP A C 1
ATOM 2842 O O . ASP A 1 358 ? -24.428 -4.080 21.407 1.00 89.31 358 ASP A O 1
ATOM 2846 N N . GLU A 1 359 ? -23.787 -3.648 23.506 1.00 87.88 359 GLU A N 1
ATOM 2847 C CA . GLU A 1 359 ? -22.762 -2.667 23.146 1.00 87.88 359 GLU A CA 1
ATOM 2848 C C . GLU A 1 359 ? -21.473 -3.344 22.668 1.00 87.88 359 GLU A C 1
ATOM 2850 O O . GLU A 1 359 ? -20.960 -2.993 21.606 1.00 87.88 359 GLU A O 1
ATOM 2855 N N . GLU A 1 360 ? -21.003 -4.366 23.389 1.00 90.06 360 GLU A N 1
ATOM 2856 C CA . GLU A 1 360 ? -19.869 -5.199 22.972 1.00 90.06 360 GLU A CA 1
ATOM 2857 C C . GLU A 1 360 ? -20.136 -5.905 21.639 1.00 90.06 360 GLU A C 1
ATOM 2859 O O . GLU A 1 360 ? -19.248 -5.997 20.792 1.00 90.06 360 GLU A O 1
ATOM 2864 N N . ASP A 1 361 ? -21.364 -6.379 21.439 1.00 90.56 361 ASP A N 1
ATOM 2865 C CA . ASP A 1 361 ? -21.784 -7.077 20.230 1.00 90.56 361 ASP A CA 1
ATOM 2866 C C . ASP A 1 361 ? -21.776 -6.141 19.006 1.00 90.56 361 ASP A C 1
ATOM 2868 O O . ASP A 1 361 ? -21.237 -6.486 17.952 1.00 90.56 361 ASP A O 1
ATOM 2872 N N . ARG A 1 362 ? -22.264 -4.900 19.168 1.00 89.38 362 ARG A N 1
ATOM 2873 C CA . ARG A 1 362 ? -22.183 -3.853 18.129 1.00 89.38 362 ARG A CA 1
ATOM 2874 C C . ARG A 1 362 ? -20.749 -3.415 17.846 1.00 89.38 362 ARG A C 1
ATOM 2876 O O . ARG A 1 362 ? -20.415 -3.173 16.685 1.00 89.38 362 ARG A O 1
ATOM 2883 N N . LEU A 1 363 ? -19.914 -3.292 18.880 1.00 88.56 363 LEU A N 1
ATOM 2884 C CA . LEU A 1 363 ? -18.494 -2.984 18.713 1.00 88.56 363 LEU A CA 1
ATOM 2885 C C . LEU A 1 363 ? -17.806 -4.086 17.898 1.00 88.56 363 LEU A C 1
ATOM 2887 O O . LEU A 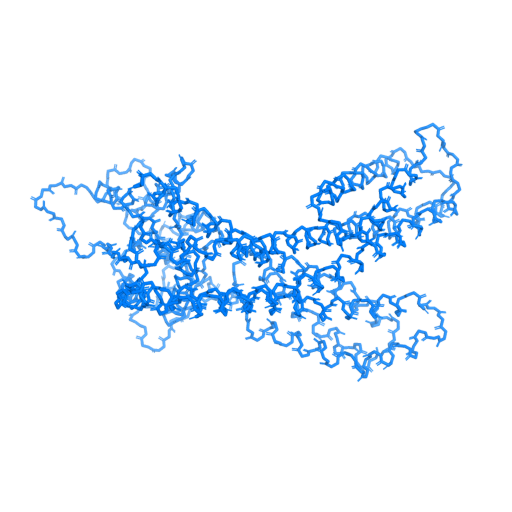1 363 ? -17.147 -3.781 16.905 1.00 88.56 363 LEU A O 1
ATOM 2891 N N . LEU A 1 364 ? -18.015 -5.358 18.257 1.00 90.88 364 LEU A N 1
ATOM 2892 C CA . LEU A 1 364 ? -17.456 -6.505 17.539 1.00 90.88 364 LEU A CA 1
ATOM 2893 C C . LEU A 1 364 ? -17.886 -6.525 16.066 1.00 90.88 364 LEU A C 1
ATOM 2895 O O . LEU A 1 364 ? -17.033 -6.654 15.190 1.00 90.88 364 LEU A O 1
ATOM 2899 N N . ASP A 1 365 ? -19.179 -6.356 15.779 1.00 91.00 365 ASP A N 1
ATOM 2900 C CA . ASP A 1 365 ? -19.684 -6.335 14.400 1.00 91.00 365 ASP A CA 1
ATOM 2901 C C . ASP A 1 365 ? -19.077 -5.198 13.576 1.00 91.00 365 ASP A C 1
ATOM 2903 O O . ASP A 1 365 ? -18.711 -5.388 12.412 1.00 91.00 365 ASP A O 1
ATOM 2907 N N . SER A 1 366 ? -18.908 -4.027 14.188 1.00 88.56 366 SER A N 1
ATOM 2908 C CA . SER A 1 366 ? -18.274 -2.899 13.522 1.00 88.56 366 SER A CA 1
ATOM 2909 C C . SER A 1 366 ? -16.800 -3.138 13.218 1.00 88.56 366 SER A C 1
ATOM 2911 O O . SER A 1 366 ? -16.335 -2.767 12.139 1.00 88.56 366 SER A O 1
ATOM 2913 N N . GLU A 1 367 ? -16.055 -3.745 14.142 1.00 89.62 367 GLU A N 1
ATOM 2914 C CA . GLU A 1 367 ? -14.648 -4.072 13.911 1.00 89.62 367 GLU A CA 1
ATOM 2915 C C . GLU A 1 367 ? -14.492 -5.166 12.851 1.00 89.62 367 GLU A C 1
ATOM 2917 O O . GLU A 1 367 ? -13.611 -5.075 11.996 1.00 89.62 367 GLU A O 1
ATOM 2922 N N . LEU A 1 368 ? -15.383 -6.162 12.828 1.00 91.62 368 LEU A N 1
ATOM 2923 C CA . LEU A 1 368 ? -15.395 -7.189 11.785 1.00 91.62 368 LEU A CA 1
ATOM 2924 C C . LEU A 1 368 ? -15.665 -6.600 10.395 1.00 91.62 368 LEU A C 1
ATOM 2926 O O . LEU A 1 368 ? -14.985 -6.973 9.433 1.00 91.62 368 LEU A O 1
ATOM 2930 N N . GLU A 1 369 ? -16.606 -5.661 10.265 1.00 89.06 369 GLU A N 1
ATOM 2931 C CA . GLU A 1 369 ? -16.856 -4.998 8.981 1.00 89.06 369 GLU A CA 1
ATOM 2932 C C . GLU A 1 369 ? -15.687 -4.087 8.575 1.00 89.06 369 GLU A C 1
ATOM 2934 O O . GLU A 1 369 ? -15.302 -4.060 7.402 1.00 89.06 369 GLU A O 1
ATOM 2939 N N . GLN A 1 370 ? -15.032 -3.420 9.531 1.00 86.75 370 GLN A N 1
ATOM 2940 C CA . GLN A 1 370 ? -13.829 -2.635 9.255 1.00 86.75 370 GLN A CA 1
ATOM 2941 C C . GLN A 1 370 ? -12.667 -3.518 8.774 1.00 86.75 370 GLN A C 1
ATOM 2943 O O . GLN A 1 370 ? -12.006 -3.187 7.783 1.00 86.75 370 GLN A O 1
ATOM 2948 N N . ILE A 1 371 ? -12.434 -4.666 9.418 1.00 89.50 371 ILE A N 1
ATOM 2949 C CA . ILE A 1 371 ? -11.441 -5.662 8.986 1.00 89.50 371 ILE A CA 1
ATOM 2950 C C . ILE A 1 371 ? -11.774 -6.157 7.574 1.00 89.50 371 ILE A C 1
ATOM 2952 O O . ILE A 1 371 ? -10.892 -6.214 6.712 1.00 89.50 371 ILE A O 1
ATOM 2956 N N . ARG A 1 372 ? -13.050 -6.446 7.294 1.00 90.38 372 ARG A N 1
ATOM 2957 C CA . ARG A 1 372 ? -13.513 -6.883 5.971 1.00 90.38 372 ARG A CA 1
ATOM 2958 C C . ARG A 1 372 ? -13.276 -5.826 4.894 1.00 90.38 372 ARG A C 1
ATOM 2960 O O . ARG A 1 372 ? -12.802 -6.164 3.807 1.00 90.38 372 ARG A O 1
ATOM 2967 N N . SER A 1 373 ? -13.588 -4.566 5.189 1.00 87.69 373 SER A N 1
ATOM 2968 C CA . SER A 1 373 ? -13.366 -3.424 4.299 1.00 87.69 373 SER A CA 1
ATOM 2969 C C . SER A 1 373 ? -11.874 -3.220 4.014 1.00 87.69 373 SER A C 1
ATOM 2971 O O . SER A 1 373 ? -11.462 -3.147 2.854 1.00 87.69 373 SER A O 1
ATOM 2973 N N . ASN A 1 374 ? -11.037 -3.249 5.055 1.00 87.88 374 ASN A N 1
ATOM 2974 C CA . ASN A 1 374 ? -9.582 -3.144 4.933 1.00 87.88 374 ASN A CA 1
ATOM 2975 C C . ASN A 1 374 ? -8.991 -4.292 4.103 1.00 87.88 374 ASN A C 1
ATOM 2977 O O . ASN A 1 374 ? -8.167 -4.053 3.220 1.00 87.88 374 ASN A O 1
ATOM 2981 N N . LYS A 1 375 ? -9.450 -5.530 4.325 1.00 90.94 375 LYS A N 1
ATOM 2982 C CA . LYS A 1 375 ? -9.043 -6.680 3.510 1.00 90.94 375 LYS A CA 1
ATOM 2983 C C . LYS A 1 375 ? -9.432 -6.489 2.046 1.00 90.94 375 LYS A C 1
ATOM 2985 O O . LYS A 1 375 ? -8.615 -6.750 1.170 1.00 90.94 375 LYS A O 1
ATOM 2990 N N . ARG A 1 376 ? -10.657 -6.026 1.769 1.00 89.81 376 ARG A N 1
ATOM 2991 C CA . ARG A 1 376 ? -11.127 -5.775 0.397 1.00 89.81 376 ARG A CA 1
ATOM 2992 C C . ARG A 1 376 ? -10.226 -4.764 -0.315 1.00 89.81 376 ARG A C 1
ATOM 2994 O O . ARG A 1 376 ? -9.772 -5.055 -1.414 1.00 89.81 376 ARG A O 1
ATOM 3001 N N . ARG A 1 377 ? -9.900 -3.641 0.338 1.00 86.44 377 ARG A N 1
ATOM 3002 C CA . ARG A 1 377 ? -8.972 -2.624 -0.193 1.00 86.44 377 ARG A CA 1
ATOM 3003 C C . ARG A 1 377 ? -7.600 -3.211 -0.535 1.00 86.44 377 ARG A C 1
ATOM 3005 O O . ARG A 1 377 ? -7.092 -2.973 -1.628 1.00 86.44 377 ARG A O 1
ATOM 3012 N N . LEU A 1 378 ? -7.028 -3.998 0.378 1.00 89.81 378 LEU A N 1
ATOM 3013 C CA . LEU A 1 378 ? -5.739 -4.661 0.179 1.00 89.81 378 LEU A CA 1
ATOM 3014 C C . LEU A 1 378 ? -5.777 -5.634 -1.009 1.00 89.81 378 LEU A C 1
ATOM 3016 O O . LEU A 1 378 ? -4.923 -5.565 -1.889 1.00 89.81 378 LEU A O 1
ATOM 3020 N N . VAL A 1 379 ? -6.782 -6.512 -1.062 1.00 90.25 379 VAL A N 1
ATOM 3021 C CA . VAL A 1 379 ? -6.938 -7.497 -2.144 1.00 90.25 379 VAL A CA 1
ATOM 3022 C C . VAL A 1 379 ? -7.152 -6.808 -3.491 1.00 90.25 379 VAL A C 1
ATOM 3024 O O . VAL A 1 379 ? -6.524 -7.187 -4.474 1.00 90.25 379 VAL A O 1
ATOM 3027 N N . GLU A 1 380 ? -7.976 -5.761 -3.554 1.00 87.69 380 GLU A N 1
ATOM 3028 C CA . GLU A 1 380 ? -8.170 -4.979 -4.779 1.00 87.69 380 GLU A CA 1
ATOM 3029 C C . GLU A 1 380 ? -6.865 -4.343 -5.276 1.00 87.69 380 GLU A C 1
ATOM 3031 O O . GLU A 1 380 ? -6.596 -4.376 -6.479 1.00 87.69 380 GLU A O 1
ATOM 3036 N N . ALA A 1 381 ? -6.039 -3.801 -4.373 1.00 87.62 381 ALA A N 1
ATOM 3037 C CA . ALA A 1 381 ? -4.737 -3.240 -4.728 1.00 87.62 381 ALA A CA 1
ATOM 3038 C C . ALA A 1 381 ? -3.793 -4.311 -5.302 1.00 87.62 381 ALA A C 1
ATOM 3040 O O . ALA A 1 381 ? -3.209 -4.099 -6.364 1.00 87.62 381 ALA A O 1
ATOM 3041 N N . LEU A 1 382 ? -3.708 -5.482 -4.662 1.00 90.38 382 LEU A N 1
ATOM 3042 C CA . LEU A 1 382 ? -2.868 -6.598 -5.117 1.00 90.38 382 LEU A CA 1
ATOM 3043 C C . LEU A 1 382 ? -3.334 -7.176 -6.459 1.00 90.38 382 LEU A C 1
ATOM 3045 O O . LEU A 1 382 ? -2.520 -7.394 -7.349 1.00 90.38 382 LEU A O 1
ATOM 3049 N N . LEU A 1 383 ? -4.642 -7.381 -6.640 1.00 89.38 383 LEU A N 1
ATOM 3050 C CA . LEU A 1 383 ? -5.203 -7.879 -7.902 1.00 89.38 383 LEU A CA 1
ATOM 3051 C C . LEU A 1 383 ? -5.044 -6.867 -9.039 1.00 89.38 383 LEU A C 1
ATOM 3053 O O . LEU A 1 383 ? -4.880 -7.249 -10.197 1.00 89.38 383 LEU A O 1
ATOM 3057 N N . SER A 1 384 ? -5.122 -5.570 -8.731 1.00 86.81 384 SER A N 1
ATOM 3058 C CA . SER A 1 384 ? -4.806 -4.523 -9.699 1.00 86.81 384 SER A CA 1
ATOM 3059 C C . SER A 1 384 ? -3.333 -4.602 -10.094 1.00 86.81 384 SER A C 1
ATOM 3061 O O . SER A 1 384 ? -3.036 -4.693 -11.282 1.00 86.81 384 SER A O 1
ATOM 3063 N N . HIS A 1 385 ? -2.424 -4.635 -9.117 1.00 90.25 385 HIS A N 1
ATOM 3064 C CA . HIS A 1 385 ? -0.988 -4.776 -9.347 1.00 90.25 385 HIS A CA 1
ATOM 3065 C C . HIS A 1 385 ? -0.647 -5.998 -10.211 1.00 90.25 385 HIS A C 1
ATOM 3067 O O . HIS A 1 385 ? 0.047 -5.854 -11.213 1.00 90.25 385 HIS A O 1
ATOM 3073 N N . ASP A 1 386 ? -1.191 -7.173 -9.889 1.00 90.69 386 ASP A N 1
ATOM 3074 C CA . ASP A 1 386 ? -0.941 -8.409 -10.638 1.00 90.69 386 ASP A CA 1
ATOM 3075 C C . ASP A 1 386 ? -1.375 -8.311 -12.110 1.00 90.69 386 ASP A C 1
ATOM 3077 O O . ASP A 1 386 ? -0.664 -8.742 -13.018 1.00 90.69 386 ASP A O 1
ATOM 3081 N N . LYS A 1 387 ? -2.502 -7.643 -12.392 1.00 90.25 387 LYS A N 1
ATOM 3082 C CA . LYS A 1 387 ? -2.907 -7.370 -13.781 1.00 90.25 387 LYS A CA 1
ATOM 3083 C C . LYS A 1 387 ? -1.875 -6.514 -14.509 1.00 90.25 387 LYS A C 1
ATOM 3085 O O . LYS A 1 387 ? -1.551 -6.810 -15.659 1.00 90.25 387 LYS A O 1
ATOM 3090 N N . TRP A 1 388 ? -1.375 -5.463 -13.861 1.00 90.38 388 TRP A N 1
ATOM 3091 C CA . TRP A 1 388 ? -0.339 -4.598 -14.425 1.00 90.38 388 TRP A CA 1
ATOM 3092 C C . TRP A 1 388 ? 0.975 -5.349 -14.659 1.00 90.38 388 TRP A C 1
ATOM 3094 O O . TRP A 1 388 ? 1.531 -5.246 -15.754 1.00 90.38 388 TRP A O 1
ATOM 3104 N N . GLN A 1 389 ? 1.399 -6.176 -13.701 1.00 89.81 389 GLN A N 1
ATOM 3105 C CA . GLN A 1 389 ? 2.533 -7.090 -13.837 1.00 89.81 389 GLN A CA 1
ATOM 3106 C C . GLN A 1 389 ? 2.349 -8.026 -15.044 1.00 89.81 389 GLN A C 1
ATOM 3108 O O . GLN A 1 389 ? 3.244 -8.151 -15.872 1.00 89.81 389 GLN A O 1
ATOM 3113 N N . GLY A 1 390 ? 1.162 -8.609 -15.228 1.00 90.75 390 GLY A N 1
ATOM 3114 C CA . GLY A 1 390 ? 0.879 -9.479 -16.371 1.00 90.75 390 GLY A CA 1
ATOM 3115 C C . GLY A 1 390 ? 0.969 -8.772 -17.733 1.00 90.75 390 GLY A C 1
ATOM 3116 O O . GLY A 1 390 ? 1.380 -9.386 -18.724 1.00 90.75 390 GLY A O 1
ATOM 3117 N N . TYR A 1 391 ? 0.612 -7.483 -17.816 1.00 92.06 391 TYR A N 1
ATOM 3118 C CA . TYR A 1 391 ? 0.863 -6.684 -19.024 1.00 92.06 391 TYR A CA 1
ATOM 3119 C C . TYR A 1 391 ? 2.350 -6.398 -19.204 1.00 92.06 391 TYR A C 1
ATOM 3121 O O . TYR A 1 391 ? 2.859 -6.542 -20.315 1.00 92.06 391 TYR A O 1
ATOM 3129 N N . HIS A 1 392 ? 3.034 -6.038 -18.121 1.00 90.00 392 HIS A N 1
ATOM 3130 C CA . HIS A 1 392 ? 4.465 -5.781 -18.105 1.00 90.00 392 HIS A CA 1
ATOM 3131 C C . HIS A 1 392 ? 5.267 -6.997 -18.601 1.00 90.00 392 HIS A C 1
ATOM 3133 O O . HIS A 1 392 ? 6.012 -6.873 -19.572 1.00 90.00 392 HIS A O 1
ATOM 3139 N N . ASP A 1 393 ? 5.031 -8.187 -18.047 1.00 88.25 393 ASP A N 1
ATOM 3140 C CA . ASP A 1 393 ? 5.720 -9.426 -18.437 1.00 88.25 393 ASP A CA 1
ATOM 3141 C C . ASP A 1 393 ? 5.488 -9.756 -19.911 1.00 88.25 393 ASP A C 1
ATOM 3143 O O . ASP A 1 393 ? 6.377 -10.216 -20.634 1.00 88.25 393 ASP A O 1
ATOM 3147 N N . ARG A 1 394 ? 4.269 -9.492 -20.393 1.00 90.94 394 ARG A N 1
ATOM 3148 C CA . ARG A 1 394 ? 3.920 -9.726 -21.789 1.00 90.94 394 ARG A CA 1
ATOM 3149 C C . ARG A 1 394 ? 4.619 -8.746 -22.727 1.00 90.94 394 ARG A C 1
ATOM 3151 O O . ARG A 1 394 ? 5.055 -9.172 -23.796 1.00 90.94 394 ARG A O 1
ATOM 3158 N N . LEU A 1 395 ? 4.715 -7.473 -22.351 1.00 90.88 395 LEU A N 1
ATOM 3159 C CA . LEU A 1 395 ? 5.444 -6.452 -23.105 1.00 90.88 395 LEU A CA 1
ATOM 3160 C C . LEU A 1 395 ? 6.944 -6.753 -23.117 1.00 90.88 395 LEU A C 1
ATOM 3162 O O . LEU A 1 395 ? 7.566 -6.682 -24.173 1.00 90.88 395 LEU A O 1
ATOM 3166 N N . GLU A 1 396 ? 7.508 -7.188 -21.994 1.00 86.12 396 GLU A N 1
ATOM 3167 C CA . GLU A 1 396 ? 8.907 -7.606 -21.909 1.00 86.12 396 GLU A CA 1
ATOM 3168 C C . GLU A 1 396 ? 9.191 -8.826 -22.803 1.00 86.12 396 GLU A C 1
ATOM 3170 O O . GLU A 1 396 ? 10.155 -8.838 -23.568 1.00 86.12 396 GLU A O 1
ATOM 3175 N N . ALA A 1 397 ? 8.302 -9.824 -22.814 1.00 87.88 397 ALA A N 1
ATOM 3176 C CA . ALA A 1 397 ? 8.409 -10.979 -23.709 1.00 87.88 397 ALA A CA 1
ATOM 3177 C C . ALA A 1 397 ? 8.272 -10.628 -25.206 1.00 87.88 397 ALA A C 1
ATOM 3179 O O . ALA A 1 397 ? 8.682 -11.417 -26.062 1.00 87.88 397 ALA A O 1
ATOM 3180 N N . ILE A 1 398 ? 7.660 -9.489 -25.539 1.00 90.31 398 ILE A N 1
ATOM 3181 C CA . ILE A 1 398 ? 7.625 -8.944 -26.905 1.00 90.31 398 ILE A CA 1
ATOM 3182 C C . ILE A 1 398 ? 8.925 -8.191 -27.192 1.00 90.31 398 ILE A C 1
ATOM 3184 O O . ILE A 1 398 ? 9.516 -8.397 -28.250 1.00 90.31 398 ILE A O 1
ATOM 3188 N N . TYR A 1 399 ? 9.407 -7.391 -26.238 1.00 87.75 399 TYR A N 1
ATOM 3189 C CA . TYR A 1 399 ? 10.659 -6.643 -26.345 1.00 87.75 399 TYR A CA 1
ATOM 3190 C C . TYR A 1 399 ? 11.859 -7.555 -26.639 1.00 87.75 399 TYR A C 1
ATOM 3192 O O . TYR A 1 399 ? 12.655 -7.252 -27.522 1.00 87.75 399 TYR A O 1
ATOM 3200 N N . THR A 1 400 ? 11.954 -8.724 -25.995 1.00 84.12 400 THR A N 1
ATOM 3201 C CA . THR A 1 400 ? 13.042 -9.696 -26.250 1.00 84.12 400 THR A CA 1
ATOM 3202 C C . THR A 1 400 ? 13.055 -10.271 -27.671 1.00 84.12 400 THR A C 1
ATOM 3204 O O . THR A 1 400 ? 14.033 -10.894 -28.076 1.00 84.12 400 THR A O 1
ATOM 3207 N N . LYS A 1 401 ? 11.979 -10.075 -28.441 1.00 88.19 401 LYS A N 1
ATOM 3208 C CA . LYS A 1 401 ? 11.837 -10.548 -29.825 1.00 88.19 401 LYS A CA 1
ATOM 3209 C C . LYS A 1 401 ? 12.066 -9.439 -30.844 1.00 88.19 401 LYS A C 1
ATOM 3211 O O . LYS A 1 401 ? 11.921 -9.694 -32.038 1.00 88.19 401 LYS A O 1
ATOM 3216 N N . LEU A 1 402 ? 12.365 -8.226 -30.398 1.00 86.94 402 LEU A N 1
ATOM 3217 C CA . LEU A 1 402 ? 12.536 -7.063 -31.254 1.00 86.94 402 LEU A CA 1
ATOM 3218 C C . LEU A 1 402 ? 13.619 -7.300 -32.324 1.00 86.94 402 LEU A C 1
ATOM 3220 O O . LEU A 1 402 ? 14.609 -7.988 -32.085 1.00 86.94 402 LEU A O 1
ATOM 3224 N N . GLY A 1 403 ? 13.388 -6.792 -33.538 1.00 83.00 403 GLY A N 1
ATOM 3225 C CA . GLY A 1 403 ? 14.233 -7.069 -34.707 1.00 83.00 403 GLY A CA 1
ATOM 3226 C C . GLY A 1 403 ? 14.059 -8.467 -35.323 1.00 83.00 403 GLY A C 1
ATOM 3227 O O . GLY A 1 403 ? 14.745 -8.793 -36.291 1.00 83.00 403 GLY A O 1
ATOM 3228 N N . THR A 1 404 ? 13.148 -9.302 -34.807 1.00 88.94 404 THR A N 1
ATOM 3229 C CA . THR A 1 404 ? 12.829 -10.621 -35.385 1.00 88.94 404 THR A CA 1
ATOM 3230 C C . THR A 1 404 ? 11.455 -10.630 -36.067 1.00 88.94 404 THR A C 1
ATOM 3232 O O . THR A 1 404 ? 10.555 -9.908 -35.637 1.00 88.94 404 THR A O 1
ATOM 3235 N N . PRO A 1 405 ? 11.203 -11.529 -37.042 1.00 85.94 405 PRO A N 1
ATOM 3236 C CA . PRO A 1 405 ? 9.877 -11.684 -37.658 1.00 85.94 405 PRO A CA 1
ATOM 3237 C C . PRO A 1 405 ? 8.767 -12.100 -36.676 1.00 85.94 405 PRO A C 1
ATOM 3239 O O . PRO A 1 405 ? 7.580 -12.031 -36.984 1.00 85.94 405 PRO A O 1
ATOM 3242 N N . VAL A 1 406 ? 9.140 -12.584 -35.487 1.00 91.56 406 VAL A N 1
ATOM 3243 C CA . VAL A 1 406 ? 8.196 -12.999 -34.444 1.00 91.56 406 VAL A CA 1
ATOM 3244 C C . VAL A 1 406 ? 7.626 -11.788 -33.697 1.00 91.56 406 VAL A C 1
ATOM 3246 O O . VAL A 1 406 ? 6.516 -11.883 -33.173 1.00 91.56 406 VAL A O 1
ATOM 3249 N N . PHE A 1 407 ? 8.350 -10.663 -33.671 1.00 92.81 407 PHE A N 1
ATOM 3250 C CA . PHE A 1 407 ? 7.966 -9.437 -32.970 1.00 92.81 407 PHE A CA 1
ATOM 3251 C C . PHE A 1 407 ? 6.583 -8.935 -33.386 1.00 92.81 407 PHE A C 1
ATOM 3253 O O . PHE A 1 407 ? 5.677 -8.896 -32.557 1.00 92.81 407 PHE A O 1
ATOM 3260 N N . GLU A 1 408 ? 6.398 -8.631 -34.673 1.00 90.00 408 GLU A N 1
ATOM 3261 C CA . GLU A 1 408 ? 5.161 -8.037 -35.199 1.00 90.00 408 GLU A CA 1
ATOM 3262 C C . GLU A 1 408 ? 3.947 -8.934 -34.941 1.00 90.00 408 GLU A C 1
ATOM 3264 O O . GLU A 1 408 ? 2.874 -8.470 -34.559 1.00 90.00 408 GLU A O 1
ATOM 3269 N N . ARG A 1 409 ? 4.128 -10.255 -35.064 1.00 92.12 409 ARG A N 1
ATOM 3270 C CA . ARG A 1 409 ? 3.077 -11.237 -34.779 1.00 92.12 409 ARG A CA 1
ATOM 3271 C C . ARG A 1 409 ? 2.670 -11.229 -33.305 1.00 92.12 409 ARG A C 1
ATOM 3273 O O . ARG A 1 409 ? 1.484 -11.302 -32.984 1.00 92.12 409 ARG A O 1
ATOM 3280 N N . GLU A 1 410 ? 3.640 -11.195 -32.395 1.00 94.12 410 GLU A N 1
ATOM 3281 C CA . GLU A 1 410 ? 3.370 -11.191 -30.953 1.00 94.12 410 GLU A CA 1
ATOM 3282 C C . GLU A 1 410 ? 2.801 -9.852 -30.481 1.00 94.12 410 GLU A C 1
ATOM 3284 O O . GLU A 1 410 ? 1.912 -9.851 -29.622 1.00 94.12 410 GLU A O 1
ATOM 3289 N N . LEU A 1 411 ? 3.262 -8.748 -31.078 1.00 93.94 411 LEU A N 1
ATOM 3290 C CA . LEU A 1 411 ? 2.746 -7.404 -30.855 1.00 93.94 411 LEU A CA 1
ATOM 3291 C C . LEU A 1 411 ? 1.300 -7.284 -31.347 1.00 93.94 411 LEU A C 1
ATOM 3293 O O . LEU A 1 411 ? 0.432 -6.905 -30.567 1.00 93.94 411 LEU A O 1
ATOM 3297 N N . GLY A 1 412 ? 1.000 -7.726 -32.571 1.00 91.62 412 GLY A N 1
ATOM 3298 C CA . GLY A 1 412 ? -0.368 -7.766 -33.100 1.00 91.62 412 GLY A CA 1
ATOM 3299 C C . GLY A 1 412 ? -1.314 -8.632 -32.257 1.00 91.62 412 GLY A C 1
ATOM 3300 O O . GLY A 1 412 ? -2.483 -8.298 -32.052 1.00 91.62 412 GLY A O 1
ATOM 3301 N N . ARG A 1 413 ? -0.816 -9.733 -31.678 1.00 93.38 413 ARG A N 1
ATOM 3302 C CA . ARG A 1 413 ? -1.596 -10.529 -30.716 1.00 93.38 413 ARG A CA 1
ATOM 3303 C C . ARG A 1 413 ? -1.843 -9.764 -29.414 1.00 93.38 413 ARG A C 1
ATOM 3305 O O . ARG A 1 413 ? -2.931 -9.859 -28.851 1.00 93.38 413 ARG A O 1
ATOM 3312 N N . PHE A 1 414 ? -0.858 -9.028 -28.908 1.00 94.06 414 PHE A N 1
ATOM 3313 C CA . PHE A 1 414 ? -1.026 -8.215 -27.704 1.00 94.06 414 PHE A CA 1
ATOM 3314 C C . PHE A 1 414 ? -2.044 -7.092 -27.912 1.00 94.06 414 PHE A C 1
ATOM 3316 O O . PHE A 1 414 ? -2.954 -6.951 -27.093 1.00 94.06 414 PHE A O 1
ATOM 3323 N N . THR A 1 415 ? -1.952 -6.357 -29.022 1.00 92.75 415 THR A N 1
ATOM 3324 C CA . THR A 1 415 ? -2.869 -5.249 -29.323 1.00 92.75 415 THR A CA 1
ATOM 3325 C C . THR A 1 415 ? -4.313 -5.708 -29.501 1.00 92.75 415 THR A C 1
ATOM 3327 O O . THR A 1 415 ? -5.232 -4.994 -29.123 1.00 92.75 415 THR A O 1
ATOM 3330 N N . THR A 1 416 ? -4.533 -6.931 -29.987 1.00 89.94 416 THR A N 1
ATOM 3331 C CA . THR A 1 416 ? -5.884 -7.495 -30.153 1.00 89.94 416 THR A CA 1
ATOM 3332 C C . THR A 1 416 ? -6.450 -8.145 -28.890 1.00 89.94 416 THR A C 1
ATOM 3334 O O . THR A 1 416 ? -7.657 -8.091 -28.671 1.00 89.94 416 THR A O 1
ATOM 3337 N N . THR A 1 417 ? -5.616 -8.774 -28.053 1.00 90.12 417 THR A N 1
ATOM 3338 C CA . THR A 1 417 ? -6.102 -9.618 -26.936 1.00 90.12 417 THR A CA 1
ATOM 3339 C C . THR A 1 417 ? -5.876 -9.048 -25.539 1.00 90.12 417 THR A C 1
ATOM 3341 O O . THR A 1 417 ? -6.535 -9.486 -24.597 1.00 90.12 417 THR A O 1
ATOM 3344 N N . LYS A 1 418 ? -4.933 -8.117 -25.369 1.00 90.69 418 LYS A N 1
ATOM 3345 C CA . LYS A 1 418 ? -4.507 -7.607 -24.055 1.00 90.69 418 LYS A CA 1
ATOM 3346 C C . LYS A 1 418 ? -4.663 -6.096 -23.942 1.00 90.69 418 LYS A C 1
ATOM 3348 O O . LYS A 1 418 ? -5.156 -5.625 -22.923 1.00 90.69 418 LYS A O 1
ATOM 3353 N N . LEU A 1 419 ? -4.313 -5.353 -24.989 1.00 90.06 419 LEU A N 1
ATOM 3354 C CA . LEU A 1 419 ? -4.387 -3.892 -24.988 1.00 90.06 419 LEU A CA 1
ATOM 3355 C C . LEU A 1 419 ? -5.783 -3.328 -24.648 1.00 90.06 419 LEU A C 1
ATOM 3357 O O . LEU A 1 419 ? -5.814 -2.400 -23.848 1.00 90.06 419 LEU A O 1
ATOM 3361 N N . PRO A 1 420 ? -6.923 -3.904 -25.094 1.00 90.56 420 PRO A N 1
ATOM 3362 C CA . PRO A 1 420 ? -8.241 -3.392 -24.699 1.00 90.56 420 PRO A CA 1
ATOM 3363 C C . PRO A 1 420 ? -8.480 -3.437 -23.182 1.00 90.56 420 PRO A C 1
ATOM 3365 O O . PRO A 1 420 ? -9.042 -2.512 -22.604 1.00 90.56 420 PRO A O 1
ATOM 3368 N N . GLY A 1 421 ? -8.004 -4.493 -22.512 1.00 87.12 421 GLY A N 1
ATOM 3369 C CA . GLY A 1 421 ? -8.095 -4.603 -21.055 1.00 87.12 421 GLY A CA 1
ATOM 3370 C C . GLY A 1 421 ? -7.180 -3.614 -20.328 1.00 87.12 421 GLY A C 1
ATOM 3371 O O . GLY A 1 421 ? -7.513 -3.151 -19.239 1.00 87.12 421 GLY A O 1
ATOM 3372 N N . LEU A 1 422 ? -6.040 -3.262 -20.926 1.00 88.06 422 LEU A N 1
ATOM 3373 C CA . LEU A 1 422 ? -5.150 -2.226 -20.404 1.00 88.06 422 LEU A CA 1
ATOM 3374 C C . LEU A 1 422 ? -5.737 -0.820 -20.606 1.00 88.06 422 LEU A C 1
ATOM 3376 O O . LEU A 1 422 ? -5.673 0.001 -19.694 1.00 88.06 422 LEU A O 1
ATOM 3380 N N . GLU A 1 423 ? -6.359 -0.550 -21.755 1.00 85.31 423 GLU A N 1
ATOM 3381 C CA . GLU A 1 423 ? -7.080 0.704 -22.011 1.00 85.31 423 GLU A CA 1
ATOM 3382 C C . GLU A 1 423 ? -8.241 0.900 -21.029 1.00 85.31 423 GLU A C 1
ATOM 3384 O O . GLU A 1 423 ? -8.443 2.012 -20.541 1.00 85.31 423 GLU A O 1
ATOM 3389 N N . GLU A 1 424 ? -8.953 -0.171 -20.668 1.00 84.44 424 GLU A N 1
ATOM 3390 C CA . GLU A 1 424 ? -9.995 -0.121 -19.640 1.00 84.44 424 GLU A CA 1
ATOM 3391 C C . GLU A 1 424 ? -9.425 0.228 -18.254 1.00 84.44 424 GLU A C 1
ATOM 3393 O O . GLU A 1 424 ? -9.989 1.066 -17.545 1.00 84.44 424 GLU A O 1
ATOM 3398 N N . LEU A 1 425 ? -8.293 -0.369 -17.861 1.00 82.81 425 LEU A N 1
ATOM 3399 C CA . LEU A 1 425 ? -7.626 -0.027 -16.598 1.00 82.81 425 LEU A CA 1
ATOM 3400 C C . LEU A 1 425 ? -7.171 1.435 -16.576 1.00 82.81 425 LEU A C 1
ATOM 3402 O O . LEU A 1 425 ? -7.395 2.128 -15.583 1.00 82.81 425 LEU A O 1
ATOM 3406 N N . LEU A 1 426 ? -6.594 1.916 -17.678 1.00 82.00 426 LEU A N 1
ATOM 3407 C CA . LEU A 1 426 ? -6.194 3.313 -17.835 1.00 82.00 426 LEU A CA 1
ATOM 3408 C C . LEU A 1 426 ? -7.390 4.260 -17.726 1.00 82.00 426 LEU A C 1
ATOM 3410 O O . LEU A 1 426 ? -7.330 5.241 -16.987 1.00 82.00 426 LEU A O 1
ATOM 3414 N N . ALA A 1 427 ? -8.499 3.949 -18.399 1.00 76.19 427 ALA A N 1
ATOM 3415 C CA . ALA A 1 427 ? -9.714 4.753 -18.331 1.00 76.19 427 ALA A CA 1
ATOM 3416 C C . ALA A 1 427 ? -10.271 4.829 -16.900 1.00 76.19 427 ALA A C 1
ATOM 3418 O O . ALA A 1 427 ? -10.664 5.906 -16.454 1.00 76.19 427 ALA A O 1
ATOM 3419 N N . ARG A 1 428 ? -10.249 3.719 -16.148 1.00 72.75 428 ARG A N 1
ATOM 3420 C CA . ARG A 1 428 ? -10.675 3.696 -14.738 1.00 72.75 428 ARG A CA 1
ATOM 3421 C C . ARG A 1 428 ? -9.786 4.565 -13.846 1.00 72.75 428 ARG A C 1
ATOM 3423 O O . ARG A 1 428 ? -10.321 5.274 -12.999 1.00 72.75 428 ARG A O 1
ATOM 3430 N N . MET A 1 429 ? -8.465 4.546 -14.050 1.00 72.12 429 MET A N 1
ATOM 3431 C CA . MET A 1 429 ? -7.532 5.409 -13.310 1.00 72.12 429 MET A CA 1
ATOM 3432 C C . MET A 1 429 ? -7.771 6.898 -13.588 1.00 72.12 429 MET A C 1
ATOM 3434 O O . MET A 1 429 ? -7.655 7.712 -12.681 1.00 72.12 429 MET A O 1
ATOM 3438 N N . VAL A 1 430 ? -8.146 7.254 -14.820 1.00 66.62 430 VAL A N 1
ATOM 3439 C CA . VAL A 1 430 ? -8.448 8.645 -15.202 1.00 66.62 430 VAL A CA 1
ATOM 3440 C C . VAL A 1 430 ? -9.822 9.105 -14.689 1.00 66.62 430 VAL A C 1
ATOM 3442 O O . VAL A 1 430 ? -9.982 10.268 -14.324 1.00 66.62 430 VAL A O 1
ATOM 3445 N N . GLN A 1 431 ? -10.827 8.222 -14.664 1.00 53.78 431 GLN A N 1
ATOM 3446 C CA . GLN A 1 431 ? -12.209 8.572 -14.295 1.00 53.78 431 GLN A CA 1
ATOM 3447 C C . GLN A 1 431 ? -12.452 8.675 -12.784 1.00 53.78 431 GLN A C 1
ATOM 3449 O O . GLN A 1 431 ? -13.330 9.432 -12.373 1.00 53.78 431 GLN A O 1
ATOM 3454 N N . PHE A 1 432 ? -11.696 7.945 -11.961 1.00 51.09 432 PHE A N 1
ATOM 3455 C CA . PHE A 1 432 ? -11.864 7.922 -10.504 1.00 51.09 432 PHE A CA 1
ATOM 3456 C C . PHE A 1 432 ? -10.554 8.293 -9.794 1.00 51.09 432 PHE A C 1
ATOM 3458 O O . PHE A 1 432 ? -9.909 7.410 -9.217 1.00 51.09 432 PHE A O 1
ATOM 3465 N N . PRO A 1 433 ? -10.141 9.575 -9.841 1.00 50.38 433 PRO A N 1
ATOM 3466 C CA . PRO A 1 433 ? -8.903 10.021 -9.215 1.00 50.38 433 PRO A CA 1
ATOM 3467 C C . PRO A 1 433 ? -8.965 9.799 -7.698 1.00 50.38 433 PRO A C 1
ATOM 3469 O O . PRO A 1 433 ? -9.885 10.277 -7.028 1.00 50.38 433 PRO A O 1
ATOM 3472 N N . ARG A 1 434 ? -8.014 9.033 -7.150 1.00 49.03 434 ARG A N 1
ATOM 3473 C CA . ARG A 1 434 ? -8.003 8.637 -5.728 1.00 49.03 434 ARG A CA 1
ATOM 3474 C C . ARG A 1 434 ? -7.363 9.693 -4.820 1.00 49.03 434 ARG A C 1
ATOM 3476 O O . ARG A 1 434 ? -7.557 9.631 -3.610 1.00 49.03 434 ARG A O 1
ATOM 3483 N N . GLY A 1 435 ? -6.739 10.736 -5.370 1.00 42.66 435 GLY A N 1
ATOM 3484 C CA . GLY A 1 435 ? -6.317 11.905 -4.595 1.00 42.66 435 GLY A CA 1
ATOM 3485 C C . GLY A 1 435 ? -5.482 12.887 -5.412 1.00 42.66 435 GLY A C 1
ATOM 3486 O O . GLY A 1 435 ? -4.602 12.475 -6.152 1.00 42.66 435 GLY A O 1
ATOM 3487 N N . GLN A 1 436 ? -5.724 14.193 -5.253 1.00 37.44 436 GLN A N 1
ATOM 3488 C CA . GLN A 1 436 ? -4.992 15.269 -5.951 1.00 37.44 436 GLN A CA 1
ATOM 3489 C C . GLN A 1 436 ? -3.910 15.933 -5.078 1.00 37.44 436 GLN A C 1
ATOM 3491 O O . GLN A 1 436 ? -3.502 17.066 -5.336 1.00 37.44 436 GLN A O 1
ATOM 3496 N N . GLY A 1 437 ? -3.428 15.239 -4.044 1.00 37.56 437 GLY A N 1
ATOM 3497 C CA . GLY A 1 437 ? -2.235 15.644 -3.297 1.00 37.56 437 GLY A CA 1
ATOM 3498 C C . GLY A 1 437 ? -0.942 15.292 -4.052 1.00 37.56 437 GLY A C 1
ATOM 3499 O O . GLY A 1 437 ? -0.973 14.488 -4.976 1.00 37.56 437 GLY A O 1
ATOM 3500 N N . PRO A 1 438 ? 0.239 15.795 -3.651 1.00 31.31 438 PRO A N 1
ATOM 3501 C CA . PRO A 1 438 ? 1.533 15.483 -4.287 1.00 31.31 438 PRO A CA 1
ATOM 3502 C C . PRO A 1 438 ? 2.011 14.023 -4.086 1.00 31.31 438 PRO A C 1
ATOM 3504 O O . PRO A 1 438 ? 3.200 13.725 -4.199 1.00 31.31 438 PRO A O 1
ATOM 3507 N N . GLY A 1 439 ? 1.103 13.109 -3.738 1.00 42.69 439 GLY A N 1
ATOM 3508 C CA . GLY A 1 439 ? 1.385 11.705 -3.482 1.00 42.69 439 GLY A CA 1
ATOM 3509 C C . GLY A 1 439 ? 1.566 10.869 -4.759 1.00 42.69 439 GLY A C 1
ATOM 3510 O O . GLY A 1 439 ? 1.256 11.322 -5.862 1.00 42.69 439 GLY A O 1
ATOM 3511 N N . PRO A 1 440 ? 2.040 9.617 -4.618 1.00 46.97 440 PRO A N 1
ATOM 3512 C CA . PRO A 1 440 ? 2.256 8.708 -5.747 1.00 46.97 440 PRO A CA 1
ATOM 3513 C C . PRO A 1 440 ? 0.988 8.434 -6.576 1.00 46.97 440 PRO A C 1
ATOM 3515 O O . PRO A 1 440 ? 1.101 8.161 -7.770 1.00 46.97 440 PRO A O 1
ATOM 3518 N N . GLU A 1 441 ? -0.195 8.547 -5.963 1.00 50.94 441 GLU A N 1
ATOM 3519 C CA . GLU A 1 441 ? -1.513 8.343 -6.587 1.00 50.94 441 GLU A CA 1
ATOM 3520 C C . GLU A 1 441 ? -1.841 9.451 -7.618 1.00 50.94 441 GLU A C 1
ATOM 3522 O O . GLU A 1 441 ? -2.187 9.144 -8.755 1.00 50.94 441 GLU A O 1
ATOM 3527 N N . ALA A 1 442 ? -1.580 10.729 -7.314 1.00 50.84 442 ALA A N 1
ATOM 3528 C CA . ALA A 1 442 ? -1.771 11.830 -8.272 1.00 50.84 442 ALA A CA 1
ATOM 3529 C C . ALA A 1 442 ? -0.775 11.791 -9.446 1.00 50.84 442 ALA A C 1
ATOM 3531 O O . ALA A 1 442 ? -1.083 12.205 -10.565 1.00 50.84 442 ALA A O 1
ATOM 3532 N N . GLN A 1 443 ? 0.441 11.286 -9.205 1.00 56.53 443 GLN A N 1
ATOM 3533 C CA . GLN A 1 443 ? 1.439 11.099 -10.263 1.00 56.53 443 GLN A CA 1
ATOM 3534 C C . GLN A 1 443 ? 1.030 9.975 -11.222 1.00 56.53 443 GLN A C 1
ATOM 3536 O O . GLN A 1 443 ? 1.213 10.111 -12.429 1.00 56.53 443 GLN A O 1
ATOM 3541 N N . SER A 1 444 ? 0.419 8.898 -10.714 1.00 60.66 444 SER A N 1
ATOM 3542 C CA . SER A 1 444 ? -0.072 7.805 -11.563 1.00 60.66 444 SER A CA 1
ATOM 3543 C C . SER A 1 444 ? -1.198 8.268 -12.490 1.00 60.66 444 SER A C 1
ATOM 3545 O O . SER A 1 444 ? -1.240 7.847 -13.641 1.00 60.66 444 SER A O 1
ATOM 3547 N N . GLU A 1 445 ? -2.071 9.164 -12.026 1.00 66.44 445 GLU A N 1
ATOM 3548 C CA . GLU A 1 445 ? -3.177 9.731 -12.810 1.00 66.44 445 GLU A CA 1
ATOM 3549 C C . GLU A 1 445 ? -2.687 10.588 -13.988 1.00 66.44 445 GLU A C 1
ATOM 3551 O O . GLU A 1 445 ? -3.149 10.419 -15.120 1.00 66.44 445 GLU A O 1
ATOM 3556 N N . HIS A 1 446 ? -1.717 11.478 -13.747 1.00 66.00 446 HIS A N 1
ATOM 3557 C CA . HIS A 1 446 ? -1.144 12.325 -14.796 1.00 66.00 446 HIS A CA 1
ATOM 3558 C C . HIS A 1 446 ? -0.433 11.492 -15.871 1.00 66.00 446 HIS A C 1
ATOM 3560 O O . HIS A 1 446 ? -0.680 11.679 -17.062 1.00 66.00 446 HIS A O 1
ATOM 3566 N N . VAL A 1 447 ? 0.385 10.515 -15.460 1.00 65.50 447 VAL A N 1
ATOM 3567 C CA . VAL A 1 447 ? 1.117 9.652 -16.402 1.00 65.50 447 VAL A CA 1
ATOM 3568 C C . VAL A 1 447 ? 0.159 8.688 -17.126 1.00 65.50 447 VAL A C 1
ATOM 3570 O O . VAL A 1 447 ? 0.335 8.433 -18.317 1.00 65.50 447 VAL A O 1
ATOM 3573 N N . ALA A 1 448 ? -0.914 8.210 -16.479 1.00 71.75 448 ALA A N 1
ATOM 3574 C CA . ALA A 1 448 ? -1.947 7.397 -17.133 1.00 71.75 448 ALA A CA 1
ATOM 3575 C C . ALA A 1 448 ? -2.694 8.171 -18.235 1.00 71.75 448 ALA A C 1
ATOM 3577 O O . ALA A 1 448 ? -2.955 7.616 -19.307 1.00 71.75 448 ALA A O 1
ATOM 3578 N N . ALA A 1 449 ? -2.981 9.459 -18.013 1.00 73.38 449 ALA A N 1
ATOM 3579 C CA . ALA A 1 449 ? -3.579 10.329 -19.025 1.00 73.38 449 ALA A CA 1
ATOM 3580 C C . ALA A 1 449 ? -2.656 10.533 -20.242 1.00 73.38 449 ALA A C 1
ATOM 3582 O O . ALA A 1 449 ? -3.140 10.623 -21.369 1.00 73.38 449 ALA A O 1
ATOM 3583 N N . GLU A 1 450 ? -1.334 10.543 -20.043 1.00 76.06 450 GLU A N 1
ATOM 3584 C CA . GLU A 1 450 ? -0.364 10.578 -21.143 1.00 76.06 450 GLU A CA 1
ATOM 3585 C C . GLU A 1 450 ? -0.149 9.220 -21.831 1.00 76.06 450 GLU A C 1
ATOM 3587 O O . GLU A 1 450 ? 0.262 9.165 -22.995 1.00 76.06 450 GLU A O 1
ATOM 3592 N N . LEU A 1 451 ? -0.385 8.110 -21.127 1.00 84.00 451 LEU A N 1
ATOM 3593 C CA . LEU A 1 451 ? -0.238 6.763 -21.678 1.00 84.00 451 LEU A CA 1
ATOM 3594 C C . LEU A 1 451 ? -1.414 6.381 -22.584 1.00 84.00 451 LEU A C 1
ATOM 3596 O O . LEU A 1 451 ? -1.215 5.686 -23.580 1.00 84.00 451 LEU A O 1
ATOM 3600 N N . HIS A 1 452 ? -2.623 6.863 -22.288 1.00 83.69 452 HIS A N 1
ATOM 3601 C CA . HIS A 1 452 ? -3.831 6.502 -23.033 1.00 83.69 452 HIS A CA 1
ATOM 3602 C C . HIS A 1 452 ? -3.754 6.825 -24.546 1.00 83.69 452 HIS A C 1
ATOM 3604 O O . HIS A 1 452 ? -3.983 5.920 -25.349 1.00 83.69 452 HIS A O 1
ATOM 3610 N N . PRO A 1 453 ? -3.322 8.026 -24.994 1.00 84.38 453 PRO A N 1
ATOM 3611 C CA . PRO A 1 453 ? -3.143 8.307 -26.423 1.00 84.38 453 PRO A CA 1
ATOM 3612 C C . PRO A 1 453 ? -2.107 7.402 -27.102 1.00 84.38 453 PRO A C 1
ATOM 3614 O O . PRO A 1 453 ? -2.261 7.049 -28.272 1.00 84.38 453 PRO A O 1
ATOM 3617 N N . ARG A 1 454 ? -1.053 7.010 -26.373 1.00 88.56 454 ARG A N 1
ATOM 3618 C CA . ARG A 1 454 ? 0.015 6.132 -26.877 1.00 88.56 454 ARG A CA 1
ATOM 3619 C C . ARG A 1 454 ? -0.465 4.685 -27.007 1.00 88.56 454 ARG A C 1
ATOM 3621 O O . ARG A 1 454 ? -0.126 4.027 -27.986 1.00 88.56 454 ARG A O 1
ATOM 3628 N N . ALA A 1 455 ? -1.305 4.218 -26.080 1.00 87.69 455 ALA A N 1
ATOM 3629 C CA . ALA A 1 455 ? -2.000 2.935 -26.189 1.00 87.69 455 ALA A CA 1
ATOM 3630 C C . ALA A 1 455 ? -2.875 2.893 -27.454 1.00 87.69 455 ALA A C 1
ATOM 3632 O O . ALA A 1 455 ? -2.757 1.975 -28.263 1.00 87.69 455 ALA A O 1
ATOM 3633 N N . THR A 1 456 ? -3.663 3.945 -27.692 1.00 85.75 456 THR A N 1
ATOM 3634 C CA . THR A 1 456 ? -4.497 4.051 -28.896 1.00 85.75 456 THR A CA 1
ATOM 3635 C C . THR A 1 456 ? -3.668 4.109 -30.184 1.00 85.75 456 THR A C 1
ATOM 3637 O O . THR A 1 456 ? -4.067 3.533 -31.197 1.00 85.75 456 THR A O 1
ATOM 3640 N N . ALA A 1 457 ? -2.514 4.784 -30.174 1.00 87.44 457 ALA A N 1
ATOM 3641 C CA . ALA A 1 457 ? -1.597 4.791 -31.314 1.00 87.44 457 ALA A CA 1
ATOM 3642 C C . ALA A 1 457 ? -1.066 3.379 -31.612 1.00 87.44 457 ALA A C 1
ATOM 3644 O O . ALA A 1 457 ? -1.170 2.925 -32.751 1.00 87.44 457 ALA A O 1
ATOM 3645 N N . LEU A 1 458 ? -0.618 2.653 -30.581 1.00 91.62 458 LEU A N 1
ATOM 3646 C CA . LEU A 1 458 ? -0.152 1.269 -30.700 1.00 91.62 458 LEU A CA 1
ATOM 3647 C C . LEU A 1 458 ? -1.242 0.322 -31.226 1.00 91.62 458 LEU A C 1
ATOM 3649 O O . LEU A 1 458 ? -0.955 -0.584 -32.006 1.00 91.62 458 LEU A O 1
ATOM 3653 N N . ALA A 1 459 ? -2.503 0.535 -30.835 1.00 89.31 459 ALA A N 1
ATOM 3654 C CA . ALA A 1 459 ? -3.636 -0.239 -31.340 1.00 89.31 459 ALA A CA 1
ATOM 3655 C C . ALA A 1 459 ? -3.858 -0.044 -32.851 1.00 89.31 459 ALA A C 1
ATOM 3657 O O . ALA A 1 459 ? -4.223 -0.989 -33.551 1.00 89.31 459 ALA A O 1
ATOM 3658 N N . ARG A 1 460 ? -3.650 1.181 -33.356 1.00 88.75 460 ARG A N 1
ATOM 3659 C CA . ARG A 1 460 ? -3.834 1.531 -34.777 1.00 88.75 460 ARG A CA 1
ATOM 3660 C C . ARG A 1 460 ? -2.655 1.095 -35.641 1.00 88.75 460 ARG A C 1
ATOM 3662 O O . ARG A 1 460 ? -2.864 0.661 -36.771 1.00 88.75 460 ARG A O 1
ATOM 3669 N N . HIS A 1 461 ? -1.445 1.212 -35.103 1.00 90.88 461 HIS A N 1
ATOM 3670 C CA . HIS A 1 461 ? -0.192 0.927 -35.792 1.00 90.88 461 HIS A CA 1
ATOM 3671 C C . HIS A 1 461 ? 0.693 0.044 -34.893 1.00 90.88 461 HIS A C 1
ATOM 3673 O O . HIS A 1 461 ? 1.514 0.557 -34.137 1.00 90.88 461 HIS A O 1
ATOM 3679 N N . PRO A 1 462 ? 0.508 -1.292 -34.909 1.00 88.81 462 PRO A N 1
ATOM 3680 C CA . PRO A 1 462 ? 1.288 -2.219 -34.089 1.00 88.81 462 PRO A CA 1
ATOM 3681 C C . PRO A 1 462 ? 2.678 -2.464 -34.700 1.00 88.81 462 PRO A C 1
ATOM 3683 O O . PRO A 1 462 ? 2.991 -3.576 -35.126 1.00 88.81 462 PRO A O 1
ATOM 3686 N N . ASP A 1 463 ? 3.498 -1.418 -34.759 1.00 90.19 463 ASP A N 1
ATOM 3687 C CA . ASP A 1 463 ? 4.871 -1.433 -35.270 1.00 90.19 463 ASP A CA 1
ATOM 3688 C C . ASP A 1 463 ? 5.912 -1.187 -34.162 1.00 90.19 463 ASP A C 1
ATOM 3690 O O . ASP A 1 463 ? 5.586 -0.919 -33.001 1.00 90.19 463 ASP A O 1
ATOM 3694 N N . GLU A 1 464 ? 7.194 -1.335 -34.511 1.00 89.56 464 GLU A N 1
ATOM 3695 C CA . GLU A 1 464 ? 8.299 -1.172 -33.560 1.00 89.56 464 GLU A CA 1
ATOM 3696 C C . GLU A 1 464 ? 8.371 0.250 -32.984 1.00 89.56 464 GLU A C 1
ATOM 3698 O O . GLU A 1 464 ? 8.623 0.415 -31.788 1.00 89.56 464 GLU A O 1
ATOM 3703 N N . GLU A 1 465 ? 8.131 1.272 -33.805 1.00 90.12 465 GLU A N 1
ATOM 3704 C CA . GLU A 1 465 ? 8.191 2.674 -33.385 1.00 90.12 465 GLU A CA 1
ATOM 3705 C C . GLU A 1 465 ? 7.119 2.978 -32.334 1.00 90.12 465 GLU A C 1
ATOM 3707 O O . GLU A 1 465 ? 7.426 3.473 -31.245 1.00 90.12 465 GLU A O 1
ATOM 3712 N N . SER A 1 466 ? 5.873 2.594 -32.613 1.00 90.19 466 SER A N 1
ATOM 3713 C CA . SER A 1 466 ? 4.744 2.769 -31.703 1.00 90.19 466 SER A CA 1
ATOM 3714 C C . SER A 1 466 ? 4.930 1.960 -30.422 1.00 90.19 466 SER A C 1
ATOM 3716 O O . SER A 1 466 ? 4.597 2.434 -29.334 1.00 90.19 466 SER A O 1
ATOM 3718 N N . PHE A 1 467 ? 5.500 0.754 -30.518 1.00 91.75 467 PHE A N 1
ATOM 3719 C CA . PHE A 1 467 ? 5.802 -0.073 -29.352 1.00 91.75 467 PHE A CA 1
ATOM 3720 C C . PHE A 1 467 ? 6.844 0.581 -28.440 1.00 91.75 467 PHE A C 1
ATOM 3722 O O . PHE A 1 467 ? 6.618 0.682 -27.234 1.00 91.75 467 PHE A O 1
ATOM 3729 N N . ARG A 1 468 ? 7.947 1.094 -28.999 1.00 88.31 468 ARG A N 1
ATOM 3730 C CA . ARG A 1 468 ? 8.972 1.815 -28.226 1.00 88.31 468 ARG A CA 1
ATOM 3731 C C . ARG A 1 468 ? 8.420 3.095 -27.601 1.00 88.31 468 ARG A C 1
ATOM 3733 O O . ARG A 1 468 ? 8.706 3.376 -26.439 1.00 88.31 468 ARG A O 1
ATOM 3740 N N . ALA A 1 469 ? 7.596 3.840 -28.339 1.00 87.00 469 ALA A N 1
ATOM 3741 C CA . ALA A 1 469 ? 6.937 5.046 -27.839 1.00 87.00 469 ALA A CA 1
ATOM 3742 C C . ALA A 1 469 ? 5.943 4.752 -26.699 1.00 87.00 469 ALA A C 1
ATOM 3744 O O . ALA A 1 469 ? 5.705 5.611 -25.850 1.00 87.00 469 ALA A O 1
ATOM 3745 N N . PHE A 1 470 ? 5.374 3.546 -26.668 1.00 90.06 470 PHE A N 1
ATOM 3746 C CA . PHE A 1 470 ? 4.458 3.086 -25.628 1.00 90.06 470 PHE A CA 1
ATOM 3747 C C . PHE A 1 470 ? 5.176 2.514 -24.393 1.00 90.06 470 PHE A C 1
ATOM 3749 O O . PHE A 1 470 ? 4.737 2.752 -23.268 1.00 90.06 470 PHE A O 1
ATOM 3756 N N . GLN A 1 471 ? 6.278 1.784 -24.584 1.00 86.56 471 GLN A N 1
ATOM 3757 C CA . GLN A 1 471 ? 6.929 0.996 -23.534 1.00 86.56 471 GLN A CA 1
ATOM 3758 C C . GLN A 1 471 ? 7.432 1.838 -22.355 1.00 86.56 471 GLN A C 1
ATOM 3760 O O . GLN A 1 471 ? 7.083 1.546 -21.215 1.00 86.56 471 GLN A O 1
ATOM 3765 N N . ALA A 1 472 ? 8.237 2.876 -22.600 1.00 81.06 472 ALA A N 1
ATOM 3766 C CA . ALA A 1 472 ? 8.819 3.660 -21.506 1.00 81.06 472 ALA A CA 1
ATOM 3767 C C . ALA A 1 472 ? 7.747 4.387 -20.659 1.00 81.06 472 ALA A C 1
ATOM 3769 O O . ALA A 1 472 ? 7.794 4.292 -19.430 1.00 81.06 472 ALA A O 1
ATOM 3770 N N . PRO A 1 473 ? 6.726 5.034 -21.261 1.00 85.06 473 PRO A N 1
ATOM 3771 C CA . PRO A 1 473 ? 5.591 5.567 -20.508 1.00 85.06 473 PRO A CA 1
ATOM 3772 C C . PRO A 1 473 ? 4.789 4.493 -19.758 1.00 85.06 473 PRO A C 1
ATOM 3774 O O . PRO A 1 473 ? 4.342 4.743 -18.640 1.00 85.06 473 PRO A O 1
ATOM 3777 N N . PHE A 1 474 ? 4.626 3.292 -20.328 1.00 89.00 474 PHE A N 1
ATOM 3778 C CA . PHE A 1 474 ? 4.001 2.168 -19.627 1.00 89.00 474 PHE A CA 1
ATOM 3779 C C . PHE A 1 474 ? 4.786 1.761 -18.377 1.00 89.00 474 PHE A C 1
ATOM 3781 O O . PHE A 1 474 ? 4.188 1.644 -17.309 1.00 89.00 474 PHE A O 1
ATOM 3788 N N . GLU A 1 475 ? 6.108 1.591 -18.480 1.00 83.69 475 GLU A N 1
ATOM 3789 C CA . GLU A 1 475 ? 6.954 1.257 -17.327 1.00 83.69 475 GLU A CA 1
ATOM 3790 C C . GLU A 1 475 ? 6.851 2.319 -16.225 1.00 83.69 475 GLU A C 1
ATOM 3792 O O . GLU A 1 475 ? 6.783 1.981 -15.045 1.00 83.69 475 GLU A O 1
ATOM 3797 N N . GLN A 1 476 ? 6.751 3.599 -16.597 1.00 81.62 476 GLN A N 1
ATOM 3798 C CA . GLN A 1 476 ? 6.559 4.682 -15.635 1.00 81.62 476 GLN A CA 1
ATOM 3799 C C . GLN A 1 476 ? 5.202 4.597 -14.920 1.00 81.62 476 GLN A C 1
ATOM 3801 O O . GLN A 1 476 ? 5.153 4.710 -13.694 1.00 81.62 476 GLN A O 1
ATOM 3806 N N . VAL A 1 477 ? 4.098 4.372 -15.646 1.00 84.31 477 VAL A N 1
ATOM 3807 C CA . VAL A 1 477 ? 2.778 4.170 -15.015 1.00 84.31 477 VAL A CA 1
ATOM 3808 C C . VAL A 1 477 ? 2.806 2.951 -14.102 1.00 84.31 477 VAL A C 1
ATOM 3810 O O . VAL A 1 477 ? 2.336 3.032 -12.967 1.00 84.31 477 VAL A O 1
ATOM 3813 N N . PHE A 1 478 ? 3.386 1.844 -14.566 1.00 86.62 478 PHE A N 1
ATOM 3814 C CA . PHE A 1 478 ? 3.481 0.625 -13.778 1.00 86.62 478 PHE A CA 1
ATOM 3815 C C . PHE A 1 478 ? 4.270 0.848 -12.484 1.00 86.62 478 PHE A C 1
ATOM 3817 O O . PHE A 1 478 ? 3.801 0.457 -11.420 1.00 86.62 478 PHE A O 1
ATOM 3824 N N . PHE A 1 479 ? 5.393 1.566 -12.536 1.00 82.75 479 PHE A N 1
ATOM 3825 C CA . PHE A 1 479 ? 6.150 1.955 -11.345 1.00 82.75 479 PHE A CA 1
ATOM 3826 C C . PHE A 1 479 ? 5.312 2.769 -10.343 1.00 82.75 479 PHE A C 1
ATOM 3828 O O . PHE A 1 479 ? 5.403 2.564 -9.133 1.00 82.75 479 PHE A O 1
ATOM 3835 N N . HIS A 1 480 ? 4.438 3.665 -10.809 1.00 79.12 480 HIS A N 1
ATOM 3836 C CA . HIS A 1 480 ? 3.536 4.391 -9.910 1.00 79.12 480 HIS A CA 1
ATOM 3837 C C . HIS A 1 480 ? 2.447 3.496 -9.301 1.00 79.12 480 HIS A C 1
ATOM 3839 O O . HIS A 1 480 ? 2.168 3.618 -8.106 1.00 79.12 480 HIS A O 1
ATOM 3845 N N . VAL A 1 481 ? 1.865 2.581 -10.085 1.00 83.56 481 VAL A N 1
ATOM 3846 C CA . VAL A 1 481 ? 0.918 1.566 -9.583 1.00 83.56 481 VAL A CA 1
ATOM 3847 C C . VAL A 1 481 ? 1.582 0.689 -8.520 1.00 83.56 481 VAL A C 1
ATOM 3849 O O . VAL A 1 481 ? 0.987 0.404 -7.478 1.00 83.56 481 VAL A O 1
ATOM 3852 N N . ASP A 1 482 ? 2.832 0.306 -8.755 1.00 85.81 482 ASP A N 1
ATOM 3853 C CA . ASP A 1 482 ? 3.639 -0.501 -7.851 1.00 85.81 482 ASP A CA 1
ATOM 3854 C C . ASP A 1 482 ? 3.859 0.201 -6.498 1.00 85.81 482 ASP A C 1
ATOM 3856 O O . ASP A 1 482 ? 3.543 -0.347 -5.435 1.00 85.81 482 ASP A O 1
ATOM 3860 N N . ARG A 1 483 ? 4.247 1.484 -6.527 1.00 83.75 483 ARG A N 1
ATOM 3861 C CA . ARG A 1 483 ? 4.394 2.306 -5.313 1.00 83.75 483 ARG A CA 1
ATOM 3862 C C . ARG A 1 483 ? 3.077 2.551 -4.580 1.00 83.75 483 ARG A C 1
ATOM 3864 O O . ARG A 1 483 ? 3.060 2.558 -3.349 1.00 83.75 483 ARG A O 1
ATOM 3871 N N . ALA A 1 484 ? 1.977 2.762 -5.304 1.00 81.94 484 ALA A N 1
ATOM 3872 C CA . ALA A 1 484 ? 0.652 2.904 -4.698 1.00 81.94 484 ALA A CA 1
ATOM 3873 C C . ALA A 1 484 ? 0.225 1.606 -3.989 1.00 81.94 484 ALA A C 1
ATOM 3875 O O . ALA A 1 484 ? -0.314 1.643 -2.881 1.00 81.94 484 ALA A O 1
ATOM 3876 N N . THR A 1 485 ? 0.545 0.456 -4.584 1.00 88.81 485 THR A N 1
ATOM 3877 C CA . THR A 1 485 ? 0.309 -0.863 -3.984 1.00 88.81 485 THR A CA 1
ATOM 3878 C C . THR A 1 485 ? 1.147 -1.047 -2.721 1.00 88.81 485 THR A C 1
ATOM 3880 O O . THR A 1 485 ? 0.607 -1.444 -1.691 1.00 88.81 485 THR A O 1
ATOM 3883 N N . LEU A 1 486 ? 2.436 -0.682 -2.748 1.00 89.50 486 LEU A N 1
ATOM 3884 C CA . LEU A 1 486 ? 3.289 -0.705 -1.554 1.00 89.50 486 LEU A CA 1
ATOM 3885 C C . LEU A 1 486 ? 2.723 0.185 -0.436 1.00 89.50 486 LEU A C 1
ATOM 3887 O O . LEU A 1 486 ? 2.743 -0.214 0.726 1.00 89.50 486 LEU A O 1
ATOM 3891 N N . ALA A 1 487 ? 2.184 1.361 -0.768 1.00 85.00 487 ALA A N 1
ATOM 3892 C CA . ALA A 1 487 ? 1.569 2.246 0.216 1.00 85.00 487 ALA A CA 1
ATOM 3893 C C . ALA A 1 487 ? 0.324 1.624 0.874 1.00 85.00 487 ALA A C 1
ATOM 3895 O O . ALA A 1 487 ? 0.177 1.724 2.090 1.00 85.00 487 ALA A O 1
ATOM 3896 N N . GLU A 1 488 ? -0.558 0.958 0.117 1.00 88.19 488 GLU A N 1
ATOM 3897 C CA . GLU A 1 488 ? -1.716 0.261 0.703 1.00 88.19 488 GLU A CA 1
ATOM 3898 C C . GLU A 1 488 ? -1.292 -0.948 1.546 1.00 88.19 488 GLU A C 1
ATOM 3900 O O . GLU A 1 488 ? -1.826 -1.143 2.636 1.00 88.19 488 GLU A O 1
ATOM 3905 N N . VAL A 1 489 ? -0.302 -1.721 1.094 1.00 91.19 489 VAL A N 1
ATOM 3906 C CA . VAL A 1 489 ? 0.245 -2.846 1.865 1.00 91.19 489 VAL A CA 1
ATOM 3907 C C . VAL A 1 489 ? 0.893 -2.357 3.168 1.00 91.19 489 VAL A C 1
ATOM 3909 O O . VAL A 1 489 ? 0.654 -2.943 4.220 1.00 91.19 489 VAL A O 1
ATOM 3912 N N . GLY A 1 490 ? 1.632 -1.243 3.134 1.00 89.44 490 GLY A N 1
ATOM 3913 C CA . GLY A 1 490 ? 2.181 -0.599 4.331 1.00 89.44 490 GLY A CA 1
ATOM 3914 C C . GLY A 1 490 ? 1.090 -0.109 5.288 1.00 89.44 490 GLY A C 1
ATOM 3915 O O . GLY A 1 490 ? 1.156 -0.376 6.483 1.00 89.44 490 GLY A O 1
ATOM 3916 N N . ARG A 1 491 ? 0.015 0.507 4.769 1.00 87.50 491 ARG A N 1
ATOM 3917 C CA . ARG A 1 491 ? -1.163 0.866 5.584 1.00 87.50 491 ARG A CA 1
ATOM 3918 C C . ARG A 1 491 ? -1.801 -0.362 6.234 1.00 87.50 491 ARG A C 1
ATOM 3920 O O . ARG A 1 491 ? -2.240 -0.286 7.379 1.00 87.50 491 ARG A O 1
ATOM 3927 N N . ALA A 1 492 ? -1.887 -1.480 5.516 1.00 91.00 492 ALA A N 1
ATOM 3928 C CA . ALA A 1 492 ? -2.393 -2.727 6.076 1.00 91.00 492 ALA A CA 1
ATOM 3929 C C . ALA A 1 492 ? -1.477 -3.254 7.193 1.00 91.00 492 ALA A C 1
ATOM 3931 O O . ALA A 1 492 ? -1.989 -3.643 8.241 1.00 91.00 492 ALA A O 1
ATOM 3932 N N . GLU A 1 493 ? -0.154 -3.209 7.006 1.00 93.00 493 GLU A N 1
ATOM 3933 C CA . GLU A 1 493 ? 0.844 -3.587 8.017 1.00 93.00 493 GLU A CA 1
ATOM 3934 C C . GLU A 1 493 ? 0.731 -2.731 9.292 1.00 93.00 493 GLU A C 1
ATOM 3936 O O . GLU A 1 493 ? 0.659 -3.279 10.395 1.00 93.00 493 GLU A O 1
ATOM 3941 N N . ASP A 1 494 ? 0.617 -1.408 9.148 1.00 88.44 494 ASP A N 1
ATOM 3942 C CA . ASP A 1 494 ? 0.431 -0.479 10.269 1.00 88.44 494 ASP A CA 1
ATOM 3943 C C . ASP A 1 494 ? -0.859 -0.784 11.047 1.00 88.44 494 ASP A C 1
ATOM 3945 O O . ASP A 1 494 ? -0.850 -0.872 12.278 1.00 88.44 494 ASP A O 1
ATOM 3949 N N . ARG A 1 495 ? -1.972 -1.008 10.333 1.00 88.00 495 ARG A N 1
ATOM 3950 C CA . ARG A 1 495 ? -3.276 -1.336 10.937 1.00 88.00 495 ARG A CA 1
ATOM 3951 C C . ARG A 1 495 ? -3.229 -2.649 11.717 1.00 88.00 495 ARG A C 1
ATOM 3953 O O . ARG A 1 495 ? -3.721 -2.700 12.842 1.00 88.00 495 ARG A O 1
ATOM 3960 N N . VAL A 1 496 ? -2.632 -3.709 11.162 1.00 91.31 496 VAL A N 1
ATOM 3961 C CA . VAL A 1 496 ? -2.536 -4.990 11.886 1.00 91.31 496 VAL A CA 1
ATOM 3962 C C . VAL A 1 496 ? -1.582 -4.907 13.077 1.00 91.31 496 VAL A C 1
ATOM 3964 O O . VAL A 1 496 ? -1.826 -5.564 14.084 1.00 91.31 496 VAL A O 1
ATOM 3967 N N . ALA A 1 497 ? -0.534 -4.077 13.015 1.00 88.31 497 ALA A N 1
ATOM 3968 C CA . ALA A 1 497 ? 0.355 -3.839 14.151 1.00 88.31 497 ALA A CA 1
ATOM 3969 C C . ALA A 1 497 ? -0.362 -3.094 15.290 1.00 88.31 497 ALA A C 1
ATOM 3971 O O . ALA A 1 497 ? -0.237 -3.470 16.457 1.00 88.31 497 ALA A O 1
ATOM 3972 N N . GLN A 1 498 ? -1.155 -2.076 14.955 1.00 86.44 498 GLN A N 1
ATOM 3973 C CA . GLN A 1 498 ? -2.006 -1.369 15.911 1.00 86.44 498 GLN A CA 1
ATOM 3974 C C . GLN A 1 498 ? -3.037 -2.305 16.555 1.00 86.44 498 GLN A C 1
ATOM 3976 O O . GLN A 1 498 ? -3.175 -2.323 17.778 1.00 86.44 498 GLN A O 1
ATOM 3981 N N . PHE A 1 499 ? -3.704 -3.129 15.745 1.00 87.75 499 PHE A N 1
ATOM 3982 C CA . PHE A 1 499 ? -4.658 -4.129 16.220 1.00 87.75 499 PHE A CA 1
ATOM 3983 C C . PHE A 1 499 ? -4.000 -5.165 17.144 1.00 87.75 499 PHE A C 1
ATOM 3985 O O . PHE A 1 499 ? -4.525 -5.473 18.211 1.00 87.75 499 PHE A O 1
ATOM 3992 N N . GLU A 1 500 ? -2.811 -5.663 16.789 1.00 89.94 500 GLU A N 1
ATOM 3993 C CA . GLU A 1 500 ? -2.047 -6.591 17.629 1.00 89.94 500 GLU A CA 1
ATOM 3994 C C . GLU A 1 500 ? -1.711 -5.976 18.997 1.00 89.94 500 GLU A C 1
ATOM 3996 O O . GLU A 1 500 ? -1.818 -6.651 20.023 1.00 89.94 500 GLU A O 1
ATOM 4001 N N . ASN A 1 501 ? -1.331 -4.697 19.032 1.00 87.81 501 ASN A N 1
ATOM 4002 C CA . ASN A 1 501 ? -1.057 -3.989 20.282 1.00 87.81 501 ASN A CA 1
ATOM 4003 C C . ASN A 1 501 ? -2.321 -3.825 21.136 1.00 87.81 501 ASN A C 1
ATOM 4005 O O . ASN A 1 501 ? -2.267 -4.065 22.343 1.00 87.81 501 ASN A O 1
ATOM 4009 N N . ALA A 1 502 ? -3.463 -3.500 20.524 1.00 86.94 502 ALA A N 1
ATOM 4010 C CA . ALA A 1 502 ? -4.745 -3.442 21.226 1.00 86.94 502 ALA A CA 1
ATOM 4011 C C . ALA A 1 502 ? -5.101 -4.797 21.864 1.00 86.94 502 ALA A C 1
ATOM 4013 O O . ALA A 1 502 ? -5.421 -4.860 23.051 1.00 86.94 502 ALA A O 1
ATOM 4014 N N . LEU A 1 503 ? -4.940 -5.901 21.124 1.00 87.81 503 LEU A N 1
ATOM 4015 C CA . LEU A 1 503 ? -5.169 -7.252 21.648 1.00 87.81 503 LEU A CA 1
ATOM 4016 C C . LEU A 1 503 ? -4.206 -7.630 22.780 1.00 87.81 503 LEU A C 1
ATOM 4018 O O . LEU A 1 503 ? -4.612 -8.279 23.744 1.00 87.81 503 LEU A O 1
ATOM 4022 N N . LYS A 1 504 ? -2.928 -7.240 22.687 1.00 87.31 504 LYS A N 1
ATOM 4023 C CA . LYS A 1 504 ? -1.951 -7.455 23.769 1.00 87.31 504 LYS A CA 1
ATOM 4024 C C . LYS A 1 504 ? -2.372 -6.732 25.044 1.00 87.31 504 LYS A C 1
ATOM 4026 O O . LYS A 1 504 ? -2.297 -7.330 26.113 1.00 87.31 504 LYS A O 1
ATOM 4031 N N . ASN A 1 505 ? -2.860 -5.498 24.934 1.00 86.19 505 ASN A N 1
ATOM 4032 C CA . ASN A 1 505 ? -3.330 -4.728 26.085 1.00 86.19 505 ASN A CA 1
ATOM 4033 C C . ASN A 1 505 ? -4.541 -5.390 26.758 1.00 86.19 505 ASN A C 1
ATOM 4035 O O . ASN A 1 505 ? -4.567 -5.499 27.983 1.00 86.19 505 ASN A O 1
ATOM 4039 N N . VAL A 1 506 ? -5.499 -5.901 25.975 1.00 87.50 506 VAL A N 1
ATOM 4040 C CA . VAL A 1 506 ? -6.638 -6.677 26.504 1.00 87.50 506 VAL A CA 1
ATOM 4041 C C . VAL A 1 506 ? -6.156 -7.942 27.218 1.00 87.50 506 VAL A C 1
ATOM 4043 O O . VAL A 1 506 ? -6.551 -8.192 28.354 1.00 87.50 506 VAL A O 1
ATOM 4046 N N . ALA A 1 507 ? -5.257 -8.714 26.600 1.00 84.50 507 ALA A N 1
ATOM 4047 C CA . ALA A 1 507 ? -4.742 -9.951 27.188 1.00 84.50 507 ALA A CA 1
ATOM 4048 C C . ALA A 1 507 ? -3.953 -9.712 28.490 1.00 84.50 507 ALA A C 1
ATOM 4050 O O . ALA A 1 507 ? -4.101 -10.472 29.446 1.00 84.50 507 ALA A O 1
ATOM 4051 N N . LEU A 1 508 ? -3.139 -8.651 28.550 1.00 85.62 508 LEU A N 1
ATOM 4052 C CA . LEU A 1 508 ? -2.398 -8.267 29.755 1.00 85.62 508 LEU A CA 1
ATOM 4053 C C . LEU A 1 508 ? -3.337 -7.840 30.886 1.00 85.62 508 LEU A C 1
ATOM 4055 O O . LEU A 1 508 ? -3.147 -8.266 32.025 1.00 85.62 508 LEU A O 1
ATOM 4059 N N . ALA A 1 509 ? -4.363 -7.045 30.577 1.00 84.19 509 ALA A N 1
ATOM 4060 C CA . ALA A 1 509 ? -5.354 -6.629 31.563 1.00 84.19 509 ALA A CA 1
ATOM 4061 C C . ALA A 1 509 ? -6.155 -7.826 32.105 1.00 84.19 509 ALA A C 1
ATOM 4063 O O . ALA A 1 509 ? -6.328 -7.953 33.317 1.00 84.19 509 ALA A O 1
ATOM 4064 N N . ALA A 1 510 ? -6.556 -8.754 31.231 1.00 76.31 510 ALA A N 1
ATOM 4065 C CA . ALA A 1 510 ? -7.251 -9.980 31.619 1.00 76.31 510 ALA A CA 1
ATOM 4066 C C . ALA A 1 510 ? -6.375 -10.927 32.463 1.00 76.31 510 ALA A C 1
ATOM 4068 O O . ALA A 1 510 ? -6.888 -11.619 33.342 1.00 76.31 510 ALA A O 1
ATOM 4069 N N . ALA A 1 511 ? -5.059 -10.959 32.221 1.00 74.62 511 ALA A N 1
ATOM 4070 C CA . ALA A 1 511 ? -4.112 -11.754 33.002 1.00 74.62 511 ALA A CA 1
ATOM 4071 C C . ALA A 1 511 ? -3.812 -11.145 34.381 1.00 74.62 511 ALA A C 1
ATOM 4073 O O . ALA A 1 511 ? -3.638 -11.894 35.333 1.00 74.62 511 ALA A O 1
ATOM 4074 N N . GLY A 1 512 ? -3.768 -9.813 34.501 1.00 66.81 512 GLY A N 1
ATOM 4075 C CA . GLY A 1 512 ? -3.547 -9.118 35.777 1.00 66.81 512 GLY A CA 1
ATOM 4076 C C . GLY A 1 512 ? -4.772 -9.065 36.699 1.00 66.81 512 GLY A C 1
ATOM 4077 O O . GLY A 1 512 ? -4.634 -8.726 37.871 1.00 66.81 512 GLY A O 1
ATOM 4078 N N . ALA A 1 513 ? -5.961 -9.384 36.180 1.00 56.31 513 ALA A N 1
ATOM 4079 C CA . ALA A 1 513 ? -7.205 -9.479 36.946 1.00 56.31 513 ALA A CA 1
ATOM 4080 C C . ALA A 1 513 ? -7.465 -10.882 37.543 1.00 56.31 513 ALA A C 1
ATOM 4082 O O . ALA A 1 513 ? -8.437 -11.049 38.283 1.00 56.31 513 ALA A O 1
ATOM 4083 N N . ARG A 1 514 ? -6.630 -11.877 37.210 1.00 48.81 514 ARG A N 1
ATOM 4084 C CA . ARG A 1 514 ? -6.638 -13.242 37.764 1.00 48.81 514 ARG A CA 1
ATOM 4085 C C . ARG A 1 514 ? -5.551 -13.390 38.817 1.00 48.81 514 ARG A C 1
ATOM 4087 O O . ARG A 1 514 ? -5.798 -14.149 39.780 1.00 48.81 514 ARG A O 1
#

Foldseek 3Di:
DEAEQDPLCVVLVVLLVVLQVVVCVVCVLFDHRDDDDPPVDPDDPDPDWPLNVLLVCLVPDQEYEYEAFQDQHDQTPPDPVRHGSSLSSVVSNVVVVVVPRNHHYAAEYEAPPPDPAHADEDDPAPDRSVVNCPDPCNVVSVVSLVVVADPRYAYHHYSVRSSVSSSVSVVVVVLLDFGQDDLDALLLVLLVVLVVLLVVLLVLLLLLLLLLQLLLLLLCCCVQALVCCVPPPLVVLVVDQFDDPVSVVVVVVSLVVLQVSLVVSQVSLVPHDPVLVQLNVLSVQLNVLSVVQDDDPPDRGDRSVNNVVSSVSNVVSSVSSNVSSLVSSVVSLVVSVVSLVVSVVSSVVCVVVRPDDPSSVVSVVVVNVSVVVLNVLLSVLSVLLVLLVVLLVLLVVLVVQPPHPVNLVSLLVCLVPPLVVVLVSLVVLQVDQPGCRPDLSVVLNVLSVVLNVLSVVCSVPVDPVSSVVNNVSSSVSSSSSSVVSSVSSVSVSSSSVSNSVSSVSSVVSVVVVD

Radius of gyration: 27.85 Å; chains: 1; bounding box: 69×64×75 Å

Secondary structure (DSSP, 8-state):
-EEESSGGGHHHHHHHHHHHHHHHHHTTTT--PPP-BTTTS---SS---HHHHHHHHHHH-SEEEEEE-SS--PBPTT-TT--BHHHHHHHHHHHHHHTT---EEEEEEEPPTTSTT-----TT-S--GGGGGG-TTHHHHHHHHHHH-STTEEEESSHHHHHHHHHHHHHHHHHTSPP---SSSHHHHHHHHTHHHHHHHHHHHHHHHHHHHHHHHHHHHIIIIIHHIIIIIHHHHHH-SS--HHHHHHHHHHHHHHHHHHHHHHHHHHTS-GGGHHHHHHHHHHHHHHHHHSPPTT-----HHHHHHHHHHHHHHHHHHHHHHHHHHHHHHHHHHHHHHHHHHHHHHHHTTTT--HHHHHHHHHHHHHHHHHHHHHHHHHHHHHHHHHHHHHHHHHHTTTTSHHHHHHHHHHHHHTHHHHHHHHHHHHHS-S--SSSHHHHHHHHHHHHHHHHHHHHH--SHHHHHHHHHHHHHHHHHHHHHHHHHHHHHHHHHHHHHHHHHHHHHHHHHT-

pLDDT: mean 81.67, std 12.41, range [31.31, 95.44]